Protein AF-A0A3E2GS42-F1 (afdb_monomer_lite)

InterPro domains:
  IPR015943 WD40/YVTN repeat-like-containing domain superfamily [G3DSA:2.130.10.10] (2-354)
  IPR019405 Lactonase, 7-bladed beta-propeller [PF10282] (5-305)
  IPR029058 Alpha/Beta hydrolase fold [G3DSA:3.40.50.1820] (651-746)
  IPR029058 Alpha/Beta hydrolase fold [SSF53474] (646-744)
  IPR050282 Cycloisomerase 2 [PTHR30344] (2-343)

Secondary structure (DSSP, 8-state):
-EEEEEE--SSSSPEEEEEEEETTTTEEEEEEEEE--TT--EEEEEE-TTSSEEEEEETTEEEEEEEEETTEEEEEEEEE--SSTTTT-TTS--EEEEEEE-SSTT--EEEEEESTT--EEEEEEE-TTS-EEEEEEEEE--TT--EEEEEE-TTSSEEEEEETTTTEEEEEEEPTTT--EEEEEEEE-SSTT--EEEEEE-TTSSEEEEEETTTTEEEEEEEPTTT--EEEEEEEEESS--TTSTT--TT-TTSEEEEEEEE-TTSSEEEEEEEESSTTS--EEEEEEE-TTS-EEEEEEEEE-SS--TT--EEEE-SS-SSEEEEE-SSS-EEEEEEEETTEEEEEEEEE-TTS----PPP---EEEEEEEEE-TTS-HHHHHHHIIIIIHHHHHTSTTB---EEEEETTTTSTTTTT--TTTS-SEEEEEEES-GGGGGSHHHHGGGSTTTS-HHHHHHHHTEEEEEEEEEEEEEEE-TT---TTTS-TTS-GGGTTT-EEEEEEEEE-TT-HHHHHHHIIIIIHHHHTTSTTEEEEEEEEE-TTS--TTS--TT--EEEEEEEE-SS--TTSHHHHHHHHSHHHHHIIIIIEEEEEEEEEEEEEE--SS----SGGG-TTSPPEE-TTSS-EEE---TTT-S-EEEEEEE-TTS-EEEEEEEE---TTSPEEEEEPPTT--GGGGHHHHHHHHHSGGGTT-EEEEEPPTTSSS---SS---HHHHHHHHHHHHHHTTPPPPP-

Radius of gyration: 32.46 Å; chains: 1; bounding box: 81×57×86 Å

pLDDT: mean 89.08, std 13.54, range [26.56, 98.88]

Sequence (747 aa):
MKHHLMIGTWTPPGAIFTVEFDDEALTLKLIKRTPIPQDEPISWMTFDHAKKNIYGAAMKKWSCFTVKSSTEIIHHSSHPMEHDPMASKSDTNTRAIFCLAAKKPPYCLYGNPFYDHASHGNVFSVDATGSLASNIQNYSYFPKAGIHGMVFDQSETYLYSADLRGNKIWTHKKDPATGTLELVGELDAPDPGDHPRWVELHPSGHYLYVLMEAGNRLGVYVIDEKTHLPVFTQITYPLVPPSNYAGFNTECPKMYRSDVVFLSHSAKYLFATARSNSRDVTGYIAAFALGLNGEILRQICLNPTPTSGGHSNAVSPCDWSDEWLALTDDQDGWVEMYRWRDEFLGLAVLLVSRFIHYSFKMAAAPGLLYVTMQPRPNLPFNEFTDWYNNEHGPLRLRLDFVANGFRGRAIDFDQPQNKGKAPEELPEWVAYYDCTDVNGMTTEPYTVLRKEGVRSQREIDVMSNIKVDRRIFDFVESRSATGFKPAEELDPSQPETSKQGNVILAVCITLHPGKEAEFYRWLKEEHLDMLSKIPGWLRTRRFITSSKIPNPNNRNDDEIEYLTIHEFGPENGIGGPEHQAAQNTPFSKEIKEHTIKTIIRRTYKLHYTFGPAPRDLAILENKDLKPFESCDKLTRTIPASPSTSWPAIESFITTPDKTDIPFRLEGNSDPNAPTIVLSNCILVEWGIWNSFITTFFSNPANKKYRILRYHTRGRTNNAGSTPVTMDLLADDIIALLNALRIPKPRP

Organism: Scytalidium lignicola (NCBI:txid5539)

Foldseek 3Di:
DKDWDWDWDPAFQTWIWIWIADPVVLEIDGPETGGDHGQFTFQEWDAFLVNQKIWGQTFQWTWIWGDPDSHDIGTDDTHGPPLDPCQNDPPDPKTFADWDFDNAPPRWIWTFIADAPGQWIWTFGADPSRTTDDGPDTHGDDRQWGWQEWDAAPVNQWIWTFTQRQQKIWIWGADRHPRDTDGLDIGHHPDPQFRFRYWDAQNLLFWIWTHGFLVQKIWIWGQDPPSRDTDTPPDIDHLADDCPDPPRPPPCSQQKTWAYKDAAQVNQKIKTWMAGPDFVDFIWIWMFGADPNGDTPDTLDIDTDPTRLANFQDKAHDNHGNQWIWGAGPSQTKIWIWGQDPSDTHTSYIDGPPPPDDDDDDQAQKWKWKKFKAFAPPQDPLLLCCCVQAPVQLLQQQQPFFLWKFKWAFPCCPPPVNPPDDCPAAGGMMMMTTGSHLCSCVDCSNVVCPDPLQPDPSNVVRVVRMDMAIFIWGWDDKDFDVPFDDPLRPALQPACVQQQQKKKKKKKFFWDPPLVVLVVCCCVVAQVVLVCPWFQWGMKTKTKGDLSDARPPPDDSPTMMIMMITIGGNDIRCVHDSNVVSCDDPSNVCCVPHITPDMGITMTGTDDIHFSHRAQQVSLCDQPDDWDAGSVRQWIWAHQDPVNNKTKIWHWDADPLGDTKTKMKIAARRLQQAEDEDEDDPPDALCVCVVVVVVQVVPVVSSSYMYMYIDFAPPDPPRGPDPDDPVVRVVRVVSVCSRNSHNDPDD

Structure (mmCIF, N/CA/C/O backbone):
data_AF-A0A3E2GS42-F1
#
_entry.id   AF-A0A3E2GS42-F1
#
loop_
_atom_site.group_PDB
_atom_site.id
_atom_site.type_symbol
_atom_site.label_atom_id
_atom_site.label_alt_id
_atom_site.label_comp_id
_atom_site.label_asym_id
_atom_site.label_entity_id
_atom_site.label_seq_id
_atom_site.pdbx_PDB_ins_code
_atom_site.Cartn_x
_atom_site.Cartn_y
_atom_site.Cartn_z
_atom_site.occupancy
_atom_site.B_iso_or_equiv
_atom_site.auth_seq_id
_atom_site.auth_comp_id
_atom_site.auth_asym_id
_atom_site.auth_atom_id
_atom_site.pdbx_PDB_model_num
ATOM 1 N N . MET A 1 1 ? -10.406 20.536 12.173 1.00 89.12 1 MET A N 1
ATOM 2 C CA . MET A 1 1 ? -10.305 20.136 13.599 1.00 89.12 1 MET A CA 1
ATOM 3 C C . MET A 1 1 ? -9.279 19.022 13.784 1.00 89.12 1 MET A C 1
ATOM 5 O O . MET A 1 1 ? -9.005 18.260 12.867 1.00 89.12 1 MET A O 1
ATOM 9 N N . LYS A 1 2 ? -8.694 18.931 14.986 1.00 93.75 2 LYS A N 1
ATOM 10 C CA . LYS A 1 2 ? -7.688 17.917 15.330 1.00 93.75 2 LYS A CA 1
ATOM 11 C C . LYS A 1 2 ? -8.286 16.840 16.221 1.00 93.75 2 LYS A C 1
ATOM 13 O O . LYS A 1 2 ? -8.894 17.154 17.242 1.00 93.75 2 LYS A O 1
ATOM 18 N N . HIS A 1 3 ? -8.036 15.596 15.853 1.00 96.50 3 HIS A N 1
ATOM 19 C CA . HIS A 1 3 ? -8.517 14.383 16.504 1.00 96.50 3 HIS A CA 1
ATOM 20 C C . HIS A 1 3 ? -7.333 13.538 16.949 1.00 96.50 3 HIS A C 1
ATOM 22 O O . HIS A 1 3 ? -6.245 13.664 16.393 1.00 96.50 3 HIS A O 1
ATOM 28 N N . HIS A 1 4 ? -7.520 12.659 17.931 1.00 97.56 4 HIS A N 1
ATOM 29 C CA . HIS A 1 4 ? -6.432 11.840 18.465 1.00 97.56 4 HIS A CA 1
ATOM 30 C C . HIS A 1 4 ? -6.834 10.373 18.537 1.00 97.56 4 HIS A C 1
ATOM 32 O O . HIS A 1 4 ? -7.902 10.040 19.045 1.00 97.56 4 HIS A O 1
ATOM 38 N N . LEU A 1 5 ? -5.948 9.512 18.047 1.00 98.00 5 LEU A N 1
ATOM 39 C CA . LEU A 1 5 ? -6.070 8.063 18.084 1.00 98.00 5 LEU A CA 1
ATOM 40 C C . LEU A 1 5 ? -4.969 7.492 18.971 1.00 98.00 5 LEU A C 1
ATOM 42 O O . LEU A 1 5 ? -3.832 7.969 18.927 1.00 98.00 5 LEU A O 1
ATOM 46 N N . MET A 1 6 ? -5.300 6.462 19.744 1.00 98.25 6 MET A N 1
ATOM 47 C CA . MET A 1 6 ? -4.352 5.726 20.574 1.00 98.25 6 MET A CA 1
ATOM 48 C C . MET A 1 6 ? -4.180 4.325 19.997 1.00 98.25 6 MET A C 1
ATOM 50 O O . MET A 1 6 ? -5.163 3.634 19.745 1.00 98.25 6 MET A O 1
ATOM 54 N N . ILE A 1 7 ? -2.930 3.926 19.769 1.00 98.00 7 ILE A N 1
ATOM 55 C CA . ILE A 1 7 ? -2.571 2.667 19.114 1.00 98.00 7 ILE A CA 1
ATOM 56 C C . ILE A 1 7 ? -1.635 1.871 20.024 1.00 98.00 7 ILE A C 1
ATOM 58 O O . ILE A 1 7 ? -0.698 2.422 20.611 1.00 98.00 7 ILE A O 1
ATOM 62 N N . GLY A 1 8 ? -1.918 0.575 20.157 1.00 94.50 8 GLY A N 1
ATOM 63 C CA . GLY A 1 8 ? -1.113 -0.385 20.912 1.00 94.50 8 GLY A CA 1
ATOM 64 C C . GLY A 1 8 ? -0.056 -1.075 20.054 1.00 94.50 8 GLY A C 1
ATOM 65 O O . GLY A 1 8 ? 0.225 -0.655 18.934 1.00 94.50 8 GLY A O 1
ATOM 66 N N . THR A 1 9 ? 0.540 -2.148 20.571 1.00 90.19 9 THR A N 1
ATOM 67 C CA . THR A 1 9 ? 1.520 -2.956 19.833 1.00 90.19 9 THR A CA 1
ATOM 68 C C . THR A 1 9 ? 1.348 -4.441 20.111 1.00 90.19 9 THR A C 1
ATOM 70 O O . THR A 1 9 ? 0.912 -4.855 21.184 1.00 90.19 9 THR A O 1
ATOM 73 N N . TRP A 1 10 ? 1.746 -5.270 19.145 1.00 87.00 10 TRP A N 1
ATOM 74 C CA . TRP A 1 10 ? 1.731 -6.723 19.308 1.00 87.00 10 TRP A CA 1
ATOM 75 C C . TRP A 1 10 ? 2.908 -7.248 20.148 1.00 87.00 10 TRP A C 1
ATOM 77 O O . TRP A 1 10 ? 2.750 -8.247 20.858 1.00 87.00 10 TRP A O 1
ATOM 87 N N . THR A 1 11 ? 4.067 -6.577 20.090 1.00 85.75 11 THR A N 1
ATOM 88 C CA . THR A 1 11 ? 5.340 -7.027 20.680 1.00 85.75 11 THR A CA 1
ATOM 89 C C . THR A 1 11 ? 5.962 -6.004 21.644 1.00 85.75 11 THR A C 1
ATOM 91 O O . THR A 1 11 ? 5.699 -4.803 21.519 1.00 85.75 11 THR A O 1
ATOM 94 N N . PRO A 1 12 ? 6.830 -6.454 22.574 1.00 83.19 12 PRO A N 1
ATOM 95 C CA . PRO A 1 12 ? 7.660 -5.580 23.406 1.00 83.19 12 PRO A CA 1
ATOM 96 C C . PRO A 1 12 ? 8.622 -4.687 22.589 1.00 83.19 12 PRO A C 1
ATOM 98 O O . PRO A 1 12 ? 8.991 -5.062 21.473 1.00 83.19 12 PRO A O 1
ATOM 101 N N . PRO A 1 13 ? 9.102 -3.556 23.146 1.00 89.88 13 PRO A N 1
ATOM 102 C CA . PRO A 1 13 ? 8.698 -2.989 24.432 1.00 89.88 13 PRO A CA 1
ATOM 103 C C . PRO A 1 13 ? 7.313 -2.336 24.344 1.00 89.88 13 PRO A C 1
ATOM 105 O O . PRO A 1 13 ? 7.034 -1.604 23.392 1.00 89.88 13 PRO A O 1
ATOM 108 N N . GLY A 1 14 ? 6.476 -2.559 25.359 1.00 90.88 14 GLY A N 1
ATOM 109 C CA . GLY A 1 14 ? 5.145 -1.965 25.445 1.00 90.88 14 GLY A CA 1
ATOM 110 C C . GLY A 1 14 ? 5.163 -0.439 25.299 1.00 90.88 14 GLY A C 1
ATOM 111 O O . GLY A 1 14 ? 5.959 0.268 25.931 1.00 90.88 14 GLY A O 1
ATOM 112 N N . ALA A 1 15 ? 4.262 0.083 24.467 1.00 95.62 15 ALA A N 1
ATOM 113 C CA . ALA A 1 15 ? 3.997 1.513 24.346 1.00 95.62 15 ALA A CA 1
ATOM 114 C C . ALA A 1 15 ? 2.559 1.777 23.881 1.00 95.62 15 ALA A C 1
ATOM 116 O O . ALA A 1 15 ? 1.963 0.950 23.194 1.00 95.62 15 ALA A O 1
ATOM 117 N N . ILE A 1 16 ? 2.045 2.963 24.215 1.00 98.12 16 ILE A N 1
ATOM 118 C CA . ILE A 1 16 ? 0.847 3.544 23.598 1.00 98.12 16 ILE A CA 1
ATOM 119 C C . ILE A 1 16 ? 1.298 4.703 22.712 1.00 98.12 16 ILE A C 1
ATOM 121 O O . ILE A 1 16 ? 2.000 5.612 23.168 1.00 98.12 16 ILE A O 1
ATOM 125 N N . PHE A 1 17 ? 0.909 4.676 21.444 1.00 97.38 17 PHE A N 1
ATOM 126 C CA . PHE A 1 17 ? 1.197 5.732 20.480 1.00 97.38 17 PHE A CA 1
ATOM 127 C C . PHE A 1 17 ? -0.030 6.621 20.324 1.00 97.38 17 PHE A C 1
ATOM 129 O O . PHE A 1 17 ? -1.110 6.112 20.052 1.00 97.38 17 PHE A O 1
ATOM 136 N N . THR A 1 18 ? 0.138 7.936 20.462 1.00 97.94 18 THR A N 1
ATOM 137 C CA . THR A 1 18 ? -0.912 8.906 20.141 1.00 97.94 18 THR A CA 1
ATOM 138 C C . THR A 1 18 ? -0.631 9.531 18.786 1.00 97.94 18 THR A C 1
ATOM 140 O O . THR A 1 18 ? 0.378 10.228 18.611 1.00 97.94 18 THR A O 1
ATOM 143 N N . VAL A 1 19 ? -1.552 9.333 17.852 1.00 96.31 19 VAL A N 1
ATOM 144 C CA . VAL A 1 19 ? -1.536 9.942 16.523 1.00 96.31 19 VAL A CA 1
ATOM 145 C C . VAL A 1 19 ? -2.599 11.032 16.462 1.00 96.31 19 VAL A C 1
ATOM 147 O O . VAL A 1 19 ? -3.745 10.808 16.829 1.00 96.31 19 VAL A O 1
ATOM 150 N N . GLU A 1 20 ? -2.207 12.223 16.026 1.00 97.31 20 GLU A N 1
ATOM 151 C CA . GLU A 1 20 ? -3.107 13.327 15.710 1.00 97.31 20 GLU A CA 1
ATOM 152 C C . GLU A 1 20 ? -3.545 13.230 14.249 1.00 97.31 20 GLU A C 1
ATOM 154 O O . GLU A 1 20 ? -2.695 13.102 13.369 1.00 97.31 20 GLU A O 1
ATOM 159 N N . PHE A 1 21 ? -4.848 13.314 14.006 1.00 95.38 21 PHE A N 1
ATOM 160 C CA . PHE A 1 21 ? -5.458 13.443 12.690 1.00 95.38 21 PHE A CA 1
ATOM 161 C C . PHE A 1 21 ? -6.065 14.841 12.551 1.00 95.38 21 PHE A C 1
ATOM 163 O O . PHE A 1 21 ? -6.931 15.215 13.337 1.00 95.38 21 PHE A O 1
ATOM 170 N N . ASP A 1 22 ? -5.612 15.613 11.568 1.00 91.00 22 ASP A N 1
ATOM 171 C CA . ASP A 1 22 ? -6.209 16.901 11.207 1.00 91.00 22 ASP A CA 1
ATOM 172 C C . ASP A 1 22 ? -7.165 16.690 10.025 1.00 91.00 22 ASP A C 1
ATOM 174 O O . ASP A 1 22 ? -6.715 16.367 8.923 1.00 91.00 22 ASP A O 1
ATOM 178 N N . ASP A 1 23 ? -8.473 16.823 10.261 1.00 85.62 23 ASP A N 1
ATOM 179 C CA . ASP A 1 23 ? -9.517 16.529 9.264 1.00 85.62 23 ASP A CA 1
ATOM 180 C C . ASP A 1 23 ? -9.682 17.621 8.192 1.00 85.62 23 ASP A C 1
ATOM 182 O O . ASP A 1 23 ? -10.292 17.375 7.150 1.00 85.62 23 ASP A O 1
ATOM 186 N N . GLU A 1 24 ? -9.105 18.804 8.412 1.00 85.75 24 GLU A N 1
ATOM 187 C CA . GLU A 1 24 ? -9.093 19.905 7.449 1.00 85.75 24 GLU A CA 1
ATOM 188 C C . GLU A 1 24 ? -7.852 19.812 6.568 1.00 85.75 24 GLU A C 1
ATOM 190 O O . GLU A 1 24 ? -7.948 19.864 5.342 1.00 85.75 24 GLU A O 1
ATOM 195 N N . ALA A 1 25 ? -6.682 19.631 7.189 1.00 80.69 25 ALA A N 1
ATOM 196 C CA . ALA A 1 25 ? -5.422 19.496 6.464 1.00 80.69 25 ALA A CA 1
ATOM 197 C C . ALA A 1 25 ? -5.241 18.109 5.830 1.00 80.69 25 ALA A C 1
ATOM 199 O O . ALA A 1 25 ? -4.357 17.940 4.992 1.00 80.69 25 ALA A O 1
ATOM 200 N N . LEU A 1 26 ? -6.039 17.121 6.250 1.00 83.94 26 LEU A N 1
ATOM 201 C CA . LEU A 1 26 ? -5.878 15.712 5.898 1.00 83.94 26 LEU A CA 1
ATOM 202 C C . LEU A 1 26 ? -4.435 15.264 6.161 1.00 83.94 26 LEU A C 1
ATOM 204 O O . LEU A 1 26 ? -3.716 14.803 5.276 1.00 83.94 26 LEU A O 1
ATOM 208 N N . THR A 1 27 ? -4.001 15.407 7.414 1.00 80.31 27 THR A N 1
ATOM 209 C CA . THR A 1 27 ? -2.668 14.965 7.847 1.00 80.31 27 THR A CA 1
ATOM 210 C C . THR A 1 27 ? -2.746 14.086 9.084 1.00 80.31 27 THR A C 1
ATOM 212 O O . THR A 1 27 ? -3.616 14.255 9.935 1.00 80.31 27 THR A O 1
ATOM 215 N N . LEU A 1 28 ? -1.810 13.143 9.182 1.00 84.00 28 LEU A N 1
ATOM 216 C CA . LEU A 1 28 ? -1.592 12.322 10.361 1.00 84.00 28 LEU A CA 1
ATOM 217 C C . LEU A 1 28 ? -0.210 12.628 10.921 1.00 84.00 28 LEU A C 1
ATOM 219 O O . LEU A 1 28 ? 0.771 12.714 10.180 1.00 84.00 28 LEU A O 1
ATOM 223 N N . LYS A 1 29 ? -0.116 12.763 12.239 1.00 87.50 29 LYS A N 1
ATOM 224 C CA . LYS A 1 29 ? 1.143 13.040 12.925 1.00 87.50 29 LYS A CA 1
ATOM 225 C C . LYS A 1 29 ? 1.243 12.230 14.201 1.00 87.50 29 LYS A C 1
ATOM 227 O O . LYS A 1 29 ? 0.398 12.341 15.080 1.00 87.50 29 LYS A O 1
ATOM 232 N N . LEU A 1 30 ? 2.325 11.475 14.361 1.00 91.56 30 LEU A N 1
ATOM 233 C CA . LEU A 1 30 ? 2.655 10.897 15.659 1.00 91.56 30 LEU A CA 1
ATOM 234 C C . LEU A 1 30 ? 3.040 12.037 16.609 1.00 91.56 30 LEU A C 1
ATOM 236 O O . LEU A 1 30 ? 4.052 12.706 16.395 1.00 91.56 30 LEU A O 1
ATOM 240 N N . ILE A 1 31 ? 2.241 12.263 17.651 1.00 94.62 31 ILE A N 1
ATOM 241 C CA . ILE A 1 31 ? 2.470 13.354 18.611 1.00 94.62 31 ILE A CA 1
ATOM 242 C C . ILE A 1 31 ? 3.008 12.861 19.953 1.00 94.62 31 ILE A C 1
ATOM 244 O O . ILE A 1 31 ? 3.608 13.640 20.695 1.00 94.62 31 ILE A O 1
ATOM 248 N N . LYS A 1 32 ? 2.832 11.574 20.276 1.00 95.75 32 LYS A N 1
ATOM 249 C CA . LYS A 1 32 ? 3.338 10.997 21.523 1.00 95.75 32 LYS A CA 1
ATOM 250 C C . LYS A 1 32 ? 3.621 9.508 21.388 1.00 95.75 32 LYS A C 1
ATOM 252 O O . LYS A 1 32 ? 2.822 8.764 20.835 1.00 95.75 32 LYS A O 1
ATOM 257 N N . ARG A 1 33 ? 4.729 9.071 21.985 1.00 96.12 33 ARG A N 1
ATOM 258 C CA . ARG A 1 33 ? 4.959 7.679 22.381 1.00 96.12 33 ARG A CA 1
ATOM 259 C C . ARG A 1 33 ? 5.005 7.633 23.904 1.00 96.12 33 ARG A C 1
ATOM 261 O O . ARG A 1 33 ? 5.961 8.130 24.499 1.00 96.12 33 ARG A O 1
ATOM 268 N N . THR A 1 34 ? 3.979 7.072 24.527 1.00 96.94 34 THR A N 1
ATOM 269 C CA . THR A 1 34 ? 3.913 6.878 25.976 1.00 96.94 34 THR A CA 1
ATOM 270 C C . THR A 1 34 ? 4.490 5.502 26.305 1.00 96.94 34 THR A C 1
ATOM 272 O O . THR A 1 34 ? 3.907 4.497 25.892 1.00 96.94 34 THR A O 1
ATOM 275 N N . PRO A 1 35 ? 5.641 5.416 26.996 1.00 95.38 35 PRO A N 1
ATOM 276 C CA . PRO A 1 35 ? 6.147 4.134 27.464 1.00 95.38 35 PRO A CA 1
ATOM 277 C C . PRO A 1 35 ? 5.202 3.559 28.525 1.00 95.38 35 PRO A C 1
ATOM 279 O O . PRO A 1 35 ? 4.721 4.285 29.392 1.00 95.38 35 PRO A O 1
ATOM 282 N N . ILE A 1 36 ? 4.965 2.255 28.452 1.00 97.06 36 ILE A N 1
ATOM 283 C CA . ILE A 1 36 ? 4.229 1.466 29.451 1.00 97.06 36 ILE A CA 1
ATOM 284 C C . ILE A 1 36 ? 5.154 0.315 29.909 1.00 97.06 36 ILE A C 1
ATOM 286 O O . ILE A 1 36 ? 6.288 0.246 29.414 1.00 97.06 36 ILE A O 1
ATOM 290 N N . PRO A 1 37 ? 4.760 -0.565 30.854 1.00 97.19 37 PRO A N 1
ATOM 291 C CA . PRO A 1 37 ? 5.603 -1.697 31.240 1.00 97.19 37 PRO A CA 1
ATOM 292 C C . PRO A 1 37 ? 6.072 -2.503 30.018 1.00 97.19 37 PRO A C 1
ATOM 294 O O . PRO A 1 37 ? 5.310 -2.763 29.084 1.00 97.19 37 PRO A O 1
ATOM 297 N N . GLN A 1 38 ? 7.369 -2.826 29.975 1.00 94.06 38 GLN A N 1
ATOM 298 C CA . GLN A 1 38 ? 8.024 -3.285 28.744 1.00 94.06 38 GLN A CA 1
ATOM 299 C C . GLN A 1 38 ? 7.459 -4.613 28.228 1.00 94.06 38 GLN A C 1
ATOM 301 O O . GLN A 1 38 ? 7.349 -4.799 27.017 1.00 94.06 38 GLN A O 1
ATOM 306 N N . ASP A 1 39 ? 7.095 -5.507 29.137 1.00 93.69 39 ASP A N 1
ATOM 307 C CA . ASP A 1 39 ? 6.532 -6.836 28.909 1.00 93.69 39 ASP A CA 1
ATOM 308 C C . ASP A 1 39 ? 4.997 -6.843 28.800 1.00 93.69 39 ASP A C 1
ATOM 310 O O . ASP A 1 39 ? 4.395 -7.906 28.645 1.00 93.69 39 ASP A O 1
ATOM 314 N N . GLU A 1 40 ? 4.367 -5.664 28.796 1.00 96.62 40 GLU A N 1
ATOM 315 C CA . GLU A 1 40 ? 2.916 -5.482 28.686 1.00 96.62 40 GLU A CA 1
ATOM 316 C C . GLU A 1 40 ? 2.497 -4.723 27.400 1.00 96.62 40 GLU A C 1
ATOM 318 O O . GLU A 1 40 ? 1.728 -3.762 27.479 1.00 96.62 40 GLU A O 1
ATOM 323 N N . PRO A 1 41 ? 2.970 -5.094 26.186 1.00 96.88 41 PRO A N 1
ATOM 324 C CA . PRO A 1 41 ? 2.436 -4.529 24.950 1.00 96.88 41 PRO A CA 1
ATOM 325 C C . PRO A 1 41 ? 0.940 -4.836 24.817 1.00 96.88 41 PRO A C 1
ATOM 327 O O . PRO A 1 41 ? 0.490 -5.965 25.035 1.00 96.88 41 PRO A O 1
ATOM 330 N N . ILE A 1 42 ? 0.173 -3.807 24.461 1.00 98.25 42 ILE A N 1
ATOM 331 C CA . ILE A 1 42 ? -1.285 -3.862 24.407 1.00 98.25 42 ILE A CA 1
ATOM 332 C C . ILE A 1 42 ? -1.717 -4.243 22.992 1.00 98.25 42 ILE A C 1
ATOM 334 O O . ILE A 1 42 ? -1.633 -3.418 22.085 1.00 98.25 42 ILE A O 1
ATOM 338 N N . SER A 1 43 ? -2.200 -5.473 22.807 1.00 96.19 43 SER A N 1
ATOM 339 C CA . SER A 1 43 ? -2.701 -5.948 21.506 1.00 96.19 43 SER A CA 1
ATOM 340 C C . SER A 1 43 ? -4.127 -5.493 21.199 1.00 96.19 43 SER A C 1
ATOM 342 O O . SER A 1 43 ? -4.513 -5.457 20.037 1.00 96.19 43 SER A O 1
ATOM 344 N N . TRP A 1 44 ? -4.894 -5.141 22.230 1.00 98.62 44 TRP A N 1
ATOM 345 C CA . TRP A 1 44 ? -6.239 -4.588 22.111 1.00 98.62 44 TRP A CA 1
ATOM 346 C C . TRP A 1 44 ? -6.475 -3.579 23.227 1.00 98.62 44 TRP A C 1
ATOM 348 O O . TRP A 1 44 ? -6.143 -3.860 24.381 1.00 98.62 44 TRP A O 1
ATOM 358 N N . MET A 1 45 ? -7.045 -2.420 22.900 1.00 98.50 45 MET A N 1
ATOM 359 C CA . MET A 1 45 ? -7.383 -1.400 23.888 1.00 98.50 45 MET A CA 1
ATOM 360 C C . MET A 1 45 ? -8.770 -0.826 23.660 1.00 98.50 45 MET A C 1
ATOM 362 O O . MET A 1 45 ? -9.233 -0.722 22.528 1.00 98.50 45 MET A O 1
ATOM 366 N N . THR A 1 46 ? -9.400 -0.399 24.746 1.00 98.69 46 THR A N 1
ATOM 367 C CA . THR A 1 46 ? -10.668 0.326 24.710 1.00 98.69 46 THR A CA 1
ATOM 368 C C . THR A 1 46 ? -10.638 1.476 25.702 1.00 98.69 46 THR A C 1
ATOM 370 O O . THR A 1 46 ? -10.003 1.390 26.756 1.00 98.69 46 THR A O 1
ATOM 373 N N . PHE A 1 47 ? -11.348 2.549 25.372 1.00 98.69 47 PHE A N 1
ATOM 374 C CA . PHE A 1 47 ? -11.672 3.586 26.341 1.00 98.69 47 PHE A CA 1
ATOM 375 C C . PHE A 1 47 ? -12.790 3.129 27.279 1.00 98.69 47 PHE A C 1
ATOM 377 O O . PHE A 1 47 ? -13.604 2.274 26.919 1.00 98.69 47 PHE A O 1
ATOM 384 N N . ASP A 1 48 ? -12.848 3.742 28.458 1.00 98.50 48 ASP A N 1
ATOM 385 C CA . ASP A 1 48 ? -14.060 3.773 29.270 1.00 98.50 48 ASP A CA 1
ATOM 386 C C . ASP A 1 48 ? -15.140 4.683 28.652 1.00 98.50 48 ASP A C 1
ATOM 388 O O . ASP A 1 48 ? -14.928 5.396 27.668 1.00 98.50 48 ASP A O 1
ATOM 392 N N . HIS A 1 49 ? -16.325 4.679 29.262 1.00 97.12 49 HIS A N 1
ATOM 393 C CA . HIS A 1 49 ? -17.490 5.444 28.809 1.00 97.12 49 HIS A CA 1
ATOM 394 C C . HIS A 1 49 ? -17.255 6.963 28.700 1.00 97.12 49 HIS A C 1
ATOM 396 O O . HIS A 1 49 ? -17.956 7.634 27.943 1.00 97.12 49 HIS A O 1
ATOM 402 N N . ALA A 1 50 ? -16.283 7.508 29.440 1.00 96.81 50 ALA A N 1
ATOM 403 C CA . ALA A 1 50 ? -15.969 8.936 29.487 1.00 96.81 50 ALA A CA 1
ATOM 404 C C . ALA A 1 50 ? -14.675 9.308 28.734 1.00 96.81 50 ALA A C 1
ATOM 406 O O . ALA A 1 50 ? -14.271 10.476 28.754 1.00 96.81 50 ALA A O 1
ATOM 407 N N . LYS A 1 51 ? -14.006 8.333 28.100 1.00 97.44 51 LYS A N 1
ATOM 408 C CA . LYS A 1 51 ? -12.656 8.456 27.523 1.00 97.44 51 LYS A CA 1
ATOM 409 C C . LYS A 1 51 ? -11.627 9.046 28.503 1.00 97.44 51 LYS A C 1
ATOM 411 O O . LYS A 1 51 ? -10.711 9.769 28.105 1.00 97.44 51 LYS A O 1
ATOM 416 N N . LYS A 1 52 ? -11.791 8.767 29.798 1.00 98.12 52 LYS A N 1
ATOM 417 C CA . LYS A 1 52 ? -10.884 9.162 30.887 1.00 98.12 52 LYS A CA 1
ATOM 418 C C . LYS A 1 52 ? -9.929 8.051 31.282 1.00 98.12 52 LYS A C 1
ATOM 420 O O . LYS A 1 52 ? -8.897 8.348 31.881 1.00 98.12 52 LYS A O 1
ATOM 425 N N . ASN A 1 53 ? -10.223 6.815 30.895 1.00 98.62 53 ASN A N 1
ATOM 426 C CA . ASN A 1 53 ? -9.354 5.673 31.121 1.00 98.62 53 ASN A CA 1
ATOM 427 C C . ASN A 1 53 ? -9.195 4.847 29.844 1.00 98.62 53 ASN A C 1
ATOM 429 O O . ASN A 1 53 ? -10.122 4.749 29.043 1.00 98.62 53 ASN A O 1
ATOM 433 N N . ILE A 1 54 ? -8.015 4.256 29.667 1.00 98.81 54 ILE A N 1
ATOM 434 C CA . ILE A 1 54 ? -7.739 3.221 28.667 1.00 98.81 54 ILE A CA 1
ATOM 435 C C . ILE A 1 54 ? -7.528 1.907 29.407 1.00 98.81 54 ILE A C 1
ATOM 437 O O . ILE A 1 54 ? -6.718 1.840 30.334 1.00 98.81 54 ILE A O 1
ATOM 441 N N . TYR A 1 55 ? -8.204 0.860 28.949 1.00 98.81 55 TYR A N 1
ATOM 442 C CA . TYR A 1 55 ? -7.961 -0.511 29.377 1.00 98.81 55 TYR A CA 1
ATOM 443 C C . TYR A 1 55 ? -7.250 -1.281 28.271 1.00 98.81 55 TYR A C 1
ATOM 445 O O . TYR A 1 55 ? -7.588 -1.127 27.096 1.00 98.81 55 TYR A O 1
ATOM 453 N N . GLY A 1 56 ? -6.275 -2.109 28.640 1.00 98.50 56 GLY A N 1
ATOM 454 C CA . GLY A 1 56 ? -5.455 -2.865 27.702 1.00 98.50 56 GLY A CA 1
ATOM 455 C C . GLY A 1 56 ? -5.476 -4.368 27.961 1.00 98.50 56 GLY A C 1
ATOM 456 O O . GLY A 1 56 ? -5.281 -4.822 29.089 1.00 98.50 56 GLY A O 1
ATOM 457 N N . ALA A 1 57 ? -5.651 -5.143 26.892 1.00 98.56 57 ALA A N 1
ATOM 458 C CA . ALA A 1 57 ? -5.320 -6.561 26.849 1.00 98.56 57 ALA A CA 1
ATOM 459 C C . ALA A 1 57 ? -3.809 -6.695 26.587 1.00 98.56 57 ALA A C 1
ATOM 461 O O . ALA A 1 57 ? -3.344 -6.559 25.449 1.00 98.56 57 ALA A O 1
ATOM 462 N N . ALA A 1 58 ? -3.032 -6.866 27.658 1.00 97.31 58 ALA A N 1
ATOM 463 C CA . ALA A 1 58 ? -1.593 -6.628 27.662 1.00 97.31 58 ALA A CA 1
ATOM 464 C C . ALA A 1 58 ? -0.811 -7.888 28.045 1.00 97.31 58 ALA A C 1
ATOM 466 O O . ALA A 1 58 ? -0.409 -8.080 29.192 1.00 97.31 58 ALA A O 1
ATOM 467 N N . MET A 1 59 ? -0.592 -8.769 27.068 1.00 95.12 59 MET A N 1
ATOM 468 C CA . MET A 1 59 ? 0.109 -10.047 27.246 1.00 95.12 59 MET A CA 1
ATOM 469 C C . MET A 1 59 ? -0.493 -10.914 28.360 1.00 95.12 59 MET A C 1
ATOM 471 O O . MET A 1 59 ? -1.433 -11.662 28.116 1.00 95.12 59 MET A O 1
ATOM 475 N N . LYS A 1 60 ? 0.050 -10.835 29.578 1.00 96.50 60 LYS A N 1
ATOM 476 C CA . LYS A 1 60 ? -0.368 -11.626 30.744 1.00 96.50 60 LYS A CA 1
ATOM 477 C C . LYS A 1 60 ? -1.244 -10.844 31.725 1.00 96.50 60 LYS A C 1
ATOM 479 O O . LYS A 1 60 ? -1.571 -11.362 32.798 1.00 96.50 60 LYS A O 1
ATOM 484 N N . LYS A 1 61 ? -1.566 -9.595 31.386 1.00 97.31 61 LYS A N 1
ATOM 485 C CA . LYS A 1 61 ? -2.176 -8.611 32.274 1.00 97.31 61 LYS A CA 1
ATOM 486 C C . LYS A 1 61 ? -3.367 -7.907 31.625 1.00 97.31 61 LYS A C 1
ATOM 488 O O . LYS A 1 61 ? -3.435 -7.748 30.407 1.00 97.31 61 LYS A O 1
ATOM 493 N N . TRP A 1 62 ? -4.247 -7.421 32.488 1.00 98.31 62 TRP A N 1
ATOM 494 C CA . TRP A 1 62 ? -5.273 -6.428 32.205 1.00 98.31 62 TRP A CA 1
ATOM 495 C C . TRP A 1 62 ? -4.795 -5.088 32.756 1.00 98.31 62 TRP A C 1
ATOM 497 O O . TRP A 1 62 ? -4.759 -4.893 33.973 1.00 98.31 62 TRP A O 1
ATOM 507 N N . SER A 1 63 ? -4.348 -4.198 31.872 1.00 98.19 63 SER A N 1
ATOM 508 C CA . SER A 1 63 ? -3.747 -2.918 32.255 1.00 98.19 63 SER A CA 1
ATOM 509 C C . SER A 1 63 ? -4.760 -1.776 32.214 1.00 98.19 63 SER A C 1
ATOM 511 O O . SER A 1 63 ? -5.714 -1.797 31.437 1.00 98.19 63 SER A O 1
ATOM 513 N N . CYS A 1 64 ? -4.556 -0.778 33.069 1.00 98.44 64 CYS A N 1
ATOM 514 C CA . CYS A 1 64 ? -5.391 0.410 33.195 1.00 98.44 64 CYS A CA 1
ATOM 515 C C . CYS A 1 64 ? -4.525 1.667 33.178 1.00 98.44 64 CYS A C 1
ATOM 517 O O . CYS A 1 64 ? -3.517 1.752 33.888 1.00 98.44 64 CYS A O 1
ATOM 519 N N . PHE A 1 65 ? -4.943 2.662 32.401 1.00 98.62 65 PHE A N 1
ATOM 520 C CA . PHE A 1 65 ? -4.254 3.939 32.266 1.00 98.62 65 PHE A CA 1
ATOM 521 C C . PHE A 1 65 ? -5.237 5.091 32.406 1.00 98.62 65 PHE A C 1
ATOM 523 O O . PHE A 1 65 ? -6.272 5.099 31.747 1.00 98.62 65 PHE A O 1
ATOM 530 N N . THR A 1 66 ? -4.880 6.105 33.187 1.00 98.25 66 THR A N 1
ATOM 531 C CA . THR A 1 66 ? -5.627 7.364 33.247 1.00 98.25 66 THR A CA 1
ATOM 532 C C . THR A 1 66 ? -5.219 8.265 32.083 1.00 98.25 66 THR A C 1
ATOM 534 O O . THR A 1 66 ? -4.029 8.484 31.840 1.00 98.25 66 THR A O 1
ATOM 537 N N . VAL A 1 67 ? -6.201 8.835 31.390 1.00 98.38 67 VAL A N 1
ATOM 538 C CA . VAL A 1 67 ? -6.023 9.762 30.266 1.00 98.38 67 VAL A CA 1
ATOM 539 C C . VAL A 1 67 ? -6.394 11.170 30.710 1.00 98.38 67 VAL A C 1
ATOM 541 O O . VAL A 1 67 ? -7.565 11.534 30.818 1.00 98.38 67 VAL A O 1
ATOM 544 N N . LYS A 1 68 ? -5.374 11.991 30.963 1.00 97.25 68 LYS A N 1
ATOM 545 C CA . LYS A 1 68 ? -5.565 13.411 31.297 1.00 97.25 68 LYS A CA 1
ATOM 546 C C . LYS A 1 68 ? -5.666 14.281 30.049 1.00 97.25 68 LYS A C 1
ATOM 548 O O . LYS A 1 68 ? -6.429 15.244 30.027 1.00 97.25 68 LYS A O 1
ATOM 553 N N . SER A 1 69 ? -4.910 13.932 29.012 1.00 97.38 69 SER A N 1
ATOM 554 C CA . SER A 1 69 ? -4.953 14.548 27.684 1.00 97.38 69 SER A CA 1
ATOM 555 C C . SER A 1 69 ? -4.465 13.551 26.631 1.00 97.38 69 SER A C 1
ATOM 557 O O . SER A 1 69 ? -3.968 12.478 26.974 1.00 97.38 69 SER A O 1
ATOM 559 N N . SER A 1 70 ? -4.527 13.916 25.348 1.00 94.94 70 SER A N 1
ATOM 560 C CA . SER A 1 70 ? -4.011 13.079 24.257 1.00 94.94 70 SER A CA 1
ATOM 561 C C . SER A 1 70 ? -2.517 12.738 24.394 1.00 94.94 70 SER A C 1
ATOM 563 O O . SER A 1 70 ? -2.063 11.730 23.858 1.00 94.94 70 SER A O 1
ATOM 565 N N . THR A 1 71 ? -1.741 13.523 25.152 1.00 96.25 71 THR A N 1
ATOM 566 C CA . THR A 1 71 ? -0.289 13.321 25.336 1.00 96.25 71 THR A CA 1
ATOM 567 C C . THR A 1 71 ? 0.130 12.974 26.769 1.00 96.25 71 THR A C 1
ATOM 569 O O . THR A 1 71 ? 1.319 12.742 27.014 1.00 96.25 71 THR A O 1
ATOM 572 N N . GLU A 1 72 ? -0.824 12.898 27.703 1.00 97.88 72 GLU A N 1
ATOM 573 C CA . GLU A 1 72 ? -0.606 12.535 29.107 1.00 97.88 72 GLU A CA 1
ATOM 574 C C . GLU A 1 72 ? -1.481 11.326 29.465 1.00 97.88 72 GLU A C 1
ATOM 576 O O . GLU A 1 72 ? -2.623 11.458 29.917 1.00 97.88 72 GLU A O 1
ATOM 581 N N . ILE A 1 73 ? -0.911 10.143 29.226 1.00 98.44 73 ILE A N 1
ATOM 582 C CA . ILE A 1 73 ? -1.480 8.834 29.555 1.00 98.44 73 ILE A CA 1
ATOM 583 C C . ILE A 1 73 ? -0.602 8.233 30.655 1.00 98.44 73 ILE A C 1
ATOM 585 O O . ILE A 1 73 ? 0.612 8.118 30.479 1.00 98.44 73 ILE A O 1
ATOM 589 N N . ILE A 1 74 ? -1.195 7.899 31.798 1.00 97.88 74 ILE A N 1
ATOM 590 C CA . ILE A 1 74 ? -0.473 7.479 33.004 1.00 97.88 74 ILE A CA 1
ATOM 591 C C . ILE A 1 74 ? -0.907 6.067 33.368 1.00 97.88 74 ILE A C 1
ATOM 593 O O . ILE A 1 74 ? -2.091 5.825 33.577 1.00 97.88 74 ILE A O 1
ATOM 597 N N . HIS A 1 75 ? 0.050 5.144 33.459 1.00 97.69 75 HIS A N 1
ATOM 598 C CA . HIS A 1 75 ? -0.209 3.792 33.956 1.00 97.69 75 HIS A CA 1
ATOM 599 C C . HIS A 1 75 ? -0.681 3.840 35.409 1.00 97.69 75 HIS A C 1
ATOM 601 O O . HIS A 1 75 ? -0.060 4.507 36.236 1.00 97.69 75 HIS A O 1
ATOM 607 N N . HIS A 1 76 ? -1.789 3.160 35.694 1.00 94.19 76 HIS A N 1
ATOM 608 C CA . HIS A 1 76 ? -2.404 3.131 37.017 1.00 94.19 76 HIS A CA 1
ATOM 609 C C . HIS A 1 76 ? -2.269 1.753 37.670 1.00 94.19 76 HIS A C 1
ATOM 611 O O . HIS A 1 76 ? -1.788 1.645 38.796 1.00 94.19 76 HIS A O 1
ATOM 617 N N . SER A 1 77 ? -2.672 0.692 36.967 1.00 95.94 77 SER A N 1
ATOM 618 C CA . SER A 1 77 ? -2.631 -0.678 37.486 1.00 95.94 77 SER A CA 1
ATOM 619 C C . SER A 1 77 ? -2.490 -1.712 36.367 1.00 95.94 77 SER A C 1
ATOM 621 O O . SER A 1 77 ? -2.829 -1.447 35.214 1.00 95.94 77 SER A O 1
ATOM 623 N N . SER A 1 78 ? -1.985 -2.898 36.720 1.00 97.06 78 SER A N 1
ATOM 624 C CA . SER A 1 78 ? -1.948 -4.083 35.853 1.00 97.06 78 SER A CA 1
ATOM 625 C C . SER A 1 78 ? -2.316 -5.323 36.659 1.00 97.06 78 SER A C 1
ATOM 627 O O . SER A 1 78 ? -1.576 -5.739 37.552 1.00 97.06 78 SER A O 1
ATOM 629 N N . HIS A 1 79 ? -3.458 -5.925 36.338 1.00 97.44 79 HIS A N 1
ATOM 630 C CA . HIS A 1 79 ? -3.975 -7.106 37.028 1.00 97.44 79 HIS A CA 1
ATOM 631 C C . HIS A 1 79 ? -3.590 -8.385 36.274 1.00 97.44 79 HIS A C 1
ATOM 633 O O . HIS A 1 79 ? -3.800 -8.451 35.063 1.00 97.44 79 HIS A O 1
ATOM 639 N N . PRO A 1 80 ? -3.007 -9.406 36.924 1.00 95.88 80 PRO A N 1
ATOM 640 C CA . PRO A 1 80 ? -2.727 -10.687 36.274 1.00 95.88 80 PRO A CA 1
ATOM 641 C C . PRO A 1 80 ? -3.989 -11.447 35.852 1.00 95.88 80 PRO A C 1
ATOM 643 O O . PRO A 1 80 ? -5.066 -11.283 36.417 1.00 95.88 80 PRO A O 1
ATOM 646 N N . MET A 1 81 ? -3.827 -12.334 34.867 1.00 94.94 81 MET A N 1
ATOM 647 C CA . MET A 1 81 ? -4.829 -13.353 34.544 1.00 94.94 81 MET A CA 1
ATOM 648 C C . MET A 1 81 ? -4.821 -14.455 35.615 1.00 94.94 81 MET A C 1
ATOM 650 O O . MET A 1 81 ? -3.952 -15.327 35.608 1.00 94.94 81 MET A O 1
ATOM 654 N N . GLU A 1 82 ? -5.769 -14.393 36.550 1.00 92.44 82 GLU A N 1
ATOM 655 C CA . GLU A 1 82 ? -5.846 -15.291 37.718 1.00 92.44 82 GLU A CA 1
ATOM 656 C C . GLU A 1 82 ? -6.955 -16.350 37.626 1.00 92.44 82 GLU A C 1
ATOM 658 O O . GLU A 1 82 ? -7.157 -17.116 38.564 1.00 92.44 82 GLU A O 1
ATOM 663 N N . HIS A 1 83 ? -7.677 -16.431 36.504 1.00 94.81 83 HIS A N 1
ATOM 664 C CA . HIS A 1 83 ? -8.732 -17.438 36.316 1.00 94.81 83 HIS A CA 1
ATOM 665 C C . HIS A 1 83 ? -8.201 -18.873 36.226 1.00 94.81 83 HIS A C 1
ATOM 667 O O . HIS A 1 83 ? -8.942 -19.811 36.497 1.00 94.81 83 HIS A O 1
ATOM 673 N N . ASP A 1 84 ? -6.934 -19.047 35.845 1.00 95.31 84 ASP A N 1
ATOM 674 C CA . ASP A 1 84 ? -6.242 -20.335 35.797 1.00 95.31 84 ASP A CA 1
ATOM 675 C C . ASP A 1 84 ? -4.808 -20.158 36.345 1.00 95.31 84 ASP A C 1
ATOM 677 O O . ASP A 1 84 ? -4.123 -19.206 35.949 1.00 95.31 84 ASP A O 1
ATOM 681 N N . PRO A 1 85 ? -4.307 -21.058 37.218 1.00 94.00 85 PRO A N 1
ATOM 682 C CA . PRO A 1 85 ? -2.949 -20.983 37.772 1.00 94.00 85 PRO A CA 1
ATOM 683 C C . PRO A 1 85 ? -1.814 -20.938 36.733 1.00 94.00 85 PRO A C 1
ATOM 685 O O . PRO A 1 85 ? -0.690 -20.549 37.056 1.00 94.00 85 PRO A O 1
ATOM 688 N N . MET A 1 86 ? -2.075 -21.379 35.502 1.00 95.75 86 MET A N 1
ATOM 689 C CA . MET A 1 86 ? -1.131 -21.392 34.386 1.00 95.75 86 MET A CA 1
ATOM 690 C C . MET A 1 86 ? -1.257 -20.160 33.479 1.00 95.75 86 MET A C 1
ATOM 692 O O . MET A 1 86 ? -0.313 -19.849 32.750 1.00 95.75 86 MET A O 1
ATOM 696 N N . ALA A 1 87 ? -2.376 -19.429 33.525 1.00 94.81 87 ALA A N 1
ATOM 697 C CA . ALA A 1 87 ? -2.646 -18.332 32.594 1.00 94.81 87 ALA A CA 1
ATOM 698 C C . ALA A 1 87 ? -1.642 -17.176 32.726 1.00 94.81 87 ALA A C 1
ATOM 700 O O . ALA A 1 87 ? -1.181 -16.631 31.722 1.00 94.81 87 ALA A O 1
ATOM 701 N N . SER A 1 88 ? -1.264 -16.823 33.955 1.00 93.62 88 SER A N 1
ATOM 702 C CA . SER A 1 88 ? -0.324 -15.728 34.234 1.00 93.62 88 SER A CA 1
ATOM 703 C C . SER A 1 88 ? 1.152 -16.115 34.114 1.00 93.62 88 SER A C 1
ATOM 705 O O . SER A 1 88 ? 2.010 -15.231 34.165 1.00 93.62 88 SER A O 1
ATOM 707 N N . LYS A 1 89 ? 1.475 -17.404 33.939 1.00 94.12 89 LYS A N 1
ATOM 708 C CA . LYS A 1 89 ? 2.868 -17.846 33.818 1.00 94.12 89 LYS A CA 1
ATOM 709 C C . LYS A 1 89 ? 3.480 -17.381 32.499 1.00 94.12 89 LYS A C 1
ATOM 711 O O . LYS A 1 89 ? 2.819 -17.345 31.462 1.00 94.12 89 LYS A O 1
ATOM 716 N N . SER A 1 90 ? 4.757 -17.016 32.541 1.00 90.25 90 SER A N 1
ATOM 717 C CA . SER A 1 90 ? 5.487 -16.485 31.385 1.00 90.25 90 SER A CA 1
ATOM 718 C C . SER A 1 90 ? 5.811 -17.538 30.322 1.00 90.25 90 SER A C 1
ATOM 720 O O . SER A 1 90 ? 6.036 -17.175 29.173 1.00 90.25 90 SER A O 1
ATOM 722 N N . ASP A 1 91 ? 5.818 -18.821 30.686 1.00 91.62 91 ASP A N 1
ATOM 723 C CA . ASP A 1 91 ? 6.138 -19.956 29.814 1.00 91.62 91 ASP A CA 1
ATOM 724 C C . ASP A 1 91 ? 4.920 -20.539 29.076 1.00 91.62 91 ASP A C 1
ATOM 726 O O . ASP A 1 91 ? 5.079 -21.392 28.203 1.00 91.62 91 ASP A O 1
ATOM 730 N N . THR A 1 92 ? 3.707 -20.069 29.377 1.00 94.62 92 THR A N 1
ATOM 731 C CA . THR A 1 92 ? 2.483 -20.485 28.679 1.00 94.62 92 THR A CA 1
ATOM 732 C C . THR A 1 92 ? 2.158 -19.566 27.507 1.00 94.62 92 THR A C 1
ATOM 734 O O . THR A 1 92 ? 2.509 -18.385 27.496 1.00 94.62 92 THR A O 1
ATOM 737 N N . ASN A 1 93 ? 1.419 -20.074 26.520 1.00 95.06 93 ASN A N 1
ATOM 738 C CA . ASN A 1 93 ? 0.958 -19.272 25.381 1.00 95.06 93 ASN A CA 1
ATOM 739 C C . ASN A 1 93 ? -0.291 -18.419 25.684 1.00 95.06 93 ASN A C 1
ATOM 741 O O . ASN A 1 93 ? -0.691 -17.632 24.829 1.00 95.06 93 ASN A O 1
ATOM 745 N N . THR A 1 94 ? -0.896 -18.547 26.873 1.00 95.75 94 THR A N 1
ATOM 746 C CA . THR A 1 94 ? -2.106 -17.809 27.257 1.00 95.75 94 THR A CA 1
ATOM 747 C C . THR A 1 94 ? -1.890 -16.309 27.151 1.00 95.75 94 THR A C 1
ATOM 749 O O . THR A 1 94 ? -0.905 -15.789 27.677 1.00 95.75 94 THR A O 1
ATOM 752 N N . ARG A 1 95 ? -2.808 -15.594 26.507 1.00 95.88 95 ARG A N 1
ATOM 753 C CA . ARG A 1 95 ? -2.677 -14.150 26.290 1.00 95.88 95 ARG A CA 1
ATOM 754 C C . ARG A 1 95 ? -4.008 -13.444 26.510 1.00 95.88 95 ARG A C 1
ATOM 756 O O . ARG A 1 95 ? -5.017 -13.908 26.000 1.00 95.88 95 ARG A O 1
ATOM 763 N N . ALA A 1 96 ? -4.006 -12.308 27.196 1.00 97.81 96 ALA A N 1
ATOM 764 C CA . ALA A 1 96 ? -5.116 -11.363 27.170 1.00 97.81 96 ALA A CA 1
ATOM 765 C C . ALA A 1 96 ? -5.275 -10.841 25.732 1.00 97.81 96 ALA A C 1
ATOM 767 O O . ALA A 1 96 ? -4.359 -10.190 25.221 1.00 97.81 96 ALA A O 1
ATOM 768 N N . ILE A 1 97 ? -6.392 -11.154 25.065 1.00 97.88 97 ILE A N 1
ATOM 769 C CA . ILE A 1 97 ? -6.564 -10.848 23.632 1.00 97.88 97 ILE A CA 1
ATOM 770 C C . ILE A 1 97 ? -7.568 -9.734 23.362 1.00 97.88 97 ILE A C 1
ATOM 772 O O . ILE A 1 97 ? -7.379 -8.969 22.423 1.00 97.88 97 ILE A O 1
ATOM 776 N N . PHE A 1 98 ? -8.609 -9.628 24.187 1.00 98.69 98 PHE A N 1
ATOM 777 C CA . PHE A 1 98 ? -9.702 -8.686 23.990 1.00 98.69 98 PHE A CA 1
ATOM 778 C C . PHE A 1 98 ? -10.239 -8.206 25.332 1.00 98.69 98 PHE A C 1
ATOM 780 O O . PHE A 1 98 ? -10.318 -8.978 26.289 1.00 98.69 98 PHE A O 1
ATOM 787 N N . CYS A 1 99 ? -10.639 -6.941 25.392 1.00 98.56 99 CYS A N 1
ATOM 788 C CA . CYS A 1 99 ? -11.393 -6.397 26.508 1.00 98.56 99 CYS A CA 1
ATOM 789 C C . CYS A 1 99 ? -12.473 -5.424 26.022 1.00 98.56 99 CYS A C 1
ATOM 791 O O . CYS A 1 99 ? -12.283 -4.700 25.042 1.00 98.56 99 CYS A O 1
ATOM 793 N N . LEU A 1 100 ? -13.601 -5.416 26.730 1.00 98.88 100 LEU A N 1
ATOM 794 C CA . LEU A 1 100 ? -14.765 -4.577 26.464 1.00 98.88 100 LEU A CA 1
ATOM 795 C C . LEU A 1 100 ? -15.136 -3.815 27.734 1.00 98.88 100 LEU A C 1
ATOM 797 O O . LEU A 1 100 ? -15.367 -4.430 28.773 1.00 98.88 100 LEU A O 1
ATOM 801 N N . ALA A 1 101 ? -15.195 -2.488 27.661 1.00 98.75 101 ALA A N 1
ATOM 802 C CA . ALA A 1 101 ? -15.639 -1.652 28.770 1.00 98.75 101 ALA A CA 1
ATOM 803 C C . ALA A 1 101 ? -17.146 -1.396 28.666 1.00 98.75 101 ALA A C 1
ATOM 805 O O . ALA A 1 101 ? -17.622 -0.940 27.625 1.00 98.75 101 ALA A O 1
ATOM 806 N N . ALA A 1 102 ? -17.890 -1.658 29.743 1.00 98.69 102 ALA A N 1
ATOM 807 C CA . ALA A 1 102 ? -19.296 -1.276 29.808 1.00 98.69 102 ALA A CA 1
ATOM 808 C C . ALA A 1 102 ? -19.454 0.250 29.791 1.00 98.69 102 ALA A C 1
ATOM 810 O O . ALA A 1 102 ? -18.741 0.993 30.473 1.00 98.69 102 ALA A O 1
ATOM 811 N N . LYS A 1 103 ? -20.441 0.713 29.029 1.00 98.00 103 LYS A N 1
ATOM 812 C CA . LYS A 1 103 ? -20.864 2.109 28.928 1.00 98.00 103 LYS A CA 1
ATOM 813 C C . LYS A 1 103 ? -21.953 2.469 29.932 1.00 98.00 103 LYS A C 1
ATOM 815 O O . LYS A 1 103 ? -22.275 3.648 30.059 1.00 98.00 103 LYS A O 1
ATOM 820 N N . LYS A 1 104 ? -22.519 1.491 30.645 1.00 98.06 104 LYS A N 1
ATOM 821 C CA . LYS A 1 104 ? -23.509 1.706 31.707 1.00 98.06 104 LYS A CA 1
ATOM 822 C C . LYS A 1 104 ? -23.007 1.202 33.057 1.00 98.06 104 LYS A C 1
ATOM 824 O O . LYS A 1 104 ? -22.159 0.305 33.095 1.00 98.06 104 LYS A O 1
ATOM 829 N N . PRO A 1 105 ? -23.551 1.729 34.172 1.00 97.38 105 PRO A N 1
ATOM 830 C CA . PRO A 1 105 ? -23.245 1.212 35.498 1.00 97.38 105 PRO A CA 1
ATOM 831 C C . PRO A 1 105 ? -23.387 -0.321 35.569 1.00 97.38 105 PRO A C 1
ATOM 833 O O . PRO A 1 105 ? -24.290 -0.875 34.931 1.00 97.38 105 PRO A O 1
ATOM 836 N N . PRO A 1 106 ? -22.500 -1.009 36.310 1.00 98.00 106 PRO A N 1
ATOM 837 C CA . PRO A 1 106 ? -21.422 -0.463 37.148 1.00 98.00 106 PRO A CA 1
ATOM 838 C C . PRO A 1 106 ? -20.086 -0.203 36.410 1.00 98.00 106 PRO A C 1
ATOM 840 O O . PRO A 1 106 ? -19.049 -0.100 37.055 1.00 98.00 106 PRO A O 1
ATOM 843 N N . TYR A 1 107 ? -20.095 -0.072 35.075 1.00 98.56 107 TYR A N 1
ATOM 844 C CA . TYR A 1 107 ? -18.923 0.257 34.242 1.00 98.56 107 TYR A CA 1
ATOM 845 C C . TYR A 1 107 ? -17.768 -0.757 34.316 1.00 98.56 107 TYR A C 1
ATOM 847 O O . TYR A 1 107 ? -16.606 -0.405 34.125 1.00 98.56 107 TYR A O 1
ATOM 855 N N . CYS A 1 108 ? -18.086 -2.025 34.583 1.00 98.75 108 CYS A N 1
ATOM 856 C CA . CYS A 1 108 ? -17.104 -3.106 34.605 1.00 98.75 108 CYS A CA 1
ATOM 857 C C . CYS A 1 108 ? -16.350 -3.263 33.273 1.00 98.75 108 CYS A C 1
ATOM 859 O O . CYS A 1 108 ? -16.867 -2.953 32.195 1.00 98.75 108 CYS A O 1
ATOM 861 N N . LEU A 1 109 ? -15.146 -3.830 33.362 1.00 98.75 109 LEU A N 1
ATOM 862 C CA . LEU A 1 109 ? -14.369 -4.306 32.220 1.00 98.75 109 LEU A CA 1
ATOM 863 C C . LEU A 1 109 ? -14.533 -5.823 32.075 1.00 98.75 109 LEU A C 1
ATOM 865 O O . LEU A 1 109 ? -14.375 -6.559 33.047 1.00 98.75 109 LEU A O 1
ATOM 869 N N . TYR A 1 110 ? -14.779 -6.287 30.854 1.00 98.88 110 TYR A N 1
ATOM 870 C CA . TYR A 1 110 ? -14.927 -7.700 30.511 1.00 98.88 110 TYR A CA 1
ATOM 871 C C . TYR A 1 110 ? -13.735 -8.128 29.659 1.00 98.88 110 TYR A C 1
ATOM 873 O O . TYR A 1 110 ? -13.591 -7.667 28.527 1.00 98.88 110 TYR A O 1
ATOM 881 N N . GLY A 1 111 ? -12.858 -8.964 30.210 1.00 98.38 111 GLY A N 1
ATOM 882 C CA . GLY A 1 111 ? -11.619 -9.413 29.576 1.00 98.38 111 GLY A CA 1
ATOM 883 C C . GLY A 1 111 ? -11.684 -10.868 29.120 1.00 98.38 111 GLY A C 1
ATOM 884 O O . GLY A 1 111 ? -12.183 -11.725 29.848 1.00 98.38 111 GLY A O 1
ATOM 885 N N . ASN A 1 112 ? -11.132 -11.149 27.938 1.00 98.50 112 ASN A N 1
ATOM 886 C CA . ASN A 1 112 ? -11.001 -12.494 27.388 1.00 98.50 112 ASN A CA 1
ATOM 887 C C . ASN A 1 112 ? -9.529 -12.918 27.239 1.00 98.50 112 ASN A C 1
ATOM 889 O O . ASN A 1 112 ? -8.794 -12.338 26.424 1.00 98.50 112 ASN A O 1
ATOM 893 N N . PRO A 1 113 ? -9.076 -13.935 27.986 1.00 97.69 113 PRO A N 1
ATOM 894 C CA . PRO A 1 113 ? -7.856 -14.653 27.658 1.00 97.69 113 PRO A CA 1
ATOM 895 C C . PRO A 1 113 ? -8.041 -15.470 26.368 1.00 97.69 113 PRO A C 1
ATOM 897 O O . PRO A 1 113 ? -9.155 -15.781 25.950 1.00 97.69 113 PRO A O 1
ATOM 900 N N . PHE A 1 114 ? -6.933 -15.853 25.744 1.00 97.25 114 PHE A N 1
ATOM 901 C CA . PHE A 1 114 ? -6.900 -16.639 24.514 1.00 97.25 114 PHE A CA 1
ATOM 902 C C . PHE A 1 114 ? -5.721 -17.614 24.506 1.00 97.25 114 PHE A C 1
ATOM 904 O O . PHE A 1 114 ? -4.799 -17.481 25.312 1.00 97.25 114 PHE A O 1
ATOM 911 N N . TYR A 1 115 ? -5.742 -18.558 23.560 1.00 95.69 115 TYR A N 1
ATOM 912 C CA . TYR A 1 115 ? -4.894 -19.756 23.506 1.00 95.69 115 TYR A CA 1
ATOM 913 C C . TYR A 1 115 ? -5.210 -20.748 24.628 1.00 95.69 115 TYR A C 1
ATOM 915 O O . TYR A 1 115 ? -6.387 -20.986 24.901 1.00 95.69 115 TYR A O 1
ATOM 923 N N . ASP A 1 116 ? -4.216 -21.441 25.179 1.00 94.56 116 ASP A N 1
ATOM 924 C CA . ASP A 1 116 ? -4.454 -22.452 26.207 1.00 94.56 116 ASP A CA 1
ATOM 925 C C . ASP A 1 116 ? -4.738 -21.779 27.551 1.00 94.56 116 ASP A C 1
ATOM 927 O O . ASP A 1 116 ? -4.404 -20.613 27.746 1.00 94.56 116 ASP A O 1
ATOM 931 N N . HIS A 1 117 ? -5.388 -22.490 28.476 1.00 95.25 117 HIS A N 1
ATOM 932 C CA . HIS A 1 117 ? -5.811 -21.940 29.773 1.00 95.25 117 HIS A CA 1
ATOM 933 C C . HIS A 1 117 ? -6.712 -20.695 29.651 1.00 95.25 117 HIS A C 1
ATOM 935 O O . HIS A 1 117 ? -6.602 -19.769 30.447 1.00 95.25 117 HIS A O 1
ATOM 941 N N . ALA A 1 118 ? -7.592 -20.653 28.645 1.00 95.88 118 ALA A N 1
ATOM 942 C CA . ALA A 1 118 ? -8.440 -19.499 28.314 1.00 95.88 118 ALA A CA 1
ATOM 943 C C . ALA A 1 118 ? -9.953 -19.769 28.458 1.00 95.88 118 ALA A C 1
ATOM 945 O O . ALA A 1 118 ? -10.780 -19.097 27.855 1.00 95.88 118 ALA A O 1
ATOM 946 N N . SER A 1 119 ? -10.332 -20.763 29.262 1.00 94.50 119 SER A N 1
ATOM 947 C CA . SER A 1 119 ? -11.710 -21.266 29.371 1.00 94.50 119 SER A CA 1
ATOM 948 C C . SER A 1 119 ? -12.686 -20.371 30.150 1.00 94.50 119 SER A C 1
ATOM 950 O O . SER A 1 119 ? -13.807 -20.793 30.427 1.00 94.50 119 SER A O 1
ATOM 952 N N . HIS A 1 120 ? -12.273 -19.163 30.539 1.00 97.94 120 HIS A N 1
ATOM 953 C CA . HIS A 1 120 ? -13.053 -18.243 31.366 1.00 97.94 120 HIS A CA 1
ATOM 954 C C . HIS A 1 120 ? -12.993 -16.828 30.799 1.00 97.94 120 HIS A C 1
ATOM 956 O O . HIS A 1 120 ? -11.955 -16.426 30.279 1.00 97.94 120 HIS A O 1
ATOM 962 N N . GLY A 1 121 ? -14.066 -16.060 30.969 1.00 98.19 121 GLY A N 1
ATOM 963 C CA . GLY A 1 121 ? -14.008 -14.603 30.888 1.00 98.19 121 GLY A CA 1
ATOM 964 C C . GLY A 1 121 ? -13.748 -13.991 32.266 1.00 98.19 121 GLY A C 1
ATOM 965 O O . GLY A 1 121 ? -14.099 -14.576 33.293 1.00 98.19 121 GLY A O 1
ATOM 966 N N . ASN A 1 122 ? -13.134 -12.809 32.299 1.00 98.50 122 ASN A N 1
ATOM 967 C CA . ASN A 1 122 ? -12.858 -12.062 33.526 1.00 98.50 122 ASN A CA 1
ATOM 968 C C . ASN A 1 122 ? -13.750 -10.816 33.596 1.00 98.50 122 ASN A C 1
ATOM 970 O O . ASN A 1 122 ? -13.838 -10.075 32.618 1.00 98.50 122 ASN A O 1
ATOM 974 N N . VAL A 1 123 ? -14.360 -10.549 34.749 1.00 98.75 123 VAL A N 1
ATOM 975 C CA . VAL A 1 123 ? -15.102 -9.310 35.017 1.00 98.75 123 VAL A CA 1
ATOM 976 C C . VAL A 1 123 ? -14.352 -8.518 36.073 1.00 98.75 123 VAL A C 1
ATOM 978 O O . VAL A 1 123 ? -14.176 -8.982 37.198 1.00 98.75 123 VAL A O 1
ATOM 981 N N . PHE A 1 124 ? -13.930 -7.309 35.727 1.00 98.69 124 PHE A N 1
ATOM 982 C CA . PHE A 1 124 ? -13.290 -6.387 36.654 1.00 98.69 124 PHE A CA 1
ATOM 983 C C . PHE A 1 124 ? -14.240 -5.259 37.031 1.00 98.69 124 PHE A C 1
ATOM 985 O O . PHE A 1 124 ? -14.840 -4.619 36.168 1.00 98.69 124 PHE A O 1
ATOM 992 N N . SER A 1 125 ? -14.342 -4.991 38.328 1.00 98.44 125 SER A N 1
ATOM 993 C CA . SER A 1 125 ? -14.938 -3.758 38.834 1.00 98.44 125 SER A CA 1
ATOM 994 C C . SER A 1 125 ? -14.000 -2.571 38.607 1.00 98.44 125 SER A C 1
ATOM 996 O O . SER A 1 125 ? -12.779 -2.729 38.487 1.00 98.44 125 SER A O 1
ATOM 998 N N . VAL A 1 126 ? -14.578 -1.373 38.577 1.00 98.25 126 VAL A N 1
ATOM 999 C CA . VAL A 1 126 ? -13.836 -0.113 38.530 1.00 98.25 126 VAL A CA 1
ATOM 1000 C C . VAL A 1 126 ? -14.151 0.732 39.757 1.00 98.25 126 VAL A C 1
ATOM 1002 O O . VAL A 1 126 ? -15.237 0.634 40.330 1.00 98.25 126 VAL A O 1
ATOM 1005 N N . ASP A 1 127 ? -13.196 1.553 40.181 1.00 96.50 127 ASP A N 1
ATOM 1006 C CA . ASP A 1 127 ? -13.424 2.535 41.236 1.00 96.50 127 ASP A CA 1
ATOM 1007 C C . ASP A 1 127 ? -14.173 3.780 40.716 1.00 96.50 127 ASP A C 1
ATOM 1009 O O . ASP A 1 127 ? -14.533 3.885 39.542 1.00 96.50 127 ASP A O 1
ATOM 1013 N N . ALA A 1 128 ? -14.395 4.765 41.591 1.00 95.56 128 ALA A N 1
ATOM 1014 C CA . ALA A 1 128 ? -15.089 6.007 41.237 1.00 95.56 128 ALA A CA 1
ATOM 1015 C C . ALA A 1 128 ? -14.371 6.850 40.160 1.00 95.56 128 ALA A C 1
ATOM 1017 O O . ALA A 1 128 ? -14.980 7.752 39.587 1.00 95.56 128 ALA A O 1
ATOM 1018 N N . THR A 1 129 ? -13.090 6.584 39.893 1.00 95.25 129 THR A N 1
ATOM 1019 C CA . THR A 1 129 ? -12.305 7.237 38.836 1.00 95.25 129 THR A CA 1
ATOM 1020 C C . THR A 1 129 ? -12.318 6.457 37.522 1.00 95.25 129 THR A C 1
ATOM 1022 O O . THR A 1 129 ? -11.802 6.957 36.525 1.00 95.25 129 THR A O 1
ATOM 1025 N N . GLY A 1 130 ? -12.909 5.257 37.507 1.00 96.19 130 GLY A N 1
ATOM 1026 C CA . GLY A 1 130 ? -12.872 4.323 36.385 1.00 96.19 130 GLY A CA 1
ATOM 1027 C C . GLY A 1 130 ? -11.618 3.442 36.359 1.00 96.19 130 GLY A C 1
ATOM 1028 O O . GLY A 1 130 ? -11.423 2.698 35.401 1.00 96.19 130 GLY A O 1
ATOM 1029 N N . SER A 1 131 ? -10.766 3.481 37.385 1.00 95.50 131 SER A N 1
ATOM 1030 C CA . SER A 1 131 ? -9.566 2.639 37.438 1.00 95.50 131 SER A CA 1
ATOM 1031 C C . SER A 1 131 ? -9.919 1.194 37.805 1.00 95.50 131 SER A C 1
ATOM 1033 O O . SER A 1 131 ? -10.806 0.971 38.628 1.00 95.50 131 SER A O 1
ATOM 1035 N N . LEU A 1 132 ? -9.231 0.198 37.224 1.00 96.62 132 LEU A N 1
ATOM 1036 C CA . LEU A 1 132 ? -9.492 -1.223 37.519 1.00 96.62 132 LEU A CA 1
ATOM 1037 C C . LEU A 1 132 ? -9.208 -1.552 38.990 1.00 96.62 132 LEU A C 1
ATOM 1039 O O . LEU A 1 132 ? -8.049 -1.514 39.419 1.00 96.62 132 LEU A O 1
ATOM 1043 N N . ALA A 1 133 ? -10.255 -1.935 39.724 1.00 96.19 133 ALA A N 1
ATOM 1044 C CA . ALA A 1 133 ? -10.209 -2.183 41.161 1.00 96.19 133 ALA A CA 1
ATOM 1045 C C . ALA A 1 133 ? -9.925 -3.657 41.490 1.00 96.19 133 ALA A C 1
ATOM 1047 O O . ALA A 1 133 ? -8.888 -3.968 42.074 1.00 96.19 133 ALA A O 1
ATOM 1048 N N . SER A 1 134 ? -10.817 -4.575 41.111 1.00 96.56 134 SER A N 1
ATOM 1049 C CA . SER A 1 134 ? -10.656 -6.010 41.389 1.00 96.56 134 SER A CA 1
ATOM 1050 C C . SER A 1 134 ? -11.373 -6.889 40.370 1.00 96.56 134 SER A C 1
ATOM 1052 O O . SER A 1 134 ? -12.400 -6.495 39.814 1.00 96.56 134 SER A O 1
ATOM 1054 N N . ASN A 1 135 ? -10.849 -8.099 40.153 1.00 98.00 135 ASN A N 1
ATOM 1055 C CA . ASN A 1 135 ? -11.565 -9.159 39.446 1.00 98.00 135 ASN A CA 1
ATOM 1056 C C . ASN A 1 135 ? -12.697 -9.677 40.346 1.00 98.00 135 ASN A C 1
ATOM 1058 O O . ASN A 1 135 ? -12.437 -10.282 41.385 1.00 98.00 135 ASN A O 1
ATOM 1062 N N . ILE A 1 136 ? -13.943 -9.411 39.961 1.00 98.38 136 ILE A N 1
ATOM 1063 C CA . ILE A 1 136 ? -15.140 -9.779 40.724 1.00 98.38 136 ILE A CA 1
ATOM 1064 C C . ILE A 1 136 ? -15.767 -11.088 40.242 1.00 98.38 136 ILE A C 1
ATOM 1066 O O . ILE A 1 136 ? -16.610 -11.647 40.942 1.00 98.38 136 ILE A O 1
ATOM 1070 N N . GLN A 1 137 ? -15.375 -11.588 39.065 1.00 98.56 137 GLN A N 1
ATOM 1071 C CA . GLN A 1 137 ? -15.885 -12.846 38.534 1.00 98.56 137 GLN A CA 1
ATOM 1072 C C . GLN A 1 137 ? -14.977 -13.432 37.450 1.00 98.56 137 GLN A C 1
ATOM 1074 O O . GLN A 1 137 ? -14.641 -12.770 36.471 1.00 98.56 137 GLN A O 1
ATOM 1079 N N . ASN A 1 138 ? -14.704 -14.732 37.566 1.00 98.31 138 ASN A N 1
ATOM 1080 C CA . ASN A 1 138 ? -14.226 -15.565 36.466 1.00 98.31 138 ASN A CA 1
ATOM 1081 C C . ASN A 1 138 ? -15.365 -16.497 36.052 1.00 98.31 138 ASN A C 1
ATOM 1083 O O . ASN A 1 138 ? -15.600 -17.504 36.717 1.00 98.31 138 ASN A O 1
ATOM 1087 N N . TYR A 1 139 ? -16.112 -16.142 35.009 1.00 97.75 139 TYR A N 1
ATOM 1088 C CA . TYR A 1 139 ? -17.232 -16.960 34.543 1.00 97.75 139 TYR A CA 1
ATOM 1089 C C . TYR A 1 139 ? -16.737 -17.961 33.499 1.00 97.75 139 TYR A C 1
ATOM 1091 O O . TYR A 1 139 ? -15.935 -17.622 32.625 1.00 97.75 139 TYR A O 1
ATOM 1099 N N . SER A 1 140 ? -17.153 -19.216 33.638 1.00 96.06 140 SER A N 1
ATOM 1100 C CA . SER A 1 140 ? -16.664 -20.312 32.806 1.00 96.06 140 SER A CA 1
ATOM 1101 C C . SER A 1 140 ? -17.431 -20.399 31.490 1.00 96.06 140 SER A C 1
ATOM 1103 O O . SER A 1 140 ? -18.655 -20.310 31.463 1.00 96.06 140 SER A O 1
ATOM 1105 N N . TYR A 1 141 ? -16.689 -20.665 30.420 1.00 95.56 141 TYR A N 1
ATOM 1106 C CA . TYR A 1 141 ? -17.207 -21.243 29.187 1.00 95.56 141 TYR A CA 1
ATOM 1107 C C . TYR A 1 141 ? -17.020 -22.770 29.265 1.00 95.56 141 TYR A C 1
ATOM 1109 O O . TYR A 1 141 ? -17.320 -23.396 30.283 1.00 95.56 141 TYR A O 1
ATOM 1117 N N . PHE A 1 142 ? -16.444 -23.382 28.230 1.00 90.25 142 PHE A N 1
ATOM 1118 C CA . PHE A 1 142 ? -15.981 -24.768 28.253 1.00 90.25 142 PHE A CA 1
ATOM 1119 C C . PHE A 1 142 ? -14.444 -24.843 28.126 1.00 90.25 142 PHE A C 1
ATOM 1121 O O . PHE A 1 142 ? -13.803 -23.870 27.719 1.00 90.25 142 PHE A O 1
ATOM 1128 N N . PRO A 1 143 ? -13.805 -25.991 28.437 1.00 85.50 143 PRO A N 1
ATOM 1129 C CA . PRO A 1 143 ? -12.348 -26.077 28.597 1.00 85.50 143 PRO A CA 1
ATOM 1130 C C . PRO A 1 143 ? -11.482 -25.641 27.404 1.00 85.50 143 PRO A C 1
ATOM 1132 O O . PRO A 1 143 ? -10.325 -25.288 27.611 1.00 85.50 143 PRO A O 1
ATOM 1135 N N . LYS A 1 144 ? -12.001 -25.685 26.168 1.00 86.44 144 LYS A N 1
ATOM 1136 C CA . LYS A 1 144 ? -11.259 -25.288 24.954 1.00 86.44 144 LYS A CA 1
ATOM 1137 C C . LYS A 1 144 ? -11.764 -23.985 24.329 1.00 86.44 144 LYS A C 1
ATOM 1139 O O . LYS A 1 144 ? -11.391 -23.703 23.191 1.00 86.44 144 LYS A O 1
ATOM 1144 N N . ALA A 1 145 ? -12.591 -23.223 25.043 1.00 93.56 145 ALA A N 1
ATOM 1145 C CA . ALA A 1 145 ? -13.054 -21.924 24.577 1.00 93.56 145 ALA A CA 1
ATOM 1146 C C . ALA A 1 145 ? -11.872 -20.994 24.275 1.00 93.56 145 ALA A C 1
ATOM 1148 O O . ALA A 1 145 ? -10.822 -21.045 24.923 1.00 93.56 145 ALA A O 1
ATOM 1149 N N . GLY A 1 146 ? -12.055 -20.147 23.273 1.00 97.06 146 GLY A N 1
ATOM 1150 C CA . GLY A 1 146 ? -11.147 -19.067 22.931 1.00 97.06 146 GLY A CA 1
ATOM 1151 C C . GLY A 1 146 ? -11.972 -17.903 22.426 1.00 97.06 146 GLY A C 1
ATOM 1152 O O . GLY A 1 146 ? -12.252 -17.820 21.232 1.00 97.06 146 GLY A O 1
ATOM 1153 N N . ILE A 1 147 ? -12.369 -17.021 23.340 1.00 98.50 147 ILE A N 1
ATOM 1154 C CA . ILE A 1 147 ? -13.195 -15.866 23.001 1.00 98.50 147 ILE A CA 1
ATOM 1155 C C . ILE A 1 147 ? -12.309 -14.755 22.453 1.00 98.50 147 ILE A C 1
ATOM 1157 O O . ILE A 1 147 ? -11.356 -14.343 23.114 1.00 98.50 147 ILE A O 1
ATOM 1161 N N . HIS A 1 148 ? -12.621 -14.257 21.259 1.00 98.44 148 HIS A N 1
ATOM 1162 C CA . HIS A 1 148 ? -11.795 -13.240 20.602 1.00 98.44 148 HIS A CA 1
ATOM 1163 C C . HIS A 1 148 ? -12.482 -11.866 20.487 1.00 98.44 148 HIS A C 1
ATOM 1165 O O . HIS A 1 148 ? -11.794 -10.854 20.364 1.00 98.44 148 HIS A O 1
ATOM 1171 N N . GLY A 1 149 ? -13.808 -11.804 20.613 1.00 98.44 149 GLY A N 1
ATOM 1172 C CA . GLY A 1 149 ? -14.572 -10.557 20.569 1.00 98.44 149 GLY A CA 1
ATOM 1173 C C . GLY A 1 149 ? -15.916 -10.698 21.275 1.00 98.44 149 GLY A C 1
ATOM 1174 O O . GLY A 1 149 ? -16.465 -11.800 21.356 1.00 98.44 149 GLY A O 1
ATOM 1175 N N . MET A 1 150 ? -16.429 -9.595 21.820 1.00 98.88 150 MET A N 1
ATOM 1176 C CA . MET A 1 150 ? -17.741 -9.545 22.469 1.00 98.88 150 MET A CA 1
ATOM 1177 C C . MET A 1 150 ? -18.450 -8.226 22.184 1.00 98.88 150 MET A C 1
ATOM 1179 O O . MET A 1 150 ? -17.793 -7.203 21.995 1.00 98.88 150 MET A O 1
ATOM 1183 N N . VAL A 1 151 ? -19.779 -8.244 22.242 1.00 98.88 151 VAL A N 1
ATOM 1184 C CA . VAL A 1 151 ? -20.618 -7.049 22.113 1.00 98.88 151 VAL A CA 1
ATOM 1185 C C . VAL A 1 151 ? -21.814 -7.132 23.058 1.00 98.88 151 VAL A C 1
ATOM 1187 O O . VAL A 1 151 ? -22.411 -8.197 23.228 1.00 98.88 151 VAL A O 1
ATOM 1190 N N . PHE A 1 152 ? -22.150 -6.015 23.700 1.00 98.75 152 PHE A N 1
ATOM 1191 C CA . PHE A 1 152 ? -23.377 -5.890 24.482 1.00 98.75 152 PHE A CA 1
ATOM 1192 C C . PHE A 1 152 ? -24.554 -5.520 23.583 1.00 98.75 152 PHE A C 1
ATOM 1194 O O . PHE A 1 152 ? -24.388 -4.840 22.572 1.00 98.75 152 PHE A O 1
ATOM 1201 N N . ASP A 1 153 ? -25.764 -5.877 24.004 1.00 97.81 153 ASP A N 1
ATOM 1202 C CA . ASP A 1 153 ? -26.944 -5.186 23.507 1.00 97.81 153 ASP A CA 1
ATOM 1203 C C . ASP A 1 153 ? -26.994 -3.723 23.972 1.00 97.81 153 ASP A C 1
ATOM 1205 O O . ASP A 1 153 ? -26.321 -3.317 24.919 1.00 97.81 153 ASP A O 1
ATOM 1209 N N . GLN A 1 154 ? -27.838 -2.907 23.336 1.00 95.44 154 GLN A N 1
ATOM 1210 C CA . GLN A 1 154 ? -27.937 -1.477 23.652 1.00 95.44 154 GLN A CA 1
ATOM 1211 C C . GLN A 1 154 ? -28.337 -1.222 25.115 1.00 95.44 154 GLN A C 1
ATOM 1213 O O . GLN A 1 154 ? -28.035 -0.166 25.685 1.00 95.44 154 GLN A O 1
ATOM 1218 N N . SER A 1 155 ? -29.049 -2.166 25.742 1.00 96.75 155 SER A N 1
ATOM 1219 C CA . SER A 1 155 ? -29.404 -2.083 27.157 1.00 96.75 155 SER A CA 1
ATOM 1220 C C . SER A 1 155 ? -28.233 -2.427 28.092 1.00 96.75 155 SER A C 1
ATOM 1222 O O . SER A 1 155 ? -28.257 -1.991 29.242 1.00 96.75 155 SER A O 1
ATOM 1224 N N . GLU A 1 156 ? -27.195 -3.087 27.572 1.00 98.50 156 GLU A N 1
ATOM 1225 C CA . GLU A 1 156 ? -26.126 -3.804 28.270 1.00 98.50 156 GLU A CA 1
ATOM 1226 C C . GLU A 1 156 ? -26.637 -4.846 29.271 1.00 98.50 156 GLU A C 1
ATOM 1228 O O . GLU A 1 156 ? -26.052 -5.029 30.337 1.00 98.50 156 GLU A O 1
ATOM 1233 N N . THR A 1 157 ? -27.741 -5.508 28.942 1.00 98.38 157 THR A N 1
ATOM 1234 C CA . THR A 1 157 ? -28.317 -6.617 29.711 1.00 98.38 157 THR A CA 1
ATOM 1235 C C . THR A 1 157 ? -27.807 -7.959 29.202 1.00 98.38 157 THR A C 1
ATOM 1237 O O . THR A 1 157 ? -27.659 -8.878 30.002 1.00 98.38 157 THR A O 1
ATOM 1240 N N . TYR A 1 158 ? -27.515 -8.081 27.906 1.00 98.75 158 TYR A N 1
ATOM 1241 C CA . TYR A 1 158 ? -27.011 -9.312 27.301 1.00 98.75 158 TYR A CA 1
ATOM 1242 C C . TYR A 1 158 ? -25.678 -9.079 26.599 1.00 98.75 158 TYR A C 1
ATOM 1244 O O . TYR A 1 158 ? -25.513 -8.107 25.865 1.00 98.75 158 TYR A O 1
ATOM 1252 N N . LEU A 1 159 ? -24.733 -9.983 26.837 1.00 98.88 159 LEU A N 1
ATOM 1253 C CA . LEU A 1 159 ? -23.407 -10.005 26.233 1.00 98.88 159 LEU A CA 1
ATOM 1254 C C . LEU A 1 159 ? -23.306 -11.193 25.280 1.00 98.88 159 LEU A C 1
ATOM 1256 O O . LEU A 1 159 ? -23.535 -12.334 25.690 1.00 98.88 159 LEU A O 1
ATOM 1260 N N . TYR A 1 160 ? -22.916 -10.922 24.040 1.00 98.88 160 TYR A N 1
ATOM 1261 C CA . TYR A 1 160 ? -22.653 -11.937 23.028 1.00 98.88 160 TYR A CA 1
ATOM 1262 C C . TYR A 1 160 ? -21.149 -12.108 22.850 1.00 98.88 160 TYR A C 1
ATOM 1264 O O . TYR A 1 160 ? -20.443 -11.113 22.688 1.00 98.88 160 TYR A O 1
ATOM 1272 N N . SER A 1 161 ? -20.663 -13.350 22.842 1.00 98.88 161 SER A N 1
ATOM 1273 C CA . SER A 1 161 ? -19.229 -13.657 22.751 1.00 98.88 161 SER A CA 1
ATOM 1274 C C . SER A 1 161 ? -18.918 -14.567 21.567 1.00 98.88 161 SER A C 1
ATOM 1276 O O . SER A 1 161 ? -19.542 -15.616 21.415 1.00 98.88 161 SER A O 1
ATOM 1278 N N . ALA A 1 162 ? -17.925 -14.189 20.759 1.00 98.75 162 ALA A N 1
ATOM 1279 C CA . ALA A 1 162 ? -17.437 -14.959 19.616 1.00 98.75 162 ALA A CA 1
ATOM 1280 C C . ALA A 1 162 ? -16.336 -15.937 20.049 1.00 98.75 162 ALA A C 1
ATOM 1282 O O . ALA A 1 162 ? -15.235 -15.512 20.414 1.00 98.75 162 ALA A O 1
ATOM 1283 N N . ASP A 1 163 ? -16.635 -17.236 20.020 1.00 98.56 163 ASP A N 1
ATOM 1284 C CA . ASP A 1 163 ? -15.704 -18.300 20.388 1.00 98.56 163 ASP A CA 1
ATOM 1285 C C . ASP A 1 163 ? -15.040 -18.913 19.157 1.00 98.56 163 ASP A C 1
ATOM 1287 O O . ASP A 1 163 ? -15.596 -19.777 18.471 1.00 98.56 163 ASP A O 1
ATOM 1291 N N . LEU A 1 164 ? -13.808 -18.480 18.913 1.00 98.25 164 LEU A N 1
ATOM 1292 C CA . LEU A 1 164 ? -13.028 -18.855 17.743 1.00 98.25 164 LEU A CA 1
ATOM 1293 C C . LEU A 1 164 ? -12.611 -20.323 17.826 1.00 98.25 164 LEU A C 1
ATOM 1295 O O . LEU A 1 164 ? -12.763 -21.069 16.862 1.00 98.25 164 LEU A O 1
ATOM 1299 N N . ARG A 1 165 ? -12.112 -20.763 18.989 1.00 97.06 165 ARG A N 1
ATOM 1300 C CA . ARG A 1 165 ? -11.637 -22.147 19.179 1.00 97.06 165 ARG A CA 1
ATOM 1301 C C . ARG A 1 165 ? -12.786 -23.137 19.355 1.00 97.06 165 ARG A C 1
ATOM 1303 O O . ARG A 1 165 ? -12.635 -24.300 18.985 1.00 97.06 165 ARG A O 1
ATOM 1310 N N . GLY A 1 166 ? -13.894 -22.694 19.942 1.00 96.44 166 GLY A N 1
ATOM 1311 C CA . GLY A 1 166 ? -15.097 -23.494 20.147 1.00 96.44 166 GLY A CA 1
ATOM 1312 C C . GLY A 1 166 ? -16.078 -23.487 18.987 1.00 96.44 166 GLY A C 1
ATOM 1313 O O . GLY A 1 166 ? -17.035 -24.255 19.031 1.00 96.44 166 GLY A O 1
ATOM 1314 N N . ASN A 1 167 ? -15.827 -22.664 17.967 1.00 97.81 167 ASN A N 1
ATOM 1315 C CA . ASN A 1 167 ? -16.670 -22.504 16.790 1.00 97.81 167 ASN A CA 1
ATOM 1316 C C . ASN A 1 167 ? -18.138 -22.198 17.136 1.00 97.81 167 ASN A C 1
ATOM 1318 O O . ASN A 1 167 ? -19.046 -22.862 16.637 1.00 97.81 167 ASN A O 1
ATOM 1322 N N . LYS A 1 168 ? -18.376 -21.236 18.034 1.00 97.69 168 LYS A N 1
ATOM 1323 C CA . LYS A 1 168 ? -19.720 -20.934 18.552 1.00 97.69 168 LYS A CA 1
ATOM 1324 C C . LYS A 1 168 ? -19.882 -19.496 19.033 1.00 97.69 168 LYS A C 1
ATOM 1326 O O . LYS A 1 168 ? -18.917 -18.740 19.136 1.00 97.69 168 LYS A O 1
ATOM 1331 N N . ILE A 1 169 ? -21.123 -19.128 19.318 1.00 98.69 169 ILE A N 1
ATOM 1332 C CA . ILE A 1 169 ? -21.528 -17.842 19.877 1.00 98.69 169 ILE A CA 1
ATOM 1333 C C . ILE A 1 169 ? -22.163 -18.104 21.239 1.00 98.69 169 ILE A C 1
ATOM 1335 O O . ILE A 1 169 ? -23.050 -18.946 21.364 1.00 98.69 169 ILE A O 1
ATOM 1339 N N . TRP A 1 170 ? -21.729 -17.371 22.256 1.00 98.81 170 TRP A N 1
ATOM 1340 C CA . TRP A 1 170 ? -22.278 -17.461 23.607 1.00 98.81 170 TRP A CA 1
ATOM 1341 C C . TRP A 1 170 ? -23.161 -16.267 23.913 1.00 98.81 170 TRP A C 1
ATOM 1343 O O . TRP A 1 170 ? -22.875 -15.166 23.455 1.00 98.81 170 TRP A O 1
ATOM 1353 N N . THR A 1 171 ? -24.182 -16.476 24.739 1.00 98.88 171 THR A N 1
ATOM 1354 C CA . THR A 1 171 ? -25.034 -15.410 25.272 1.00 98.88 171 THR A CA 1
ATOM 1355 C C . THR A 1 171 ? -25.009 -15.458 26.791 1.00 98.88 171 THR A C 1
ATOM 1357 O O . THR A 1 171 ? -25.326 -16.486 27.391 1.00 98.88 171 THR A O 1
ATOM 1360 N N . HIS A 1 172 ? -24.653 -14.340 27.414 1.00 98.88 172 HIS A N 1
ATOM 1361 C CA . HIS A 1 172 ? -24.686 -14.160 28.861 1.00 98.88 172 HIS A CA 1
ATOM 1362 C C . HIS A 1 172 ? -25.620 -13.017 29.240 1.00 98.88 172 HIS A C 1
ATOM 1364 O O . HIS A 1 172 ? -25.738 -12.041 28.505 1.00 98.88 172 HIS A O 1
ATOM 1370 N N . LYS A 1 173 ? -26.245 -13.112 30.411 1.00 98.75 173 LYS A N 1
ATOM 1371 C CA . LYS A 1 173 ? -27.031 -12.045 31.020 1.00 98.75 173 LYS A CA 1
ATOM 1372 C C . LYS A 1 173 ? -26.203 -11.342 32.088 1.00 98.75 173 LYS A C 1
ATOM 1374 O O . LYS A 1 173 ? -25.616 -11.999 32.942 1.00 98.75 173 LYS A O 1
ATOM 1379 N N . LYS A 1 174 ? -26.174 -10.014 32.047 1.00 98.75 174 LYS A N 1
ATOM 1380 C CA . LYS A 1 174 ? -25.501 -9.153 33.019 1.00 98.75 174 LYS A CA 1
ATOM 1381 C C . LYS A 1 174 ? -26.430 -8.839 34.185 1.00 98.75 174 LYS A C 1
ATOM 1383 O O . LYS A 1 174 ? -27.548 -8.364 33.985 1.00 98.75 174 LYS A O 1
ATOM 1388 N N . ASP A 1 175 ? -25.940 -9.036 35.401 1.00 98.50 175 ASP A N 1
ATOM 1389 C CA . ASP A 1 175 ? -26.548 -8.473 36.598 1.00 98.50 175 ASP A CA 1
ATOM 1390 C C . ASP A 1 175 ? -26.341 -6.944 36.598 1.00 98.50 175 ASP A C 1
ATOM 1392 O O . ASP A 1 175 ? -25.201 -6.470 36.549 1.00 98.50 175 ASP A O 1
ATOM 1396 N N . PRO A 1 176 ? -27.413 -6.135 36.628 1.00 97.62 176 PRO A N 1
ATOM 1397 C CA . PRO A 1 176 ? -27.294 -4.684 36.514 1.00 97.62 176 PRO A CA 1
ATOM 1398 C C . PRO A 1 176 ? -26.678 -4.013 37.752 1.00 97.62 176 PRO A C 1
ATOM 1400 O O . PRO A 1 176 ? -26.228 -2.873 37.649 1.00 97.62 176 PRO A O 1
ATOM 1403 N N . ALA A 1 177 ? -26.670 -4.674 38.913 1.00 97.38 177 ALA A N 1
ATOM 1404 C CA . ALA A 1 177 ? -26.126 -4.126 40.151 1.00 97.38 177 ALA A CA 1
ATOM 1405 C C . ALA A 1 177 ? -24.632 -4.434 40.301 1.00 97.38 177 ALA A C 1
ATOM 1407 O O . ALA A 1 177 ? -23.860 -3.555 40.684 1.00 97.38 177 ALA A O 1
ATOM 1408 N N . THR A 1 178 ? -24.218 -5.665 40.002 1.00 97.88 178 THR A N 1
ATOM 1409 C CA . THR A 1 178 ? -22.838 -6.130 40.209 1.00 97.88 178 THR A CA 1
ATOM 1410 C C . THR A 1 178 ? -22.001 -6.125 38.932 1.00 97.88 178 THR A C 1
ATOM 1412 O O . THR A 1 178 ? -20.779 -6.051 39.016 1.00 97.88 178 THR A O 1
ATOM 1415 N N . GLY A 1 179 ? -22.630 -6.203 37.755 1.00 98.38 179 GLY A N 1
ATOM 1416 C CA . GLY A 1 179 ? -21.951 -6.398 36.472 1.00 98.38 179 GLY A CA 1
ATOM 1417 C C . GLY A 1 179 ? -21.525 -7.846 36.203 1.00 98.38 179 GLY A C 1
ATOM 1418 O O . GLY A 1 179 ? -20.912 -8.114 35.174 1.00 98.38 179 GLY A O 1
ATOM 1419 N N . THR A 1 180 ? -21.833 -8.793 37.093 1.00 98.69 180 THR A N 1
ATOM 1420 C CA . THR A 1 180 ? -21.499 -10.210 36.887 1.00 98.69 180 THR A CA 1
ATOM 1421 C C . THR A 1 180 ? -22.377 -10.839 35.809 1.00 98.69 180 THR A C 1
ATOM 1423 O O . THR A 1 180 ? -23.512 -10.420 35.601 1.00 98.69 180 THR A O 1
ATOM 1426 N N . LEU A 1 181 ? -21.868 -11.866 35.140 1.00 98.75 181 LEU A N 1
ATOM 1427 C CA . LEU A 1 181 ? -22.510 -12.548 34.025 1.00 98.75 181 LEU A CA 1
ATOM 1428 C C . LEU A 1 181 ? -23.013 -13.939 34.414 1.00 98.75 181 LEU A C 1
ATOM 1430 O O . LEU A 1 181 ? -22.332 -14.688 35.114 1.00 98.75 181 LEU A O 1
ATOM 1434 N N . GLU A 1 182 ? -24.181 -14.302 33.900 1.00 98.44 182 GLU A N 1
ATOM 1435 C CA . GLU A 1 182 ? -24.767 -15.640 33.982 1.00 98.44 182 GLU A CA 1
ATOM 1436 C C . GLU A 1 182 ? -25.000 -16.184 32.569 1.00 98.44 182 GLU A C 1
ATOM 1438 O O . GLU A 1 182 ? -25.433 -15.449 31.681 1.00 98.44 182 GLU A O 1
ATOM 1443 N N . LEU A 1 183 ? -24.697 -17.463 32.338 1.00 98.56 183 LEU A N 1
ATOM 1444 C CA . LEU A 1 183 ? -24.895 -18.095 31.035 1.00 98.56 183 LEU A CA 1
ATOM 1445 C C . LEU A 1 183 ? -26.390 -18.217 30.711 1.00 98.56 183 LEU A C 1
ATOM 1447 O O . LEU A 1 183 ? -27.154 -18.779 31.490 1.00 98.56 183 LEU A O 1
ATOM 1451 N N . VAL A 1 184 ? -26.782 -17.755 29.523 1.00 98.56 184 VAL A N 1
ATOM 1452 C CA . VAL A 1 184 ? -28.131 -17.952 28.968 1.00 98.56 184 VAL A CA 1
ATOM 1453 C C . VAL A 1 184 ? -28.137 -19.130 27.998 1.00 98.56 184 VAL A C 1
ATOM 1455 O O . VAL A 1 184 ? -29.023 -19.979 28.057 1.00 98.56 184 VAL A O 1
ATOM 1458 N N . GLY A 1 185 ? -27.139 -19.202 27.116 1.00 98.19 185 GLY A N 1
ATOM 1459 C CA . GLY A 1 185 ? -27.017 -20.290 26.153 1.00 98.19 185 GLY A CA 1
ATOM 1460 C C . GLY A 1 185 ? -25.860 -20.115 25.179 1.00 98.19 185 GLY A C 1
ATOM 1461 O O . GLY A 1 185 ? -25.111 -19.138 25.226 1.00 98.19 185 GLY A O 1
ATOM 1462 N N . GLU A 1 186 ? -25.734 -21.087 24.285 1.00 97.38 186 GLU A N 1
ATOM 1463 C CA . GLU A 1 186 ? -24.724 -21.140 23.233 1.00 97.38 186 GLU A CA 1
ATOM 1464 C C . GLU A 1 186 ? -25.356 -21.569 21.905 1.00 97.38 186 GLU A C 1
ATOM 1466 O O . GLU A 1 186 ? -26.387 -22.243 21.881 1.00 97.38 186 GLU A O 1
ATOM 1471 N N . LEU A 1 187 ? -24.725 -21.175 20.804 1.00 97.94 187 LEU A N 1
ATOM 1472 C CA . LEU A 1 187 ? -25.117 -21.531 19.448 1.00 97.94 187 LEU A CA 1
ATOM 1473 C C . LEU A 1 187 ? -23.871 -21.875 18.634 1.00 97.94 187 LEU A C 1
ATOM 1475 O O . LEU A 1 187 ? -22.987 -21.032 18.481 1.00 97.94 187 LEU A O 1
ATOM 1479 N N . ASP A 1 188 ? -23.810 -23.087 18.090 1.00 98.25 188 ASP A N 1
ATOM 1480 C CA . ASP A 1 188 ? -22.716 -23.485 17.204 1.00 98.25 188 ASP A CA 1
ATOM 1481 C C . ASP A 1 188 ? -22.725 -22.660 15.908 1.00 98.25 188 ASP A C 1
ATOM 1483 O O . ASP A 1 188 ? -23.781 -22.293 15.382 1.00 98.25 188 ASP A O 1
ATOM 1487 N N . ALA A 1 189 ? -21.535 -22.362 15.385 1.00 97.69 189 ALA A N 1
ATOM 1488 C CA . ALA A 1 189 ? -21.415 -21.695 14.101 1.00 97.69 189 ALA A CA 1
ATOM 1489 C C . ALA A 1 189 ? -21.927 -22.609 12.963 1.00 97.69 189 ALA A C 1
ATOM 1491 O O . ALA A 1 189 ? -21.873 -23.836 13.084 1.00 97.69 189 ALA A O 1
ATOM 1492 N N . PRO A 1 190 ? -22.407 -22.039 11.842 1.00 96.88 190 PRO A N 1
ATOM 1493 C CA . PRO A 1 190 ? -23.093 -22.795 10.798 1.00 96.88 190 PRO A CA 1
ATOM 1494 C C . PRO A 1 190 ? -22.211 -23.832 10.103 1.00 96.88 190 PRO A C 1
ATOM 1496 O O . PRO A 1 190 ? -22.714 -24.874 9.686 1.00 96.88 190 PRO A O 1
ATOM 1499 N N . ASP A 1 191 ? -20.916 -23.545 9.955 1.00 96.38 191 ASP A N 1
ATOM 1500 C CA . ASP A 1 191 ? -19.938 -24.443 9.348 1.00 96.38 191 ASP A CA 1
ATOM 1501 C C . ASP A 1 191 ? -18.780 -24.751 10.318 1.00 96.38 191 ASP A C 1
ATOM 1503 O O . ASP A 1 191 ? -18.300 -23.849 11.016 1.00 96.38 191 ASP A O 1
ATOM 1507 N N . PRO A 1 192 ? -18.277 -26.003 10.369 1.00 94.94 192 PRO A N 1
ATOM 1508 C CA . PRO A 1 192 ? -17.109 -26.368 11.174 1.00 94.94 192 PRO A CA 1
ATOM 1509 C C . PRO A 1 192 ? -15.841 -25.546 10.889 1.00 94.94 192 PRO A C 1
ATOM 1511 O O . PRO A 1 192 ? -14.946 -25.517 11.729 1.00 94.94 192 PRO A O 1
ATOM 1514 N N . GLY A 1 193 ? -15.737 -24.922 9.713 1.00 93.56 193 GLY A N 1
ATOM 1515 C CA . GLY A 1 193 ? -14.621 -24.080 9.294 1.00 93.56 193 GLY A CA 1
ATOM 1516 C C . GLY A 1 193 ? -14.815 -22.579 9.515 1.00 93.56 193 GLY A C 1
ATOM 1517 O O . GLY A 1 193 ? -13.985 -21.816 9.031 1.00 93.56 193 GLY A O 1
ATOM 1518 N N . ASP A 1 194 ? -15.873 -22.130 10.198 1.00 95.81 194 ASP A N 1
ATOM 1519 C CA . ASP A 1 194 ? -16.164 -20.699 10.371 1.00 95.81 194 ASP A CA 1
ATOM 1520 C C . ASP A 1 194 ? -15.224 -19.999 11.363 1.00 95.81 194 ASP A C 1
ATOM 1522 O O . ASP A 1 194 ? -14.530 -19.043 11.006 1.00 95.81 194 ASP A O 1
ATOM 1526 N N . HIS A 1 195 ? -15.194 -20.487 12.601 1.00 97.81 195 HIS A N 1
ATOM 1527 C CA . HIS A 1 195 ? -14.471 -19.931 13.746 1.00 97.81 195 HIS A CA 1
ATOM 1528 C C . HIS A 1 195 ? -14.840 -18.458 14.045 1.00 97.81 195 HIS A C 1
ATOM 1530 O O . HIS A 1 195 ? -14.085 -17.550 13.676 1.00 97.81 195 HIS A O 1
ATOM 1536 N N . PRO A 1 196 ? -15.975 -18.186 14.726 1.00 98.69 196 PRO A N 1
ATOM 1537 C CA . PRO A 1 196 ? -16.389 -16.838 15.117 1.00 98.69 196 PRO A CA 1
ATOM 1538 C C . PRO A 1 196 ? -15.288 -16.080 15.867 1.00 98.69 196 PRO A C 1
ATOM 1540 O O . PRO A 1 196 ? -14.859 -16.493 16.940 1.00 98.69 196 PRO A O 1
ATOM 1543 N N . ARG A 1 197 ? -14.838 -14.948 15.326 1.00 98.75 197 ARG A N 1
ATOM 1544 C CA . ARG A 1 197 ? -13.786 -14.110 15.930 1.00 98.75 197 ARG A CA 1
ATOM 1545 C C . ARG A 1 197 ? -14.321 -12.798 16.472 1.00 98.75 197 ARG A C 1
ATOM 1547 O O . ARG A 1 197 ? -13.843 -12.331 17.501 1.00 98.75 197 ARG A O 1
ATOM 1554 N N . TRP A 1 198 ? -15.29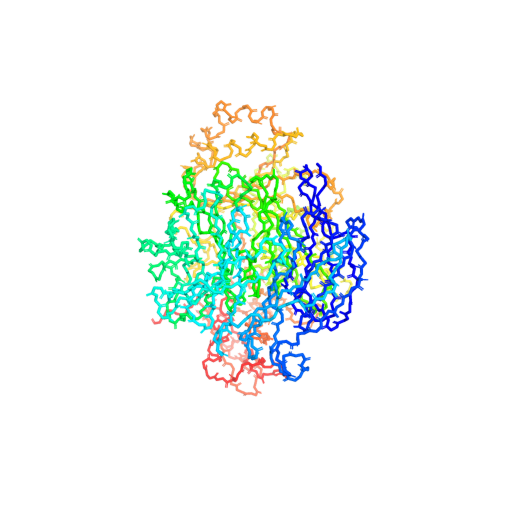8 -12.212 15.790 1.00 98.88 198 TRP A N 1
ATOM 1555 C CA . TRP A 1 198 ? -15.846 -10.910 16.145 1.00 98.88 198 TRP A CA 1
ATOM 1556 C C . TRP A 1 198 ? -17.365 -10.906 16.037 1.00 98.88 198 TRP A C 1
ATOM 1558 O O . TRP A 1 198 ? -17.936 -11.626 15.218 1.00 98.88 198 TRP A O 1
ATOM 1568 N N . VAL A 1 199 ? -18.007 -10.081 16.857 1.00 98.81 199 VAL A N 1
ATOM 1569 C CA . VAL A 1 199 ? -19.455 -9.871 16.858 1.00 98.81 199 VAL A CA 1
ATOM 1570 C C . VAL A 1 199 ? -19.764 -8.389 16.973 1.00 98.81 199 VAL A C 1
ATOM 1572 O O . VAL A 1 199 ? -19.080 -7.675 17.698 1.00 98.81 199 VAL A O 1
ATOM 1575 N N . GLU A 1 200 ? -20.804 -7.948 16.277 1.00 98.69 200 GLU A N 1
ATOM 1576 C CA . GLU A 1 200 ? -21.308 -6.577 16.320 1.00 98.69 200 GLU A CA 1
ATOM 1577 C C . GLU A 1 200 ? -22.841 -6.616 16.286 1.00 98.69 200 GLU A C 1
ATOM 1579 O O . GLU A 1 200 ? -23.417 -7.407 15.536 1.00 98.69 200 GLU A O 1
ATOM 1584 N N . LEU A 1 201 ? -23.513 -5.798 17.098 1.00 98.50 201 LEU A N 1
ATOM 1585 C CA . LEU A 1 201 ? -24.973 -5.812 17.220 1.00 98.50 201 LEU A CA 1
ATOM 1586 C C . LEU A 1 201 ? -25.552 -4.481 16.748 1.00 98.50 201 LEU A C 1
ATOM 1588 O O . LEU A 1 201 ? -25.145 -3.415 17.202 1.00 98.50 201 LEU A O 1
ATOM 1592 N N . HIS A 1 202 ? -26.553 -4.537 15.873 1.00 98.50 202 HIS A N 1
ATOM 1593 C CA . HIS A 1 202 ? -27.258 -3.334 15.449 1.00 98.50 202 HIS A CA 1
ATOM 1594 C C . HIS A 1 202 ? -27.996 -2.665 16.632 1.00 98.50 202 HIS A C 1
ATOM 1596 O O . HIS A 1 202 ? -28.597 -3.377 17.440 1.00 98.50 202 HIS A O 1
ATOM 1602 N N . PRO A 1 203 ? -28.061 -1.318 16.726 1.00 96.88 203 PRO A N 1
ATOM 1603 C CA . PRO A 1 203 ? -28.707 -0.626 17.848 1.00 96.88 203 PRO A CA 1
ATOM 1604 C C . PRO A 1 203 ? -30.209 -0.893 18.004 1.00 96.88 203 PRO A C 1
ATOM 1606 O O . PRO A 1 203 ? -30.766 -0.620 19.065 1.00 96.88 203 PRO A O 1
ATOM 1609 N N . SER A 1 204 ? -30.871 -1.434 16.973 1.00 96.62 204 SER A N 1
ATOM 1610 C CA . SER A 1 204 ? -32.249 -1.945 17.084 1.00 96.62 204 SER A CA 1
ATOM 1611 C C . SER A 1 204 ? -32.365 -3.129 18.050 1.00 96.62 204 SER A C 1
ATOM 1613 O O . SER A 1 204 ? -33.453 -3.402 18.539 1.00 96.62 204 SER A O 1
ATOM 1615 N N . GLY A 1 205 ? -31.268 -3.851 18.296 1.00 96.81 205 GLY A N 1
ATOM 1616 C CA . GLY A 1 205 ? -31.241 -5.098 19.056 1.00 96.81 205 GLY A CA 1
ATOM 1617 C C . GLY A 1 205 ? -31.698 -6.328 18.267 1.00 96.81 205 GLY A C 1
ATOM 1618 O O . GLY A 1 205 ? -31.644 -7.428 18.803 1.00 96.81 205 GLY A O 1
ATOM 1619 N N . HIS A 1 206 ? -32.126 -6.172 17.009 1.00 97.44 206 HIS A N 1
ATOM 1620 C CA . HIS A 1 206 ? -32.715 -7.268 16.233 1.00 97.44 206 HIS A CA 1
ATOM 1621 C C . HIS A 1 206 ? -31.696 -8.101 15.454 1.00 97.44 206 HIS A C 1
ATOM 1623 O O . HIS A 1 206 ? -31.961 -9.275 15.219 1.00 97.44 206 HIS A O 1
ATOM 1629 N N . TYR A 1 207 ? -30.565 -7.519 15.037 1.00 98.62 207 TYR A N 1
ATOM 1630 C CA . TYR A 1 207 ? -29.575 -8.195 14.191 1.00 98.62 207 TYR A CA 1
ATOM 1631 C C . TYR A 1 207 ? -28.190 -8.210 14.827 1.00 98.62 207 TYR A C 1
ATOM 1633 O O . TYR A 1 207 ? -27.680 -7.172 15.254 1.00 98.62 207 TYR A O 1
ATOM 1641 N N . LEU A 1 208 ? -27.584 -9.397 14.820 1.00 98.88 208 LEU A N 1
ATOM 1642 C CA . LEU A 1 208 ? -26.207 -9.659 15.220 1.00 98.88 208 LEU A CA 1
ATOM 1643 C C . LEU A 1 208 ? -25.405 -10.086 13.988 1.00 98.88 208 LEU A C 1
ATOM 1645 O O . LEU A 1 208 ? -25.789 -11.010 13.265 1.00 98.88 208 LEU A O 1
ATOM 1649 N N . TYR A 1 209 ? -24.274 -9.430 13.763 1.00 98.88 209 TYR A N 1
ATOM 1650 C CA . TYR A 1 209 ? -23.332 -9.766 12.704 1.00 98.88 209 TYR A CA 1
ATOM 1651 C C . TYR A 1 209 ? -22.154 -10.510 13.317 1.00 98.88 209 TYR A C 1
ATOM 1653 O O . TYR A 1 209 ? -21.517 -10.015 14.247 1.00 98.88 209 TYR A O 1
ATOM 1661 N N . VAL A 1 210 ? -21.862 -11.699 12.800 1.00 98.88 210 VAL A N 1
ATOM 1662 C CA . VAL A 1 210 ? -20.819 -12.578 13.334 1.00 98.88 210 VAL A CA 1
ATOM 1663 C C . VAL A 1 210 ? -19.761 -12.783 12.259 1.00 98.88 210 VAL A C 1
ATOM 1665 O O . VAL A 1 210 ? -20.036 -13.360 11.206 1.00 98.88 210 VAL A O 1
ATOM 1668 N N . LEU A 1 211 ? -18.551 -12.293 12.509 1.00 98.81 211 LEU A N 1
ATOM 1669 C CA . LEU A 1 211 ? -17.410 -12.448 11.613 1.00 98.81 211 LEU A CA 1
ATOM 1670 C C . LEU A 1 211 ? -16.694 -13.767 11.902 1.00 98.81 211 LEU A C 1
ATOM 1672 O O . LEU A 1 211 ? -16.277 -14.032 13.033 1.00 98.81 211 LEU A O 1
ATOM 1676 N N . MET A 1 212 ? -16.525 -14.567 10.853 1.00 98.31 212 MET A N 1
ATOM 1677 C CA . MET A 1 212 ? -15.947 -15.908 10.892 1.00 98.31 212 MET A CA 1
ATOM 1678 C C . MET A 1 212 ? -14.493 -15.852 10.397 1.00 98.31 212 MET A C 1
ATOM 1680 O O . MET A 1 212 ? -14.272 -15.590 9.214 1.00 98.31 212 MET A O 1
ATOM 1684 N N . GLU A 1 213 ? -13.497 -16.053 11.275 1.00 97.75 213 GLU A N 1
ATOM 1685 C CA . GLU A 1 213 ? -12.071 -15.875 10.930 1.00 97.75 213 GLU A CA 1
ATOM 1686 C C . GLU A 1 213 ? -11.642 -16.813 9.804 1.00 97.75 213 GLU A C 1
ATOM 1688 O O . GLU A 1 213 ? -11.093 -16.363 8.800 1.00 97.75 213 GLU A O 1
ATOM 1693 N N . ALA A 1 214 ? -11.873 -18.113 9.976 1.00 94.94 214 ALA A N 1
ATOM 1694 C CA . ALA A 1 214 ? -11.445 -19.116 9.010 1.00 94.94 214 ALA A CA 1
ATOM 1695 C C . ALA A 1 214 ? -12.424 -19.213 7.833 1.00 94.94 214 ALA A C 1
ATOM 1697 O O . ALA A 1 214 ? -11.994 -19.388 6.691 1.00 94.94 214 ALA A O 1
ATOM 1698 N N . GLY A 1 215 ? -13.717 -18.993 8.091 1.00 94.12 215 GLY A N 1
ATOM 1699 C CA . GLY A 1 215 ? -14.752 -18.969 7.058 1.00 94.12 215 GLY A CA 1
ATOM 1700 C C . GLY A 1 215 ? -14.624 -17.789 6.091 1.00 94.12 215 GLY A C 1
ATOM 1701 O O . GLY A 1 215 ? -15.218 -17.818 5.016 1.00 94.12 215 GLY A O 1
ATOM 1702 N N . ASN A 1 216 ? -13.856 -16.755 6.461 1.00 95.19 216 ASN A N 1
ATOM 1703 C CA . ASN A 1 216 ? -13.664 -15.513 5.710 1.00 95.19 216 ASN A CA 1
ATOM 1704 C C . ASN A 1 216 ? -14.984 -14.897 5.212 1.00 95.19 216 ASN A C 1
ATOM 1706 O O . ASN A 1 216 ? -15.114 -14.453 4.065 1.00 95.19 216 ASN A O 1
ATOM 1710 N N . ARG A 1 217 ? -15.991 -14.907 6.090 1.00 96.62 217 ARG A N 1
ATOM 1711 C CA . ARG A 1 217 ? -17.349 -14.453 5.797 1.00 96.62 217 ARG A CA 1
ATOM 1712 C C . ARG A 1 217 ? -18.002 -13.809 7.011 1.00 96.62 217 ARG A C 1
ATOM 1714 O O . ARG A 1 217 ? -17.660 -14.103 8.155 1.00 96.62 217 ARG A O 1
ATOM 1721 N N . LEU A 1 218 ? -18.974 -12.950 6.742 1.00 98.62 218 LEU A N 1
ATOM 1722 C CA . LEU A 1 218 ? -19.849 -12.354 7.739 1.00 98.62 218 LEU A CA 1
ATOM 1723 C C . LEU A 1 218 ? -21.180 -13.107 7.747 1.00 98.62 218 LEU A C 1
ATOM 1725 O O . LEU A 1 218 ? -21.879 -13.107 6.736 1.00 98.62 218 LEU A O 1
ATOM 1729 N N . GLY A 1 219 ? -21.526 -13.748 8.860 1.00 98.62 219 GLY A N 1
ATOM 1730 C CA . GLY A 1 219 ? -22.826 -14.381 9.074 1.00 98.62 219 GLY A CA 1
ATOM 1731 C C . GLY A 1 219 ? -23.833 -13.418 9.701 1.00 98.62 219 GLY A C 1
ATOM 1732 O O . GLY A 1 219 ? -23.484 -12.649 10.596 1.00 98.62 219 GLY A O 1
ATOM 1733 N N . VAL A 1 220 ? -25.086 -13.477 9.248 1.00 98.75 220 VAL A N 1
ATO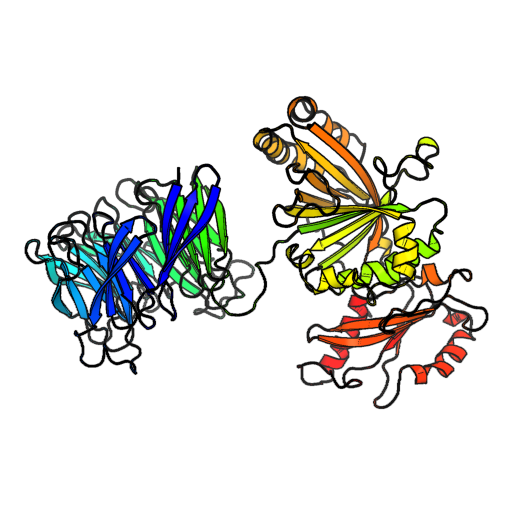M 1734 C CA . VAL A 1 220 ? -26.175 -12.619 9.740 1.00 98.75 220 VAL A CA 1
ATOM 1735 C C . VAL A 1 220 ? -27.126 -13.421 10.625 1.00 98.75 220 VAL A C 1
ATOM 1737 O O . VAL A 1 220 ? -27.624 -14.479 10.227 1.00 98.75 220 VAL A O 1
ATOM 1740 N N . TYR A 1 221 ? -27.407 -12.902 11.814 1.00 98.81 221 TYR A N 1
ATOM 1741 C CA . TYR A 1 221 ? -28.280 -13.515 12.809 1.00 98.81 221 TYR A CA 1
ATOM 1742 C C . TYR A 1 221 ? -29.366 -12.530 13.214 1.00 98.81 221 TYR A C 1
ATOM 1744 O O . TYR A 1 221 ? -29.125 -11.324 13.253 1.00 98.81 221 TYR A O 1
ATOM 1752 N N . VAL A 1 222 ? -30.537 -13.055 13.556 1.00 98.62 222 VAL A N 1
ATOM 1753 C CA . VAL A 1 222 ? -31.569 -12.305 14.279 1.00 98.62 222 VAL A CA 1
ATOM 1754 C C . VAL A 1 222 ? -31.540 -12.688 15.752 1.00 98.62 222 VAL A C 1
ATOM 1756 O O . VAL A 1 222 ? -31.219 -13.828 16.073 1.00 98.62 222 VAL A O 1
ATOM 1759 N N . ILE A 1 223 ? -31.861 -11.766 16.651 1.00 98.56 223 ILE A N 1
ATOM 1760 C CA . ILE A 1 223 ? -31.999 -12.065 18.080 1.00 98.56 223 ILE A CA 1
ATOM 1761 C C . ILE A 1 223 ? -33.439 -12.490 18.362 1.00 98.56 223 ILE A C 1
ATOM 1763 O O . ILE A 1 223 ? -34.380 -11.760 18.052 1.00 98.56 223 ILE A O 1
ATOM 1767 N N . ASP A 1 224 ? -33.623 -13.665 18.961 1.00 98.06 224 ASP A N 1
ATOM 1768 C CA . ASP A 1 224 ? -34.934 -14.097 19.438 1.00 98.06 224 ASP A CA 1
ATOM 1769 C C . ASP A 1 224 ? -35.345 -13.259 20.659 1.00 98.06 224 ASP A C 1
ATOM 1771 O O . ASP A 1 224 ? -34.673 -13.259 21.687 1.00 98.06 224 ASP A O 1
ATOM 1775 N N . GLU A 1 225 ? -36.465 -12.544 20.569 1.00 94.88 225 GLU A N 1
ATOM 1776 C CA . GLU A 1 225 ? -36.893 -11.591 21.605 1.00 94.88 225 GLU A CA 1
ATOM 1777 C C . GLU A 1 225 ? -37.218 -12.235 22.964 1.00 94.88 225 GLU A C 1
ATOM 1779 O O . GLU A 1 225 ? -37.277 -11.536 23.975 1.00 94.88 225 GLU A O 1
ATOM 1784 N N . LYS A 1 226 ? -37.472 -13.551 23.012 1.00 96.00 226 LYS A N 1
ATOM 1785 C CA . LYS A 1 226 ? -37.865 -14.250 24.247 1.00 96.00 226 LYS A CA 1
ATOM 1786 C C . LYS A 1 226 ? -36.667 -14.831 24.979 1.00 96.00 226 LYS A C 1
ATOM 1788 O O . LYS A 1 226 ? -36.601 -14.781 26.204 1.00 96.00 226 LYS A O 1
ATOM 1793 N N . THR A 1 227 ? -35.767 -15.448 24.228 1.00 97.56 227 THR A N 1
ATOM 1794 C CA . THR A 1 227 ? -34.591 -16.152 24.744 1.00 97.56 227 THR A CA 1
ATOM 1795 C C . THR A 1 227 ? -33.348 -15.274 24.734 1.00 97.56 227 THR A C 1
ATOM 1797 O O . THR A 1 227 ? -32.399 -15.570 25.453 1.00 97.56 227 THR A O 1
ATOM 1800 N N . HIS A 1 228 ? -33.356 -14.202 23.937 1.00 98.12 228 HIS A N 1
ATOM 1801 C CA . HIS A 1 228 ? -32.204 -13.363 23.609 1.00 98.12 228 HIS A CA 1
ATOM 1802 C C . HIS A 1 228 ? -31.052 -14.126 22.953 1.00 98.12 228 HIS A C 1
ATOM 1804 O O . HIS A 1 228 ? -29.942 -13.614 22.872 1.00 98.12 228 HIS A O 1
ATOM 1810 N N . LEU A 1 229 ? -31.301 -15.341 22.464 1.00 98.56 229 LEU A N 1
ATOM 1811 C CA . LEU A 1 229 ? -30.307 -16.104 21.729 1.00 98.56 229 LEU A CA 1
ATOM 1812 C C . LEU A 1 229 ? -30.296 -15.658 20.261 1.00 98.56 229 LEU A C 1
ATOM 1814 O O . LEU A 1 229 ? -31.361 -15.397 19.688 1.00 98.56 229 LEU A O 1
ATOM 1818 N N . PRO A 1 230 ? -29.117 -15.581 19.623 1.00 98.50 230 PRO A N 1
ATOM 1819 C CA . PRO A 1 230 ? -29.047 -15.371 18.188 1.00 98.50 230 PRO A CA 1
ATOM 1820 C C . PRO A 1 230 ? -29.614 -16.585 17.439 1.00 98.50 230 PRO A C 1
ATOM 1822 O O . PRO A 1 230 ? -29.522 -17.723 17.893 1.00 98.50 230 PRO A O 1
ATOM 1825 N N . VAL A 1 231 ? -30.174 -16.349 16.257 1.00 98.56 231 VAL A N 1
ATOM 1826 C CA . VAL A 1 231 ? -30.693 -17.363 15.335 1.00 98.56 231 VAL A CA 1
ATOM 1827 C C . VAL A 1 231 ? -30.139 -17.065 13.949 1.00 98.56 231 VAL A C 1
ATOM 1829 O O . VAL A 1 231 ? -30.317 -15.967 13.418 1.00 98.56 231 VAL A O 1
ATOM 1832 N N . PHE A 1 232 ? -29.434 -18.031 13.359 1.00 98.62 232 PHE A N 1
ATOM 1833 C CA . PHE A 1 232 ? -28.783 -17.837 12.067 1.00 98.62 232 PHE A CA 1
ATOM 1834 C C . PHE A 1 232 ? -29.813 -17.696 10.943 1.00 98.62 232 PHE A C 1
ATOM 1836 O O . PHE A 1 232 ? -30.665 -18.562 10.752 1.00 98.62 232 PHE A O 1
ATOM 1843 N N . THR A 1 233 ? -29.701 -16.629 10.154 1.00 98.12 233 THR A N 1
ATOM 1844 C CA . THR A 1 233 ? -30.633 -16.345 9.046 1.00 98.12 233 THR A CA 1
ATOM 1845 C C . THR A 1 233 ? -30.321 -17.121 7.765 1.00 98.12 233 THR A C 1
ATOM 1847 O O . THR A 1 233 ? -31.043 -16.985 6.782 1.00 98.12 233 THR A O 1
ATOM 1850 N N . GLN A 1 234 ? -29.242 -17.913 7.754 1.00 97.25 234 GLN A N 1
ATOM 1851 C CA . GLN A 1 234 ? -28.658 -18.538 6.557 1.00 97.25 234 GLN A CA 1
ATOM 1852 C C . GLN A 1 234 ? -28.054 -17.558 5.542 1.00 97.25 234 GLN A C 1
ATOM 1854 O O . GLN A 1 234 ? -27.646 -17.966 4.456 1.00 97.25 234 GLN A O 1
ATOM 1859 N N . ILE A 1 235 ? -27.937 -16.278 5.897 1.00 98.19 235 ILE A N 1
ATOM 1860 C CA . ILE A 1 235 ? -27.317 -15.260 5.050 1.00 98.19 235 ILE A CA 1
ATOM 1861 C C . ILE A 1 235 ? -25.856 -15.082 5.464 1.00 98.19 235 ILE A C 1
ATOM 1863 O O . ILE A 1 235 ? -25.544 -14.861 6.638 1.00 98.19 235 ILE A O 1
ATOM 1867 N N . THR A 1 236 ? -24.963 -15.140 4.475 1.00 98.00 236 THR A N 1
ATOM 1868 C CA . THR A 1 236 ? -23.540 -14.832 4.643 1.00 98.00 236 THR A CA 1
ATOM 1869 C C . THR A 1 236 ? -23.025 -13.939 3.527 1.00 98.00 236 THR A C 1
ATOM 1871 O O . THR A 1 236 ? -23.451 -14.094 2.383 1.00 98.00 236 THR A O 1
ATOM 1874 N N . TYR A 1 237 ? -22.042 -13.096 3.833 1.00 97.69 237 TYR A N 1
ATOM 1875 C CA . TYR A 1 237 ? -21.330 -12.280 2.849 1.00 97.69 237 TYR A CA 1
ATOM 1876 C C . TYR A 1 237 ? -19.827 -12.578 2.852 1.00 97.69 237 TYR A C 1
ATOM 1878 O O . TYR A 1 237 ? -19.256 -12.729 3.933 1.00 97.69 237 TYR A O 1
ATOM 1886 N N . PRO A 1 238 ? -19.165 -12.650 1.684 1.00 95.75 238 PRO A N 1
ATOM 1887 C CA . PRO A 1 238 ? -17.730 -12.895 1.614 1.00 95.75 238 PRO A CA 1
ATOM 1888 C C . PRO A 1 238 ? -16.931 -11.684 2.111 1.00 95.75 238 PRO A C 1
ATOM 1890 O O . PRO A 1 238 ? -17.253 -10.538 1.795 1.00 95.75 238 PRO A O 1
ATOM 1893 N N . LEU A 1 239 ? -15.857 -11.946 2.854 1.00 95.94 239 LEU A N 1
ATOM 1894 C CA . LEU A 1 239 ? -14.900 -10.932 3.317 1.00 95.94 239 LEU A CA 1
ATOM 1895 C C . LEU A 1 239 ? -13.558 -10.994 2.574 1.00 95.94 239 LEU A C 1
ATOM 1897 O O . LEU A 1 239 ? -12.661 -10.205 2.851 1.00 95.94 239 LEU A O 1
ATOM 1901 N N . VAL A 1 240 ? -13.441 -11.904 1.607 1.00 92.50 240 VAL A N 1
ATOM 1902 C CA . VAL A 1 240 ? -12.343 -12.007 0.638 1.00 92.50 240 VAL A CA 1
ATOM 1903 C C . VAL A 1 240 ? -12.919 -12.371 -0.735 1.00 92.50 240 VAL A C 1
ATOM 1905 O O . VAL A 1 240 ? -14.021 -12.929 -0.792 1.00 92.50 240 VAL A O 1
ATOM 1908 N N . PRO A 1 241 ? -12.233 -12.052 -1.848 1.00 87.62 241 PRO A N 1
ATOM 1909 C CA . PRO A 1 241 ? -12.704 -12.400 -3.179 1.00 87.62 241 PRO A CA 1
ATOM 1910 C C . PRO A 1 241 ? -13.027 -13.897 -3.312 1.00 87.62 241 PRO A C 1
ATOM 1912 O O . PRO A 1 241 ? -12.255 -14.737 -2.841 1.00 87.62 241 PRO A O 1
ATOM 1915 N N . PRO A 1 242 ? -14.154 -14.252 -3.953 1.00 74.88 242 PRO A N 1
ATOM 1916 C CA . PRO A 1 242 ? -14.518 -15.643 -4.170 1.00 74.88 242 PRO A CA 1
ATOM 1917 C C . PRO A 1 242 ? -13.463 -16.413 -4.976 1.00 74.88 242 PRO A C 1
ATOM 1919 O O . PRO A 1 242 ? -12.781 -15.872 -5.845 1.00 74.88 242 PRO A O 1
ATOM 1922 N N . SER A 1 243 ? -13.397 -17.718 -4.736 1.00 62.94 243 SER A N 1
ATOM 1923 C CA . SER A 1 243 ? -12.470 -18.681 -5.345 1.00 62.94 243 SER A CA 1
ATOM 1924 C C . SER A 1 243 ? -12.406 -18.696 -6.877 1.00 62.94 243 SER A C 1
ATOM 1926 O O . SER A 1 243 ? -11.420 -19.152 -7.446 1.00 62.94 243 SER A O 1
ATOM 1928 N N . ASN A 1 244 ? -13.455 -18.245 -7.559 1.00 55.19 244 ASN A N 1
ATOM 1929 C CA . ASN A 1 244 ? -13.570 -18.239 -9.017 1.00 55.19 244 ASN A CA 1
ATOM 1930 C C . ASN A 1 244 ? -13.112 -16.921 -9.670 1.00 55.19 244 ASN A C 1
ATOM 1932 O O . ASN A 1 244 ? -13.266 -16.759 -10.882 1.00 55.19 244 ASN A O 1
ATOM 1936 N N . TYR A 1 245 ? -12.562 -15.979 -8.899 1.00 50.53 245 TYR A N 1
ATOM 1937 C CA . TYR A 1 245 ? -11.995 -14.741 -9.428 1.00 50.53 245 TYR A CA 1
ATOM 1938 C C . TYR A 1 245 ? -10.617 -14.996 -10.070 1.00 50.53 245 TYR A C 1
ATOM 1940 O O . TYR A 1 245 ? -9.768 -15.686 -9.505 1.00 50.53 245 TYR A O 1
ATOM 1948 N N . ALA A 1 246 ? -10.372 -14.445 -11.264 1.00 39.38 246 ALA A N 1
ATOM 1949 C CA . ALA A 1 246 ? -9.110 -14.643 -11.983 1.00 39.38 246 ALA A CA 1
ATOM 1950 C C . ALA A 1 246 ? -7.912 -14.129 -11.158 1.00 39.38 246 ALA A C 1
ATOM 1952 O O . ALA A 1 246 ? -7.871 -12.957 -10.792 1.00 39.38 246 ALA A O 1
ATOM 1953 N N . GLY A 1 247 ? -6.940 -15.006 -10.875 1.00 45.75 247 GLY A N 1
ATOM 1954 C CA . GLY A 1 247 ? -5.760 -14.701 -10.052 1.00 45.75 247 GLY A CA 1
ATOM 1955 C C . GLY A 1 247 ? -5.869 -15.100 -8.572 1.00 45.75 247 GLY A C 1
ATOM 1956 O O . GLY A 1 247 ? -4.887 -14.959 -7.848 1.00 45.75 247 GLY A O 1
ATOM 1957 N N . PHE A 1 248 ? -7.010 -15.635 -8.121 1.00 48.84 248 PHE A N 1
ATOM 1958 C CA . PHE A 1 248 ? -7.179 -16.176 -6.769 1.00 48.84 248 PHE A CA 1
ATOM 1959 C C . PHE A 1 248 ? -6.878 -17.680 -6.744 1.00 48.84 248 PHE A C 1
ATOM 1961 O O . PHE A 1 248 ? -7.623 -18.475 -7.310 1.00 48.84 248 PHE A O 1
ATOM 1968 N N . ASN A 1 249 ? -5.775 -18.089 -6.104 1.00 45.44 249 ASN A N 1
ATOM 1969 C CA . ASN A 1 249 ? -5.450 -19.509 -5.952 1.00 45.44 249 ASN A CA 1
ATOM 1970 C C . ASN A 1 249 ? -6.140 -20.092 -4.702 1.00 45.44 249 ASN A C 1
ATOM 1972 O O . ASN A 1 249 ? -5.799 -19.758 -3.568 1.00 45.44 249 ASN A O 1
ATOM 1976 N N . THR A 1 250 ? -7.094 -20.997 -4.918 1.00 45.78 250 THR A N 1
ATOM 1977 C CA . THR A 1 250 ? -7.837 -21.740 -3.886 1.00 45.78 250 THR A CA 1
ATOM 1978 C C . THR A 1 250 ? -7.051 -22.846 -3.192 1.00 45.78 250 THR A C 1
ATOM 1980 O O . THR A 1 250 ? -7.576 -23.486 -2.284 1.00 45.78 250 THR A O 1
ATOM 1983 N N . GLU A 1 251 ? -5.811 -23.112 -3.596 1.00 48.31 251 GLU A N 1
ATOM 1984 C CA . GLU A 1 251 ? -4.999 -24.195 -3.029 1.00 48.31 251 GLU A CA 1
ATOM 1985 C C . GLU A 1 251 ? -4.593 -23.960 -1.562 1.00 48.31 251 GLU A C 1
ATOM 1987 O O . GLU A 1 251 ? -4.080 -24.870 -0.914 1.00 48.31 251 GLU A O 1
ATOM 1992 N N . CYS A 1 252 ? -4.856 -22.771 -1.001 1.00 58.12 252 CYS A N 1
ATOM 1993 C CA . CYS A 1 252 ? -4.468 -22.421 0.364 1.00 58.12 252 CYS A CA 1
ATOM 1994 C C . CYS A 1 252 ? -5.648 -21.842 1.180 1.00 58.12 252 CYS A C 1
ATOM 1996 O O . CYS A 1 252 ? -5.715 -20.631 1.395 1.00 58.12 252 CYS A O 1
ATOM 1998 N N . PRO A 1 253 ? -6.565 -22.680 1.712 1.00 58.66 253 PRO A N 1
ATOM 1999 C CA . PRO A 1 253 ? -7.709 -22.232 2.525 1.00 58.66 253 PRO A CA 1
ATOM 2000 C C . PRO A 1 253 ? -7.307 -21.488 3.811 1.00 58.66 253 PRO A C 1
ATOM 2002 O O . PRO A 1 253 ? -8.129 -20.832 4.434 1.00 58.66 253 PRO A O 1
ATOM 2005 N N . LYS A 1 254 ? -6.030 -21.562 4.205 1.00 78.00 254 LYS A N 1
ATOM 2006 C CA . LYS A 1 254 ? -5.454 -20.826 5.337 1.00 78.00 254 LYS A CA 1
ATOM 2007 C C . LYS A 1 254 ? -4.769 -19.519 4.931 1.00 78.00 254 LYS A C 1
ATOM 2009 O O . LYS A 1 254 ? -4.072 -18.949 5.761 1.00 78.00 254 LYS A O 1
ATOM 2014 N N . MET A 1 255 ? -4.878 -19.059 3.682 1.00 87.31 255 MET A N 1
ATOM 2015 C CA . MET A 1 255 ? -4.224 -17.813 3.259 1.00 87.31 255 MET A CA 1
ATOM 2016 C C . MET A 1 255 ? -4.809 -16.599 3.980 1.00 87.31 255 MET A C 1
ATOM 2018 O O . MET A 1 255 ? -4.062 -15.708 4.365 1.00 87.31 255 MET A O 1
ATOM 2022 N N . TYR A 1 256 ? -6.120 -16.589 4.204 1.00 92.75 256 TYR A N 1
ATOM 2023 C CA . TYR A 1 256 ? -6.828 -15.453 4.779 1.00 92.75 256 TYR A CA 1
ATOM 2024 C C . TYR A 1 256 ? -7.426 -15.769 6.140 1.00 92.75 256 TYR A C 1
ATOM 2026 O O . TYR A 1 256 ? -7.793 -16.911 6.429 1.00 92.75 256 TYR A O 1
ATOM 2034 N N . ARG A 1 257 ? -7.524 -14.732 6.966 1.00 96.62 257 ARG A N 1
ATOM 2035 C CA . ARG A 1 257 ? -8.204 -14.742 8.257 1.00 96.62 257 ARG A CA 1
ATOM 2036 C C . ARG A 1 257 ? -8.998 -13.452 8.401 1.00 96.62 257 ARG A C 1
ATOM 2038 O O . ARG A 1 257 ? -8.391 -12.384 8.430 1.00 96.62 257 ARG A O 1
ATOM 2045 N N . SER A 1 258 ? -10.323 -13.518 8.496 1.00 97.81 258 SER A N 1
ATOM 2046 C CA . SER A 1 258 ? -11.118 -12.323 8.805 1.00 97.81 258 SER A CA 1
ATOM 2047 C C . SER A 1 258 ? -10.747 -11.763 10.179 1.00 97.81 258 SER A C 1
ATOM 2049 O O . SER A 1 258 ? -10.398 -12.533 11.070 1.00 97.81 258 SER A O 1
ATOM 2051 N N . ASP A 1 259 ? -10.782 -10.438 10.341 1.00 98.44 259 ASP A N 1
ATOM 2052 C CA . ASP A 1 259 ? -10.255 -9.760 11.528 1.00 98.44 259 ASP A CA 1
ATOM 2053 C C . ASP A 1 259 ? -11.347 -9.155 12.425 1.00 98.44 259 ASP A C 1
ATOM 2055 O O . ASP A 1 259 ? -11.717 -9.784 13.419 1.00 98.44 259 ASP A O 1
ATOM 2059 N N . VAL A 1 260 ? -11.880 -7.975 12.086 1.00 98.69 260 VAL A N 1
ATOM 2060 C CA . VAL A 1 260 ? -12.898 -7.272 12.893 1.00 98.69 260 VAL A CA 1
ATOM 2061 C C . VAL A 1 260 ? -14.087 -6.816 12.055 1.00 98.69 260 VAL A C 1
ATOM 2063 O O . VAL A 1 260 ? -13.987 -6.681 10.834 1.00 98.69 260 VAL A O 1
ATOM 2066 N N . VAL A 1 261 ? -15.219 -6.577 12.720 1.00 98.75 261 VAL A N 1
ATOM 2067 C CA . VAL A 1 261 ? -16.407 -5.950 12.133 1.00 98.75 261 VAL A CA 1
ATOM 2068 C C . VAL A 1 261 ? -16.956 -4.893 13.086 1.00 98.75 261 VAL A C 1
ATOM 2070 O O . VAL A 1 261 ? -17.050 -5.154 14.280 1.00 98.75 261 VAL A O 1
ATOM 2073 N N . PHE A 1 262 ? -17.303 -3.718 12.558 1.00 98.69 262 PHE A N 1
ATOM 2074 C CA . PHE A 1 262 ? -17.816 -2.585 13.327 1.00 98.69 262 PHE A CA 1
ATOM 2075 C C . PHE A 1 262 ? -18.881 -1.803 12.569 1.00 98.69 262 PHE A C 1
ATOM 2077 O O . PHE A 1 262 ? -18.812 -1.646 11.348 1.00 98.69 262 PHE A O 1
ATOM 2084 N N . LEU A 1 263 ? -19.842 -1.259 13.310 1.00 98.56 263 LEU A N 1
ATOM 2085 C CA . LEU A 1 263 ? -20.812 -0.300 12.788 1.00 98.56 263 LEU A CA 1
ATOM 2086 C C . LEU A 1 263 ? -20.186 1.082 12.603 1.00 98.56 263 LEU A C 1
ATOM 2088 O O . LEU A 1 263 ? -19.315 1.500 13.365 1.00 98.56 263 LEU A O 1
ATOM 2092 N N . SER A 1 264 ? -20.686 1.824 11.617 1.00 98.38 264 SER A N 1
ATOM 2093 C CA . SER A 1 264 ? -20.496 3.272 11.569 1.00 98.38 264 SER A CA 1
ATOM 2094 C C . SER A 1 264 ? -21.287 3.958 12.690 1.00 98.38 264 SER A C 1
ATOM 2096 O O . SER A 1 264 ? -22.221 3.375 13.245 1.00 98.38 264 SER A O 1
ATOM 2098 N N . HIS A 1 265 ? -20.962 5.214 13.005 1.00 97.75 265 HIS A N 1
ATOM 2099 C CA . HIS A 1 265 ? -21.637 5.971 14.064 1.00 97.75 265 HIS A CA 1
ATOM 2100 C C . HIS A 1 265 ? -23.172 5.982 13.935 1.00 97.75 265 HIS A C 1
ATOM 2102 O O . HIS A 1 265 ? -23.884 5.797 14.919 1.00 97.75 265 HIS A O 1
ATOM 2108 N N . SER A 1 266 ? -23.695 6.182 12.723 1.00 97.44 266 SER A N 1
ATOM 2109 C CA . SER A 1 266 ? -25.139 6.214 12.465 1.00 97.44 266 SER A CA 1
ATOM 2110 C C . SER A 1 266 ? -25.803 4.837 12.435 1.00 97.44 266 SER A C 1
ATOM 2112 O O . SER A 1 266 ? -27.025 4.766 12.299 1.00 97.44 266 SER A O 1
ATOM 2114 N N . ALA A 1 267 ? -25.010 3.761 12.496 1.00 97.81 267 ALA A N 1
ATOM 2115 C CA . ALA A 1 267 ? -25.415 2.379 12.265 1.00 97.81 267 ALA A CA 1
ATOM 2116 C C . ALA A 1 267 ? -26.077 2.114 10.898 1.00 97.81 267 ALA A C 1
ATOM 2118 O O . ALA A 1 267 ? -26.696 1.074 10.700 1.00 97.81 267 ALA A O 1
ATOM 2119 N N . LYS A 1 268 ? -25.917 3.018 9.922 1.00 98.06 268 LYS A N 1
ATOM 2120 C CA . LYS A 1 268 ? -26.346 2.780 8.532 1.00 98.06 268 LYS A CA 1
ATOM 2121 C C . LYS A 1 268 ? -25.362 1.927 7.749 1.00 98.06 268 LYS A C 1
ATOM 2123 O O . LYS A 1 268 ? -25.731 1.385 6.708 1.00 98.06 268 LYS A O 1
ATOM 2128 N N . TYR A 1 269 ? -24.123 1.829 8.222 1.00 98.62 269 TYR A N 1
ATOM 2129 C CA . TYR A 1 269 ? -23.078 1.067 7.563 1.00 98.62 269 TYR A CA 1
ATOM 2130 C C . TYR A 1 269 ? -22.377 0.125 8.531 1.00 98.62 269 TYR A C 1
ATOM 2132 O O . TYR A 1 269 ? -22.309 0.376 9.734 1.00 98.62 269 TYR A O 1
ATOM 2140 N N . LEU A 1 270 ? -21.831 -0.947 7.971 1.00 98.56 270 LEU A N 1
ATOM 2141 C CA . LEU A 1 270 ? -20.974 -1.904 8.657 1.00 98.56 270 LEU A CA 1
ATOM 2142 C C . LEU A 1 270 ? -19.665 -2.021 7.877 1.00 98.56 270 LEU A C 1
ATOM 2144 O O . LEU A 1 270 ? -19.699 -2.131 6.651 1.00 98.56 270 LEU A O 1
ATOM 2148 N N . PHE A 1 271 ? -18.533 -2.034 8.570 1.00 98.81 271 PHE A N 1
ATOM 2149 C CA . PHE A 1 271 ? -17.212 -2.241 7.986 1.00 98.81 271 PHE A CA 1
ATOM 2150 C C . PHE A 1 271 ? -16.596 -3.504 8.565 1.00 98.81 271 PHE A C 1
ATOM 2152 O O . PHE A 1 271 ? -16.592 -3.680 9.779 1.00 98.81 271 PHE A O 1
ATOM 2159 N N . ALA A 1 272 ? -16.078 -4.375 7.707 1.00 98.75 272 ALA A N 1
ATOM 2160 C CA . ALA A 1 272 ? -15.438 -5.619 8.115 1.00 98.75 272 ALA A CA 1
ATOM 2161 C C . ALA A 1 272 ? -14.123 -5.815 7.368 1.00 98.75 272 ALA A C 1
ATOM 2163 O O . ALA A 1 272 ? -14.022 -5.444 6.200 1.00 98.75 272 ALA A O 1
ATOM 2164 N N . THR A 1 273 ? -13.130 -6.419 8.009 1.00 98.62 273 THR A N 1
ATOM 2165 C CA . THR A 1 273 ? -11.813 -6.631 7.401 1.00 98.62 273 THR A CA 1
ATOM 2166 C C . THR A 1 273 ? -11.385 -8.091 7.421 1.00 98.62 273 THR A C 1
ATOM 2168 O O . THR A 1 273 ? -11.852 -8.907 8.218 1.00 98.62 273 THR A O 1
ATOM 2171 N N . ALA A 1 274 ? -10.474 -8.431 6.514 1.00 97.50 274 ALA A N 1
ATOM 2172 C CA . ALA A 1 274 ? -9.756 -9.691 6.504 1.00 97.50 274 ALA A CA 1
ATOM 2173 C C . ALA A 1 274 ? -8.283 -9.467 6.199 1.00 97.50 274 ALA A C 1
ATOM 2175 O O . ALA A 1 274 ? -7.921 -8.603 5.409 1.00 97.50 274 ALA A O 1
ATOM 2176 N N . ARG A 1 275 ? -7.417 -10.248 6.830 1.00 96.19 275 ARG A N 1
ATOM 2177 C CA . ARG A 1 275 ? -5.964 -10.182 6.668 1.00 96.19 275 ARG A CA 1
ATOM 2178 C C . ARG A 1 275 ? -5.446 -11.403 5.931 1.00 96.19 275 ARG A C 1
ATOM 2180 O O . ARG A 1 275 ? -6.061 -12.469 5.959 1.00 96.19 275 ARG A O 1
ATOM 2187 N N . SER A 1 276 ? -4.290 -11.248 5.306 1.00 93.12 276 SER A N 1
ATOM 2188 C CA . SER A 1 276 ? -3.546 -12.333 4.678 1.00 93.12 276 SER A CA 1
ATOM 2189 C C . SER A 1 276 ? -2.388 -12.787 5.571 1.00 93.12 276 SER A C 1
ATOM 2191 O O . SER A 1 276 ? -1.685 -11.987 6.192 1.00 93.12 276 SER A O 1
ATOM 2193 N N . ASN A 1 277 ? -2.173 -14.101 5.601 1.00 88.94 277 ASN A N 1
ATOM 2194 C CA . ASN A 1 277 ? -1.057 -14.756 6.276 1.00 88.94 277 ASN A CA 1
ATOM 2195 C C . ASN A 1 277 ? 0.258 -14.667 5.486 1.00 88.94 277 ASN A C 1
ATOM 2197 O O . ASN A 1 277 ? 1.307 -15.009 6.031 1.00 88.94 277 ASN A O 1
ATOM 2201 N N . SER A 1 278 ? 0.220 -14.207 4.231 1.00 85.44 278 SER A N 1
ATOM 2202 C CA . SER A 1 278 ? 1.408 -13.855 3.452 1.00 85.44 278 SER A CA 1
ATOM 2203 C C . SER A 1 278 ? 1.549 -12.340 3.349 1.00 85.44 278 SER A C 1
ATOM 2205 O O . SER A 1 278 ? 0.593 -11.658 2.984 1.00 85.44 278 SER A O 1
ATOM 2207 N N . ARG A 1 279 ? 2.759 -11.827 3.601 1.00 85.50 279 ARG A N 1
ATOM 2208 C CA . ARG A 1 279 ? 3.091 -10.397 3.448 1.00 85.50 279 ARG A CA 1
ATOM 2209 C C . ARG A 1 279 ? 3.042 -9.933 1.986 1.00 85.50 279 ARG A C 1
ATOM 2211 O O . ARG A 1 279 ? 2.875 -8.748 1.730 1.00 85.50 279 ARG A O 1
ATOM 2218 N N . ASP A 1 280 ? 3.151 -10.868 1.041 1.00 82.25 280 ASP A N 1
ATOM 2219 C CA . ASP A 1 280 ? 3.121 -10.594 -0.404 1.00 82.25 280 ASP A CA 1
ATOM 2220 C C . ASP A 1 280 ? 1.692 -10.526 -0.969 1.00 82.25 280 ASP A C 1
ATOM 2222 O O . ASP A 1 280 ? 1.491 -10.307 -2.163 1.00 82.25 280 ASP A O 1
ATOM 2226 N N . VAL A 1 281 ? 0.684 -10.755 -0.123 1.00 83.75 281 VAL A N 1
ATOM 2227 C CA . VAL A 1 281 ? -0.723 -10.817 -0.512 1.00 83.75 281 VAL A CA 1
ATOM 2228 C C . VAL A 1 281 ? -1.510 -9.829 0.342 1.00 83.75 281 VAL A C 1
ATOM 2230 O O . VAL A 1 281 ? -1.449 -9.867 1.567 1.00 83.75 281 VAL A O 1
ATOM 2233 N N . THR A 1 282 ? -2.261 -8.950 -0.317 1.00 89.00 282 THR A N 1
ATOM 2234 C CA . THR A 1 282 ? -3.127 -7.939 0.310 1.00 89.00 282 THR A CA 1
ATOM 2235 C C . THR A 1 282 ? -4.206 -8.559 1.206 1.00 89.00 282 THR A C 1
ATOM 2237 O O . THR A 1 282 ? -4.682 -9.661 0.928 1.00 89.00 282 THR A O 1
ATOM 2240 N N . GLY A 1 283 ? -4.592 -7.858 2.272 1.00 93.75 283 GLY A N 1
ATOM 2241 C CA . GLY A 1 283 ? -5.846 -8.083 2.992 1.00 93.75 283 GLY A CA 1
ATOM 2242 C C . GLY A 1 283 ? -7.040 -7.436 2.278 1.00 93.75 283 GLY A C 1
ATOM 2243 O O . GLY A 1 283 ? -6.934 -6.980 1.144 1.00 93.75 283 GLY A O 1
ATOM 2244 N N . TYR A 1 284 ? -8.198 -7.393 2.930 1.00 95.75 284 TYR A N 1
ATOM 2245 C CA . TYR A 1 284 ? -9.422 -6.820 2.375 1.00 95.75 284 TYR A CA 1
ATOM 2246 C C . TYR A 1 284 ? -10.207 -6.030 3.415 1.00 95.75 284 TYR A C 1
ATOM 2248 O O . TYR A 1 284 ? -10.218 -6.372 4.596 1.00 95.75 284 TYR A O 1
ATOM 2256 N N . ILE A 1 285 ? -10.913 -5.005 2.946 1.00 98.12 285 ILE A N 1
ATOM 2257 C CA . ILE A 1 285 ? -11.945 -4.280 3.681 1.00 98.12 285 ILE A CA 1
ATOM 2258 C C . ILE A 1 285 ? -13.253 -4.322 2.890 1.00 98.12 285 ILE A C 1
ATOM 2260 O O . ILE A 1 285 ? -13.287 -4.064 1.686 1.00 98.12 285 ILE A O 1
ATOM 2264 N N . ALA A 1 286 ? -14.339 -4.658 3.574 1.00 97.62 286 ALA A N 1
ATOM 2265 C CA . ALA A 1 286 ? -15.692 -4.680 3.054 1.00 97.62 286 ALA A CA 1
ATOM 2266 C C . ALA A 1 286 ? -16.550 -3.629 3.761 1.00 97.62 286 ALA A C 1
ATOM 2268 O O . ALA A 1 286 ? -16.401 -3.404 4.962 1.00 97.62 286 ALA A O 1
ATOM 2269 N N . ALA A 1 287 ? -17.478 -3.031 3.018 1.00 98.25 287 ALA A N 1
ATOM 2270 C CA . ALA A 1 287 ? -18.500 -2.141 3.558 1.00 98.25 287 ALA A CA 1
ATOM 2271 C C . ALA A 1 287 ? -19.893 -2.658 3.192 1.00 98.25 287 ALA A C 1
ATOM 2273 O O . ALA A 1 287 ? -20.103 -3.161 2.087 1.00 98.25 287 ALA A O 1
ATOM 2274 N N . PHE A 1 288 ? -20.856 -2.504 4.094 1.00 98.62 288 PHE A N 1
ATOM 2275 C CA . PHE A 1 288 ? -22.242 -2.933 3.918 1.00 98.62 288 PHE A CA 1
ATOM 2276 C C . PHE A 1 288 ? -23.187 -1.785 4.247 1.00 98.62 288 PHE A C 1
ATOM 2278 O O . PHE A 1 288 ? -22.900 -1.011 5.156 1.00 98.62 288 PHE A O 1
ATOM 2285 N N . ALA A 1 289 ? -24.320 -1.697 3.548 1.00 98.06 289 ALA A N 1
ATOM 2286 C CA . ALA A 1 289 ? -25.425 -0.846 3.989 1.00 98.06 289 ALA A CA 1
ATOM 2287 C C . ALA A 1 289 ? -26.433 -1.646 4.796 1.00 98.06 289 ALA A C 1
ATOM 2289 O O . ALA A 1 289 ? -26.749 -2.791 4.458 1.00 98.06 289 ALA A O 1
ATOM 2290 N N . LEU A 1 290 ? -26.974 -0.987 5.809 1.00 98.50 290 LEU A N 1
ATOM 2291 C CA . LEU A 1 290 ? -27.924 -1.535 6.753 1.00 98.50 290 LEU A CA 1
ATOM 2292 C C . LEU A 1 290 ? -29.269 -0.821 6.628 1.00 98.50 290 LEU A C 1
ATOM 2294 O O . LEU A 1 290 ? -29.340 0.393 6.417 1.00 98.50 290 LEU A O 1
ATOM 2298 N N . GLY A 1 291 ? -30.342 -1.595 6.744 1.00 96.50 291 GLY A N 1
ATOM 2299 C CA . GLY A 1 291 ? -31.690 -1.075 6.896 1.00 96.50 291 GLY A CA 1
ATOM 2300 C C . GLY A 1 291 ? -31.943 -0.601 8.323 1.00 96.50 291 GLY A C 1
ATOM 2301 O O . GLY A 1 291 ? -31.151 -0.837 9.233 1.00 96.50 291 GLY A O 1
ATOM 2302 N N . LEU A 1 292 ? -33.079 0.064 8.538 1.00 94.81 292 LEU A N 1
ATOM 2303 C CA . LEU A 1 292 ? -33.419 0.654 9.839 1.00 94.81 292 LEU A CA 1
ATOM 2304 C C . LEU A 1 292 ? -33.539 -0.384 10.963 1.00 94.81 292 LEU A C 1
ATOM 2306 O O . LEU A 1 292 ? -33.355 -0.036 12.129 1.00 94.81 292 LEU A O 1
ATOM 2310 N N . ASN A 1 293 ? -33.849 -1.642 10.632 1.00 93.50 293 ASN A N 1
ATOM 2311 C CA . ASN A 1 293 ? -33.946 -2.700 11.630 1.00 93.50 293 ASN A CA 1
ATOM 2312 C C . ASN A 1 293 ? -32.625 -3.444 11.829 1.00 93.50 293 ASN A C 1
ATOM 2314 O O . ASN A 1 293 ? -32.548 -4.207 12.788 1.00 93.50 293 ASN A O 1
ATOM 2318 N N . GLY A 1 294 ? -31.599 -3.197 11.012 1.00 97.06 294 GLY A N 1
ATOM 2319 C CA . GLY A 1 294 ? -30.304 -3.883 11.055 1.00 97.06 294 GLY A CA 1
ATOM 2320 C C . GLY A 1 294 ? -30.140 -4.997 10.018 1.00 97.06 294 GLY A C 1
ATOM 2321 O O . GLY A 1 294 ? -29.146 -5.712 10.022 1.00 97.06 294 GLY A O 1
ATOM 2322 N N . GLU A 1 295 ? -31.085 -5.181 9.104 1.00 97.50 295 GLU A N 1
ATOM 2323 C CA . GLU A 1 295 ? -30.885 -6.086 7.980 1.00 97.50 295 GLU A CA 1
ATOM 2324 C C . GLU A 1 295 ? -29.790 -5.551 7.042 1.00 97.50 295 GLU A C 1
ATOM 2326 O O . GLU A 1 295 ? -29.759 -4.362 6.722 1.00 97.50 295 GLU A O 1
ATOM 2331 N N . ILE A 1 296 ? -28.896 -6.420 6.559 1.00 98.44 296 ILE A N 1
ATOM 2332 C CA . ILE A 1 296 ? -27.937 -6.029 5.517 1.00 98.44 296 ILE A CA 1
ATOM 2333 C C . ILE A 1 296 ? -28.689 -5.901 4.191 1.00 98.44 296 ILE A C 1
ATOM 2335 O O . ILE A 1 296 ? -29.201 -6.891 3.671 1.00 98.44 296 ILE A O 1
ATOM 2339 N N . LEU A 1 297 ? -28.709 -4.693 3.624 1.00 96.81 297 LEU A N 1
ATOM 2340 C CA . LEU A 1 297 ? -29.346 -4.411 2.335 1.00 96.81 297 LEU A CA 1
ATOM 2341 C C . LEU A 1 297 ? -28.468 -4.856 1.162 1.00 96.81 297 LEU A C 1
ATOM 2343 O O . LEU A 1 297 ? -28.972 -5.381 0.172 1.00 96.81 297 LEU A O 1
ATOM 2347 N N . ARG A 1 298 ? -27.154 -4.616 1.262 1.00 97.25 298 ARG A N 1
ATOM 2348 C CA . ARG A 1 298 ? -26.142 -5.053 0.286 1.00 97.25 298 ARG A CA 1
ATOM 2349 C C . ARG A 1 298 ? -24.722 -4.882 0.819 1.00 97.25 298 ARG A C 1
ATOM 2351 O O . ARG A 1 298 ? -24.463 -4.011 1.652 1.00 97.25 298 ARG A O 1
ATOM 2358 N N . GLN A 1 299 ? -23.793 -5.629 0.230 1.00 97.31 299 GLN A N 1
ATOM 2359 C CA . GLN A 1 299 ? -22.359 -5.353 0.290 1.00 97.31 299 GLN A CA 1
ATOM 2360 C C . GLN A 1 299 ? -22.010 -4.275 -0.746 1.00 97.31 299 GLN A C 1
ATOM 2362 O O . GLN A 1 299 ? -22.268 -4.448 -1.934 1.00 97.31 299 GLN A O 1
ATOM 2367 N N . ILE A 1 300 ? -21.481 -3.145 -0.284 1.00 94.06 300 ILE A N 1
ATOM 2368 C CA . ILE A 1 300 ? -21.139 -1.977 -1.106 1.00 94.06 300 ILE A CA 1
ATOM 2369 C C . ILE A 1 300 ? -19.816 -2.202 -1.829 1.00 94.06 300 ILE A C 1
ATOM 2371 O O . ILE A 1 300 ? -19.716 -1.983 -3.033 1.00 94.06 300 ILE A O 1
ATOM 2375 N N . CYS A 1 301 ? -18.796 -2.631 -1.089 1.00 90.12 301 CYS A N 1
ATOM 2376 C CA . CYS A 1 301 ? -17.471 -2.875 -1.636 1.00 90.12 301 CYS A CA 1
ATOM 2377 C C . CYS A 1 301 ? -16.774 -4.040 -0.933 1.00 90.12 301 CYS A C 1
ATOM 2379 O O . CYS A 1 301 ? -17.162 -4.462 0.161 1.00 90.12 301 CYS A O 1
ATOM 2381 N N . LEU A 1 302 ? -15.737 -4.537 -1.602 1.00 92.62 302 LEU A N 1
ATOM 2382 C CA . LEU A 1 302 ? -14.757 -5.486 -1.098 1.00 92.62 302 LEU A CA 1
ATOM 2383 C C . LEU A 1 302 ? -13.420 -5.118 -1.746 1.00 92.62 302 LEU A C 1
ATOM 2385 O O . LEU A 1 302 ? -13.113 -5.545 -2.859 1.00 92.62 302 LEU A O 1
ATOM 2389 N N . ASN A 1 303 ? -12.674 -4.247 -1.077 1.00 88.94 303 ASN A N 1
ATOM 2390 C CA . ASN A 1 303 ? -11.477 -3.622 -1.623 1.00 88.94 303 ASN A CA 1
ATOM 2391 C C . ASN A 1 303 ? -10.219 -4.223 -0.986 1.00 88.94 303 ASN A C 1
ATOM 2393 O O . ASN A 1 303 ? -10.244 -4.522 0.209 1.00 88.94 303 ASN A O 1
ATOM 2397 N N . PRO A 1 304 ? -9.119 -4.379 -1.742 1.00 89.94 304 PRO A N 1
ATOM 2398 C CA . PRO A 1 304 ? -7.837 -4.773 -1.172 1.00 89.94 304 PRO A CA 1
ATOM 2399 C C . PRO A 1 304 ? -7.293 -3.684 -0.234 1.00 89.94 304 PRO A C 1
ATOM 2401 O O . PRO A 1 304 ? -7.459 -2.493 -0.506 1.00 89.94 304 PRO A O 1
ATOM 2404 N N . THR A 1 305 ? -6.625 -4.082 0.849 1.00 90.50 305 THR A N 1
ATOM 2405 C CA . THR A 1 305 ? -5.902 -3.165 1.750 1.00 90.50 305 THR A CA 1
ATOM 2406 C C . THR A 1 305 ? -4.443 -2.981 1.310 1.00 90.50 305 THR A C 1
ATOM 2408 O O . THR A 1 305 ? -3.894 -3.842 0.624 1.00 90.50 305 THR A O 1
ATOM 2411 N N . PRO A 1 306 ? -3.751 -1.890 1.675 1.00 84.69 306 PRO A N 1
ATOM 2412 C CA . PRO A 1 306 ? -2.395 -1.639 1.166 1.00 84.69 306 PRO A CA 1
ATOM 2413 C C . PRO A 1 306 ? -1.363 -2.724 1.509 1.00 84.69 306 PRO A C 1
ATOM 2415 O O . PRO A 1 306 ? -0.438 -2.957 0.732 1.00 84.69 306 PRO A O 1
ATOM 2418 N N . THR A 1 307 ? -1.547 -3.425 2.630 1.00 89.88 307 THR A N 1
ATOM 2419 C CA . THR A 1 307 ? -0.703 -4.548 3.066 1.00 89.88 307 THR A CA 1
ATOM 2420 C C . THR A 1 307 ? -1.538 -5.806 3.319 1.00 89.88 307 THR A C 1
ATOM 2422 O O . THR A 1 307 ? -2.760 -5.809 3.121 1.00 89.88 307 THR A O 1
ATOM 2425 N N . SER A 1 308 ? -0.902 -6.888 3.782 1.00 92.88 308 SER A N 1
ATOM 2426 C CA . SER A 1 308 ? -1.608 -8.080 4.263 1.00 92.88 308 SER A CA 1
ATOM 2427 C C . SER A 1 308 ? -2.435 -7.821 5.525 1.00 92.88 308 SER A C 1
ATOM 2429 O O . SER A 1 308 ? -3.283 -8.643 5.868 1.00 92.88 308 SER A O 1
ATOM 2431 N N . GLY A 1 309 ? -2.170 -6.721 6.240 1.00 91.81 309 GLY A N 1
ATOM 2432 C CA . GLY A 1 309 ? -2.722 -6.438 7.563 1.00 91.81 309 GLY A CA 1
ATOM 2433 C C . GLY A 1 309 ? -1.932 -7.051 8.729 1.00 91.81 309 GLY A C 1
ATOM 2434 O O . GLY A 1 309 ? -2.119 -6.649 9.876 1.00 91.81 309 GLY A O 1
ATOM 2435 N N . GLY A 1 310 ? -1.039 -8.012 8.455 1.00 93.31 310 GLY A N 1
ATOM 2436 C CA . GLY A 1 310 ? -0.253 -8.725 9.466 1.00 93.31 310 GLY A CA 1
ATOM 2437 C C . GLY A 1 310 ? -1.117 -9.472 10.496 1.00 93.31 310 GLY A C 1
ATOM 2438 O O . GLY A 1 310 ? -1.877 -10.383 10.164 1.00 93.31 310 GLY A O 1
ATOM 2439 N N . HIS A 1 311 ? -0.980 -9.131 11.772 1.00 94.12 311 HIS A N 1
ATOM 2440 C CA . HIS A 1 311 ? -1.819 -9.576 12.879 1.00 94.12 311 HIS A CA 1
ATOM 2441 C C . HIS A 1 311 ? -3.069 -8.718 13.106 1.00 94.12 311 HIS A C 1
ATOM 2443 O O . HIS A 1 311 ? -3.938 -9.169 13.851 1.00 94.12 311 HIS A O 1
ATOM 2449 N N . SER A 1 312 ? -3.148 -7.538 12.486 1.00 93.81 312 SER A N 1
ATOM 2450 C CA . SER A 1 312 ? -4.254 -6.583 12.604 1.00 93.81 312 SER A CA 1
ATOM 2451 C C . SER A 1 312 ? -5.093 -6.574 11.316 1.00 93.81 312 SER A C 1
ATOM 2453 O O . SER A 1 312 ? -5.749 -7.567 11.005 1.00 93.81 312 SER A O 1
ATOM 2455 N N . ASN A 1 313 ? -5.018 -5.495 10.527 1.00 96.31 313 ASN A N 1
ATOM 2456 C CA . ASN A 1 313 ? -6.059 -5.046 9.602 1.00 96.31 313 ASN A CA 1
ATOM 2457 C C . ASN A 1 313 ? -7.331 -4.569 10.315 1.00 96.31 313 ASN A C 1
ATOM 2459 O O . ASN A 1 313 ? -8.409 -4.554 9.720 1.00 96.31 313 ASN A O 1
ATOM 2463 N N . ALA A 1 314 ? -7.223 -4.176 11.585 1.00 97.88 314 ALA A N 1
ATOM 2464 C CA . ALA A 1 314 ? -8.363 -3.736 12.367 1.00 97.88 314 ALA A CA 1
ATOM 2465 C C . ALA A 1 314 ? -8.851 -2.370 11.870 1.00 97.88 314 ALA A C 1
ATOM 2467 O O . ALA A 1 314 ? -8.101 -1.387 11.898 1.00 97.88 314 ALA A O 1
ATOM 2468 N N . VAL A 1 315 ? -10.114 -2.316 11.439 1.00 98.25 315 VAL A N 1
ATOM 2469 C CA . VAL A 1 315 ? -10.830 -1.072 11.135 1.00 98.25 315 VAL A CA 1
ATOM 2470 C C . VAL A 1 315 ? -11.461 -0.506 12.409 1.00 98.25 315 VAL A C 1
ATOM 2472 O O . VAL A 1 315 ? -11.951 -1.253 13.249 1.00 98.25 315 VAL A O 1
ATOM 2475 N N . SER A 1 316 ? -11.457 0.817 12.556 1.00 98.38 316 SER A N 1
ATOM 2476 C CA . SER A 1 316 ? -12.039 1.534 13.692 1.00 98.38 316 SER A CA 1
ATOM 2477 C C . SER A 1 316 ? -12.805 2.766 13.196 1.00 98.38 316 SER A C 1
ATOM 2479 O O . SER A 1 316 ? -12.193 3.805 12.917 1.00 98.38 316 SER A O 1
ATOM 2481 N N . PRO A 1 317 ? -14.133 2.658 13.004 1.00 98.25 317 PRO A N 1
ATOM 2482 C CA . PRO A 1 317 ? -14.976 3.789 12.634 1.00 98.25 317 PRO A CA 1
ATOM 2483 C C . PRO A 1 317 ? -14.975 4.887 13.702 1.00 98.25 317 PRO A C 1
ATOM 2485 O O . PRO A 1 317 ? -14.894 4.624 14.903 1.00 98.25 317 PRO A O 1
ATOM 2488 N N . CYS A 1 318 ? -15.088 6.136 13.261 1.00 97.56 318 CYS A N 1
ATOM 2489 C CA . CYS A 1 318 ? -15.225 7.285 14.141 1.00 97.56 318 CYS A CA 1
ATOM 2490 C C . CYS A 1 318 ? -16.518 7.189 14.962 1.00 97.56 318 CYS A C 1
ATOM 2492 O O . CYS A 1 318 ? -17.591 6.895 14.442 1.00 97.56 318 CYS A O 1
ATOM 2494 N N . ASP A 1 319 ? -16.435 7.467 16.263 1.00 94.06 319 ASP A N 1
ATOM 2495 C CA . ASP A 1 319 ? -17.551 7.253 17.186 1.00 94.06 319 ASP A CA 1
ATOM 2496 C C . ASP A 1 319 ? -18.556 8.412 17.248 1.00 94.06 319 ASP A C 1
ATOM 2498 O O . ASP A 1 319 ? -19.518 8.338 18.011 1.00 94.06 319 ASP A O 1
ATOM 2502 N N . TRP A 1 320 ? -18.359 9.459 16.442 1.00 94.94 320 TRP A N 1
ATOM 2503 C CA . TRP A 1 320 ? -19.238 10.635 16.337 1.00 94.94 320 TRP A CA 1
ATOM 2504 C C . TRP A 1 320 ? -19.567 11.037 14.890 1.00 94.94 320 TRP A C 1
ATOM 2506 O O . TRP A 1 320 ? -20.306 11.996 14.673 1.00 94.94 320 TRP A O 1
ATOM 2516 N N . SER A 1 321 ? -19.033 10.330 13.890 1.00 96.69 321 SER A N 1
ATOM 2517 C CA . SER A 1 321 ? -19.301 10.586 12.473 1.00 96.69 321 SER A CA 1
ATOM 2518 C C . SER A 1 321 ? -19.151 9.308 11.654 1.00 96.69 321 SER A C 1
ATOM 2520 O O . SER A 1 321 ? -18.282 8.490 11.929 1.00 96.69 321 SER A O 1
ATOM 2522 N N . ASP A 1 322 ? -19.960 9.158 10.606 1.00 97.19 322 ASP A N 1
ATOM 2523 C CA . ASP A 1 322 ? -19.758 8.095 9.613 1.00 97.19 322 ASP A CA 1
ATOM 2524 C C . ASP A 1 322 ? -18.577 8.381 8.683 1.00 97.19 322 ASP A C 1
ATOM 2526 O O . ASP A 1 322 ? -18.132 7.487 7.974 1.00 97.19 322 ASP A O 1
ATOM 2530 N N . GLU A 1 323 ? -18.107 9.628 8.635 1.00 96.44 323 GLU A N 1
ATOM 2531 C CA . GLU A 1 323 ? -17.195 10.107 7.599 1.00 96.44 323 GLU A CA 1
ATOM 2532 C C . GLU A 1 323 ? -15.788 9.522 7.703 1.00 96.44 323 GLU A C 1
ATOM 2534 O O . GLU A 1 323 ? -15.102 9.421 6.692 1.00 96.44 323 GLU A O 1
ATOM 2539 N N . TRP A 1 324 ? -15.339 9.148 8.898 1.00 97.19 324 TRP A N 1
ATOM 2540 C CA . TRP A 1 324 ? -13.950 8.770 9.131 1.00 97.19 324 TRP A CA 1
ATOM 2541 C C . TRP A 1 324 ? -13.853 7.371 9.710 1.00 97.19 324 TRP A C 1
ATOM 2543 O O . TRP A 1 324 ? -14.607 6.998 10.607 1.00 97.19 324 TRP A O 1
ATOM 2553 N N . LEU A 1 325 ? -12.867 6.619 9.245 1.00 97.31 325 LEU A N 1
ATOM 2554 C CA . LEU A 1 325 ? -12.476 5.348 9.837 1.00 97.31 325 LEU A CA 1
ATOM 2555 C C . LEU A 1 325 ? -10.959 5.207 9.787 1.00 97.31 325 LEU A C 1
ATOM 2557 O O . LEU A 1 325 ? -10.318 5.575 8.800 1.00 97.31 325 LEU A O 1
ATOM 2561 N N . ALA A 1 326 ? -10.398 4.688 10.869 1.00 97.69 326 ALA A N 1
ATOM 2562 C CA . ALA A 1 326 ? -8.995 4.335 10.938 1.00 97.69 326 ALA A CA 1
ATOM 2563 C C . ALA A 1 326 ? -8.797 2.870 10.548 1.00 97.69 326 ALA A C 1
ATOM 2565 O O . ALA A 1 326 ? -9.678 2.043 10.782 1.00 97.69 326 ALA A O 1
ATOM 2566 N N . LEU A 1 327 ? -7.633 2.538 10.006 1.00 97.12 327 LEU A N 1
ATOM 2567 C CA . LEU A 1 327 ? -7.192 1.161 9.809 1.00 97.12 327 LEU A CA 1
ATOM 2568 C C . LEU A 1 327 ? -5.739 1.035 10.261 1.00 97.12 327 LEU A C 1
ATOM 2570 O O . LEU A 1 327 ? -4.936 1.946 10.055 1.00 97.12 327 LEU A O 1
ATOM 2574 N N . THR A 1 328 ? -5.410 -0.074 10.919 1.00 96.00 328 THR A N 1
ATOM 2575 C CA . THR A 1 328 ? -4.042 -0.346 11.381 1.00 96.00 328 THR A CA 1
ATOM 2576 C C . THR A 1 328 ? -3.520 -1.656 10.823 1.00 96.00 328 THR A C 1
ATOM 2578 O O . THR A 1 328 ? -4.251 -2.643 10.748 1.00 96.00 328 THR A O 1
ATOM 2581 N N . ASP A 1 329 ? -2.231 -1.693 10.508 1.00 91.69 329 ASP A N 1
ATOM 2582 C CA . ASP A 1 329 ? -1.513 -2.926 10.215 1.00 91.69 329 ASP A CA 1
ATOM 2583 C C . ASP A 1 329 ? -0.212 -2.993 11.022 1.00 91.69 329 ASP A C 1
ATOM 2585 O O . ASP A 1 329 ? 0.362 -1.980 11.419 1.00 91.69 329 ASP A O 1
ATOM 2589 N N . ASP A 1 330 ? 0.272 -4.204 11.266 1.00 90.06 330 ASP A N 1
ATOM 2590 C CA . ASP A 1 330 ? 1.595 -4.440 11.850 1.00 90.06 330 ASP A CA 1
ATOM 2591 C C . ASP A 1 330 ? 2.510 -5.223 10.894 1.00 90.06 330 ASP A C 1
ATOM 2593 O O . ASP A 1 330 ? 3.576 -5.688 11.305 1.00 90.06 330 ASP A O 1
ATOM 2597 N N . GLN A 1 331 ? 2.128 -5.357 9.615 1.00 84.94 331 GLN A N 1
ATOM 2598 C CA . GLN A 1 331 ? 3.072 -5.790 8.592 1.00 84.94 331 GLN A CA 1
ATOM 2599 C C . GLN A 1 331 ? 4.135 -4.705 8.434 1.00 84.94 331 GLN A C 1
ATOM 2601 O O . GLN A 1 331 ? 5.321 -4.991 8.597 1.00 84.94 331 GLN A O 1
ATOM 2606 N N . ASP A 1 332 ? 3.697 -3.478 8.174 1.00 80.38 332 ASP A N 1
ATOM 2607 C CA . ASP A 1 332 ? 4.561 -2.328 7.933 1.00 80.38 332 ASP A CA 1
ATOM 2608 C C . ASP A 1 332 ? 4.387 -1.235 9.007 1.00 80.38 332 ASP A C 1
ATOM 2610 O O . ASP A 1 332 ? 5.214 -0.324 9.103 1.00 80.38 332 ASP A O 1
ATOM 2614 N N . GLY A 1 333 ? 3.370 -1.350 9.870 1.00 82.69 333 GLY A N 1
ATOM 2615 C CA . GLY A 1 333 ? 3.180 -0.467 11.023 1.00 82.69 333 GLY A CA 1
ATOM 2616 C C . GLY A 1 333 ? 2.483 0.848 10.678 1.00 82.69 333 GLY A C 1
ATOM 2617 O O . GLY A 1 333 ? 2.861 1.901 11.213 1.00 82.69 333 GLY A O 1
ATOM 2618 N N . TRP A 1 334 ? 1.517 0.811 9.761 1.00 82.06 334 TRP A N 1
ATOM 2619 C CA . TRP A 1 334 ? 0.751 1.970 9.334 1.00 82.06 334 TRP A CA 1
ATOM 2620 C C . TRP A 1 334 ? -0.437 2.261 10.245 1.00 82.06 334 TRP A C 1
ATOM 2622 O O . TRP A 1 334 ? -1.076 1.377 10.821 1.00 82.06 334 TRP A O 1
ATOM 2632 N N . VAL A 1 335 ? -0.759 3.553 10.311 1.00 91.06 335 VAL A N 1
ATOM 2633 C CA . VAL A 1 335 ? -2.087 4.040 10.682 1.00 91.06 335 VAL A CA 1
ATOM 2634 C C . VAL A 1 335 ? -2.640 4.787 9.476 1.00 91.06 335 VAL A C 1
ATOM 2636 O O . VAL A 1 335 ? -2.045 5.762 9.006 1.00 91.06 335 VAL A O 1
ATOM 2639 N N . GLU A 1 336 ? -3.767 4.306 8.973 1.00 90.06 336 GLU A N 1
ATOM 2640 C CA . GLU A 1 336 ? -4.486 4.838 7.822 1.00 90.06 336 GLU A CA 1
ATOM 2641 C C . GLU A 1 336 ? -5.757 5.535 8.279 1.00 90.06 336 GLU A C 1
ATOM 2643 O O . GLU A 1 336 ? -6.451 5.030 9.157 1.00 90.06 336 GLU A O 1
ATOM 2648 N N . MET A 1 337 ? -6.085 6.666 7.656 1.00 95.25 337 MET A N 1
ATOM 2649 C CA . MET A 1 337 ? -7.402 7.288 7.761 1.00 95.25 337 MET A CA 1
ATOM 2650 C C . MET A 1 337 ? -8.086 7.237 6.403 1.00 95.25 337 MET A C 1
ATOM 2652 O O . MET A 1 337 ? -7.580 7.773 5.413 1.00 95.25 337 MET A O 1
ATOM 2656 N N . TYR A 1 338 ? -9.266 6.634 6.372 1.00 91.56 338 TYR A N 1
ATOM 2657 C CA . TYR A 1 338 ? -10.144 6.629 5.215 1.00 91.56 338 TYR A CA 1
ATOM 2658 C C . TYR A 1 338 ? -11.311 7.581 5.441 1.00 91.56 338 TYR A C 1
ATOM 2660 O O . TYR A 1 338 ? -11.806 7.740 6.561 1.00 91.56 338 TYR A O 1
ATOM 2668 N N . ARG A 1 339 ? -11.759 8.186 4.342 1.00 91.75 339 ARG A N 1
ATOM 2669 C CA . ARG A 1 339 ? -12.987 8.965 4.274 1.00 91.75 339 ARG A CA 1
ATOM 2670 C C . ARG A 1 339 ? -14.083 8.119 3.639 1.00 91.75 339 ARG A C 1
ATOM 2672 O O . ARG A 1 339 ? -13.914 7.620 2.525 1.00 91.75 339 ARG A O 1
ATOM 2679 N N . TRP A 1 340 ? -15.204 7.997 4.330 1.00 93.62 340 TRP A N 1
ATOM 2680 C CA . TRP A 1 340 ? -16.432 7.399 3.836 1.00 93.62 340 TRP A CA 1
ATOM 2681 C C . TRP A 1 340 ? -17.408 8.495 3.427 1.00 93.62 340 TRP A C 1
ATOM 2683 O O . TRP A 1 340 ? -17.881 9.280 4.250 1.00 93.62 340 TRP A O 1
ATOM 2693 N N . ARG A 1 341 ? -17.697 8.579 2.130 1.00 86.81 341 ARG A N 1
ATOM 2694 C CA . ARG A 1 341 ? -18.598 9.595 1.589 1.00 86.81 341 ARG A CA 1
ATOM 2695 C C . ARG A 1 341 ? -19.286 9.068 0.345 1.00 86.81 341 ARG A C 1
ATOM 2697 O O . ARG A 1 341 ? -18.623 8.500 -0.511 1.00 86.81 341 ARG A O 1
ATOM 2704 N N . ASP A 1 342 ? -20.596 9.283 0.244 1.00 84.44 342 ASP A N 1
ATOM 2705 C CA . ASP A 1 342 ? -21.396 8.865 -0.916 1.00 84.44 342 ASP A CA 1
ATOM 2706 C C . ASP A 1 342 ? -21.217 7.364 -1.238 1.00 84.44 342 ASP A C 1
ATOM 2708 O O . ASP A 1 342 ? -21.101 6.967 -2.394 1.00 84.44 342 ASP A O 1
ATOM 2712 N N . GLU A 1 343 ? -21.139 6.539 -0.182 1.00 88.75 343 GLU A N 1
ATOM 2713 C CA . GLU A 1 343 ? -20.847 5.096 -0.240 1.00 88.75 343 GLU A CA 1
ATOM 2714 C C . GLU A 1 343 ? -19.528 4.723 -0.938 1.00 88.75 343 GLU A C 1
ATOM 2716 O O . GLU A 1 343 ? -19.330 3.595 -1.392 1.00 88.75 343 GLU A O 1
ATOM 2721 N N . PHE A 1 344 ? -18.595 5.668 -0.994 1.00 78.56 344 PHE A N 1
ATOM 2722 C CA . PHE A 1 344 ? -17.249 5.469 -1.490 1.00 78.56 344 PHE A CA 1
ATOM 2723 C C . PHE A 1 344 ? -16.243 5.516 -0.338 1.00 78.56 344 PHE A C 1
ATOM 2725 O O . PHE A 1 344 ? -16.232 6.451 0.468 1.00 78.56 344 PHE A O 1
ATOM 2732 N N . LEU A 1 345 ? -15.375 4.503 -0.295 1.00 83.75 345 LEU A N 1
ATOM 2733 C CA . LEU A 1 345 ? -14.278 4.401 0.658 1.00 83.75 345 LEU A CA 1
ATOM 2734 C C . LEU A 1 345 ? -12.978 4.887 0.008 1.00 83.75 345 LEU A C 1
ATOM 2736 O O . LEU A 1 345 ? -12.363 4.159 -0.770 1.00 83.75 345 LEU A O 1
ATOM 2740 N N . GLY A 1 346 ? -12.568 6.116 0.319 1.00 62.53 346 GLY A N 1
ATOM 2741 C CA . GLY A 1 346 ? -11.326 6.705 -0.184 1.00 62.53 346 GLY A CA 1
ATOM 2742 C C . GLY A 1 346 ? -10.251 6.782 0.897 1.00 62.53 346 GLY A C 1
ATOM 2743 O O . GLY A 1 346 ? -10.526 7.264 1.993 1.00 62.53 346 GLY A O 1
ATOM 2744 N N . LEU A 1 347 ? -9.020 6.357 0.596 1.00 58.59 347 LEU A N 1
ATOM 2745 C CA . LEU A 1 347 ? -7.876 6.597 1.481 1.00 58.59 347 LEU A CA 1
ATOM 2746 C C . LEU A 1 347 ? -7.587 8.105 1.519 1.00 58.59 347 LEU A C 1
ATOM 2748 O O . LEU A 1 347 ? -7.286 8.699 0.485 1.00 58.59 347 LEU A O 1
ATOM 2752 N N . ALA A 1 348 ? -7.705 8.723 2.694 1.00 30.59 348 ALA A N 1
ATOM 2753 C CA . ALA A 1 348 ? -7.495 10.157 2.859 1.00 30.59 348 ALA A CA 1
ATOM 2754 C C . ALA A 1 348 ? -6.036 10.472 3.208 1.00 30.59 348 ALA A C 1
ATOM 2756 O O . ALA A 1 348 ? -5.453 11.382 2.625 1.00 30.59 348 ALA A O 1
ATOM 2757 N N . VAL A 1 349 ? -5.452 9.732 4.160 1.00 38.41 349 VAL A N 1
ATOM 2758 C CA . VAL A 1 349 ? -4.113 10.000 4.712 1.00 38.41 349 VAL A CA 1
ATOM 2759 C C . VAL A 1 349 ? -3.496 8.728 5.290 1.00 38.41 349 VAL A C 1
ATOM 2761 O O . VAL A 1 349 ? -4.206 7.870 5.807 1.00 38.41 349 VAL A O 1
ATOM 2764 N N . LEU A 1 350 ? -2.167 8.648 5.273 1.00 50.00 350 LEU A N 1
ATOM 2765 C CA . LEU A 1 350 ? -1.371 7.540 5.797 1.00 50.00 350 LEU A CA 1
ATOM 2766 C C . LEU A 1 350 ? -0.186 8.076 6.625 1.00 50.00 350 LEU A C 1
ATOM 2768 O O . LEU A 1 350 ? 0.491 9.009 6.190 1.00 50.00 350 LEU A O 1
ATOM 2772 N N . LEU A 1 351 ? 0.106 7.473 7.784 1.00 36.97 351 LEU A N 1
ATOM 2773 C CA . LEU A 1 351 ? 1.297 7.774 8.595 1.00 36.97 351 LEU A CA 1
ATOM 2774 C C . LEU A 1 351 ? 2.156 6.529 8.836 1.00 36.97 351 LEU A C 1
ATOM 2776 O O . LEU A 1 351 ? 1.681 5.550 9.406 1.00 36.97 351 LEU A O 1
ATOM 2780 N N . VAL A 1 352 ? 3.447 6.613 8.483 1.00 42.00 352 VAL A N 1
ATOM 2781 C CA . VAL A 1 352 ? 4.449 5.573 8.785 1.00 42.00 352 VAL A CA 1
ATOM 2782 C C . VAL A 1 352 ? 4.952 5.737 10.219 1.00 42.00 352 VAL A C 1
ATOM 2784 O O . VAL A 1 352 ? 5.512 6.787 10.558 1.00 42.00 352 VAL A O 1
ATOM 2787 N N . SER A 1 353 ? 4.902 4.688 11.039 1.00 39.47 353 SER A N 1
ATOM 2788 C CA . SER A 1 353 ? 5.696 4.644 12.272 1.00 39.47 353 SER A CA 1
ATOM 2789 C C . SER A 1 353 ? 7.141 4.217 11.968 1.00 39.47 353 SER A C 1
ATOM 2791 O O . SER A 1 353 ? 7.489 3.043 12.021 1.00 39.47 353 SER A O 1
ATOM 2793 N N . ARG A 1 354 ? 8.044 5.165 11.674 1.00 37.12 354 ARG A N 1
ATOM 2794 C CA . ARG A 1 354 ? 9.484 4.877 11.442 1.00 37.12 354 ARG A CA 1
ATOM 2795 C C . ARG A 1 354 ? 10.304 4.521 12.700 1.00 37.12 354 ARG A C 1
ATOM 2797 O O . ARG A 1 354 ? 11.529 4.594 12.662 1.00 37.12 354 ARG A O 1
ATOM 2804 N N . PHE A 1 355 ? 9.679 4.158 13.822 1.00 34.97 355 PHE A N 1
ATOM 2805 C CA . PHE A 1 355 ? 10.388 3.968 15.102 1.00 34.97 355 PHE A CA 1
ATOM 2806 C C . PHE A 1 355 ? 10.364 2.540 15.668 1.00 34.97 355 PHE A C 1
ATOM 2808 O O . PHE A 1 355 ? 10.897 2.314 16.755 1.00 34.97 355 PHE A O 1
ATOM 2815 N N . ILE A 1 356 ? 9.841 1.559 14.928 1.00 36.19 356 ILE A N 1
ATOM 2816 C CA . ILE A 1 356 ? 10.002 0.134 15.250 1.00 36.19 356 ILE A CA 1
ATOM 2817 C C . ILE A 1 356 ? 11.266 -0.353 14.526 1.00 36.19 356 ILE A C 1
ATOM 2819 O O . ILE A 1 356 ? 11.295 -0.460 13.304 1.00 36.19 356 ILE A O 1
ATOM 2823 N N . HIS A 1 357 ? 12.361 -0.550 15.266 1.00 27.02 357 HIS A N 1
ATOM 2824 C CA . HIS A 1 357 ? 13.658 -0.934 14.699 1.00 27.02 357 HIS A CA 1
ATOM 2825 C C . HIS A 1 357 ? 13.615 -2.344 14.086 1.00 27.02 357 HIS A C 1
ATOM 2827 O O . HIS A 1 357 ? 13.799 -3.329 14.790 1.00 27.02 357 HIS A O 1
ATOM 2833 N N . TYR A 1 358 ? 13.474 -2.415 12.765 1.00 26.56 358 TYR A N 1
ATOM 2834 C CA . TYR A 1 358 ? 14.255 -3.292 11.891 1.00 26.56 358 TYR A CA 1
ATOM 2835 C C . TYR A 1 358 ? 14.530 -2.504 10.602 1.00 26.56 358 TYR A C 1
ATOM 2837 O O . TYR A 1 358 ? 13.632 -1.887 10.038 1.00 26.56 358 TYR A O 1
ATOM 2845 N N . SER A 1 359 ? 15.794 -2.450 10.180 1.00 31.27 359 SER A N 1
ATOM 2846 C CA . SER A 1 359 ? 16.254 -1.669 9.022 1.00 31.27 359 SER A CA 1
ATOM 2847 C C . SER A 1 359 ? 15.586 -2.106 7.716 1.00 31.27 359 SER A C 1
ATOM 2849 O O . SER A 1 359 ? 16.192 -2.927 7.054 1.00 31.27 359 SER A O 1
ATOM 2851 N N . PHE A 1 360 ? 14.433 -1.584 7.276 1.00 28.77 360 PHE A N 1
ATOM 2852 C CA . PHE A 1 360 ? 13.968 -1.832 5.897 1.00 28.77 360 PHE A CA 1
ATOM 2853 C C . PHE A 1 360 ? 13.129 -0.699 5.277 1.00 28.77 360 PHE A C 1
ATOM 2855 O O . PHE A 1 360 ? 12.572 0.156 5.958 1.00 28.77 360 PHE A O 1
ATOM 2862 N N . LYS A 1 361 ? 13.191 -0.682 3.938 1.00 30.17 361 LYS A N 1
ATOM 2863 C CA . LYS A 1 361 ? 12.822 0.353 2.957 1.00 30.17 361 LYS A CA 1
ATOM 2864 C C . LYS A 1 361 ? 11.394 0.907 3.118 1.00 30.17 361 LYS A C 1
ATOM 2866 O O . LYS A 1 361 ? 10.489 0.189 3.516 1.00 30.17 361 LYS A O 1
ATOM 2871 N N . MET A 1 362 ? 11.218 2.186 2.757 1.00 33.38 362 MET A N 1
ATOM 2872 C CA . MET A 1 362 ? 9.910 2.852 2.638 1.00 33.38 362 MET A CA 1
ATOM 2873 C C . MET A 1 362 ? 8.973 2.065 1.704 1.00 33.38 362 MET A C 1
ATOM 2875 O O . MET A 1 362 ? 9.461 1.424 0.774 1.00 33.38 362 MET A O 1
ATOM 2879 N N . ALA A 1 363 ? 7.651 2.153 1.908 1.00 40.28 363 ALA A N 1
ATOM 2880 C CA . ALA A 1 363 ? 6.688 1.661 0.922 1.00 40.28 363 ALA A CA 1
ATOM 2881 C C . ALA A 1 363 ? 6.966 2.280 -0.450 1.00 40.28 363 ALA A C 1
ATOM 2883 O O . ALA A 1 363 ? 7.246 3.478 -0.564 1.00 40.28 363 ALA A O 1
ATOM 2884 N N . ALA A 1 364 ? 6.895 1.433 -1.474 1.00 54.66 364 ALA A N 1
ATOM 2885 C CA . ALA A 1 364 ? 7.220 1.804 -2.833 1.00 54.66 364 ALA A CA 1
ATOM 2886 C C . ALA A 1 364 ? 6.251 2.891 -3.323 1.00 54.66 364 ALA A C 1
ATOM 2888 O O . ALA A 1 364 ? 5.048 2.659 -3.420 1.00 54.66 364 ALA A O 1
ATOM 2889 N N . ALA A 1 365 ? 6.759 4.096 -3.581 1.00 75.25 365 ALA A N 1
ATOM 2890 C CA . ALA A 1 365 ? 5.990 5.188 -4.157 1.00 75.25 365 ALA A CA 1
ATOM 2891 C C . ALA A 1 365 ? 6.199 5.195 -5.679 1.00 75.25 365 ALA A C 1
ATOM 2893 O O . ALA A 1 365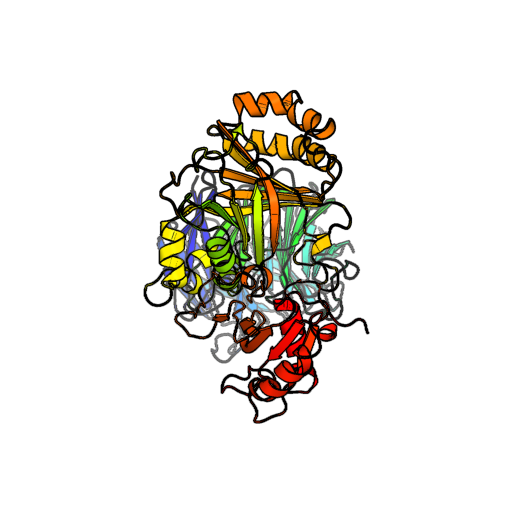 ? 7.184 5.783 -6.137 1.00 75.25 365 ALA A O 1
ATOM 2894 N N . PRO A 1 366 ? 5.331 4.555 -6.484 1.00 88.56 366 PRO A N 1
ATOM 2895 C CA . PRO A 1 366 ? 5.531 4.523 -7.921 1.00 88.56 366 PRO A CA 1
ATOM 2896 C C . PRO A 1 366 ? 5.484 5.936 -8.495 1.00 88.56 366 PRO A C 1
ATOM 2898 O O . PRO A 1 366 ? 4.692 6.786 -8.078 1.00 88.56 366 PRO A O 1
ATOM 2901 N N . GLY A 1 367 ? 6.335 6.193 -9.475 1.00 93.69 367 GLY A N 1
ATOM 2902 C CA . GLY A 1 367 ? 6.435 7.514 -10.066 1.00 93.69 367 GLY A CA 1
ATOM 2903 C C . GLY A 1 367 ? 7.425 7.573 -11.211 1.00 93.69 367 GLY A C 1
ATOM 2904 O O . GLY A 1 367 ? 7.767 6.561 -11.821 1.00 93.69 367 GLY A O 1
ATOM 2905 N N . LEU A 1 368 ? 7.860 8.785 -11.528 1.00 95.00 368 LEU A N 1
ATOM 2906 C CA . LEU A 1 368 ? 8.618 9.074 -12.733 1.00 95.00 368 LEU A CA 1
ATOM 2907 C C . LEU A 1 368 ? 9.773 10.019 -12.427 1.00 95.00 368 LEU A C 1
ATOM 2909 O O . LEU A 1 368 ? 9.569 11.127 -11.927 1.00 95.00 368 LEU A O 1
ATOM 2913 N N . LEU A 1 369 ? 10.984 9.623 -12.815 1.00 95.19 369 LEU A N 1
ATOM 2914 C CA . LEU A 1 369 ? 12.069 10.576 -13.025 1.00 95.19 369 LEU A CA 1
ATOM 2915 C C . LEU A 1 369 ? 11.969 11.086 -14.457 1.00 95.19 369 LEU A C 1
ATOM 2917 O O . LEU A 1 369 ? 12.227 10.331 -15.387 1.00 95.19 369 LEU A O 1
ATOM 2921 N N . TYR A 1 370 ? 11.620 12.357 -14.628 1.00 95.12 370 TYR A N 1
ATOM 2922 C CA . TYR A 1 370 ? 11.461 13.009 -15.925 1.00 95.12 370 TYR A CA 1
ATOM 2923 C C . TYR A 1 370 ? 12.568 14.046 -16.124 1.00 95.12 370 TYR A C 1
ATOM 2925 O O . TYR A 1 370 ? 12.745 14.946 -15.305 1.00 95.12 370 TYR A O 1
ATOM 2933 N N . VAL A 1 371 ? 13.344 13.922 -17.197 1.00 94.31 371 VAL A N 1
ATOM 2934 C CA . VAL A 1 371 ? 14.533 14.744 -17.434 1.00 94.31 371 VAL A CA 1
ATOM 2935 C C . VAL A 1 371 ? 14.492 15.307 -18.843 1.00 94.31 371 VAL A C 1
ATOM 2937 O O . VAL A 1 371 ? 14.519 14.556 -19.812 1.00 94.31 371 VAL A O 1
ATOM 2940 N N . THR A 1 372 ? 14.476 16.628 -18.973 1.00 92.81 372 THR A N 1
ATOM 2941 C CA . THR A 1 372 ? 14.630 17.312 -20.264 1.00 92.81 372 THR A CA 1
ATOM 2942 C C . THR A 1 372 ? 16.038 17.863 -20.413 1.00 92.81 372 THR A C 1
ATOM 2944 O O . THR A 1 372 ? 16.614 18.366 -19.447 1.00 92.81 372 THR A O 1
ATOM 2947 N N . MET A 1 373 ? 16.611 17.750 -21.612 1.00 91.81 373 MET A N 1
ATOM 2948 C CA . MET A 1 373 ? 18.003 18.108 -21.885 1.00 91.81 373 MET A CA 1
ATOM 2949 C C . MET A 1 373 ? 18.154 18.855 -23.205 1.00 91.81 373 MET A C 1
ATOM 2951 O O . MET A 1 373 ? 17.542 18.501 -24.213 1.00 91.81 373 MET A O 1
ATOM 2955 N N . GLN A 1 374 ? 19.052 19.837 -23.199 1.00 90.25 374 GLN A N 1
ATOM 2956 C CA . GLN A 1 374 ? 19.516 20.535 -24.389 1.00 90.25 374 GLN A CA 1
ATOM 2957 C C . GLN A 1 374 ? 21.053 20.543 -24.419 1.00 90.25 374 GLN A C 1
ATOM 2959 O O . GLN A 1 374 ? 21.675 21.279 -23.642 1.00 90.25 374 GLN A O 1
ATOM 2964 N N . PRO A 1 375 ? 21.681 19.736 -25.292 1.00 88.88 375 PRO A N 1
ATOM 2965 C CA . PRO A 1 375 ? 23.110 19.825 -25.572 1.00 88.88 375 PRO A CA 1
ATOM 2966 C C . PRO A 1 375 ? 23.484 21.212 -26.100 1.00 88.88 375 PRO A C 1
ATOM 2968 O O . PRO A 1 375 ? 22.749 21.803 -26.900 1.00 88.88 375 PRO A O 1
ATOM 2971 N N . ARG A 1 376 ? 24.630 21.736 -25.660 1.00 86.94 376 ARG A N 1
ATOM 2972 C CA . ARG A 1 376 ? 25.226 22.949 -26.231 1.00 86.94 376 ARG A CA 1
ATOM 2973 C C . ARG A 1 376 ? 25.864 22.644 -27.596 1.00 86.94 376 ARG A C 1
ATOM 2975 O O . ARG A 1 376 ? 26.273 21.507 -27.825 1.00 86.94 376 ARG A O 1
ATOM 2982 N N . PRO A 1 377 ? 26.023 23.642 -28.488 1.00 82.88 377 PRO A N 1
ATOM 2983 C CA . PRO A 1 377 ? 26.558 23.425 -29.839 1.00 82.88 377 PRO A CA 1
ATOM 2984 C C . PRO A 1 377 ? 27.953 22.784 -29.909 1.00 82.88 377 PRO A C 1
ATOM 2986 O O . PRO A 1 377 ? 28.317 22.221 -30.935 1.00 82.88 377 PRO A O 1
ATOM 2989 N N . ASN A 1 378 ? 28.744 22.892 -28.842 1.00 84.69 378 ASN A N 1
ATOM 2990 C CA . ASN A 1 378 ? 30.105 22.369 -28.751 1.00 84.69 378 ASN A CA 1
ATOM 2991 C C . ASN A 1 378 ? 30.186 20.906 -28.284 1.00 84.69 378 ASN A C 1
ATOM 2993 O O . ASN A 1 378 ? 31.288 20.370 -28.249 1.00 84.69 378 ASN A O 1
ATOM 2997 N N . LEU A 1 379 ? 29.068 20.275 -27.910 1.00 89.69 379 LEU A N 1
ATOM 2998 C CA . LEU A 1 379 ? 29.027 18.866 -27.525 1.00 89.69 379 LEU A CA 1
ATOM 2999 C C . LEU A 1 379 ? 28.640 18.009 -28.745 1.00 89.69 379 LEU A C 1
ATOM 3001 O O . LEU A 1 379 ? 27.494 18.096 -29.199 1.00 89.69 379 LEU A O 1
ATOM 3005 N N . PRO A 1 380 ? 29.548 17.174 -29.289 1.00 90.00 380 PRO A N 1
ATOM 3006 C CA . PRO A 1 380 ? 29.234 16.329 -30.434 1.00 90.00 380 PRO A CA 1
ATOM 3007 C C . PRO A 1 380 ? 28.091 15.354 -30.134 1.00 90.00 380 PRO A C 1
ATOM 3009 O O . PRO A 1 380 ? 28.056 14.714 -29.082 1.00 90.00 380 PRO A O 1
ATOM 3012 N N . PHE A 1 381 ? 27.183 15.177 -31.100 1.00 88.56 381 PHE A N 1
ATOM 3013 C CA . PHE A 1 381 ? 26.041 14.261 -30.978 1.00 88.56 381 PHE A CA 1
ATOM 3014 C C . PHE A 1 381 ? 26.462 12.833 -30.596 1.00 88.56 381 PHE A C 1
ATOM 3016 O O . PHE A 1 381 ? 25.792 12.192 -29.784 1.00 88.56 381 PHE A O 1
ATOM 3023 N N . ASN A 1 382 ? 27.578 12.352 -31.151 1.00 91.06 382 ASN A N 1
ATOM 3024 C CA . ASN A 1 382 ? 28.055 10.995 -30.897 1.00 91.06 382 ASN A CA 1
ATOM 3025 C C . ASN A 1 382 ? 28.595 10.832 -29.475 1.00 91.06 382 ASN A C 1
ATOM 3027 O O . ASN A 1 382 ? 28.297 9.831 -28.836 1.00 91.06 382 ASN A O 1
ATOM 3031 N N . GLU A 1 383 ? 29.311 11.833 -28.951 1.00 93.12 383 GLU A N 1
ATOM 3032 C CA . GLU A 1 383 ? 29.790 11.820 -27.564 1.00 93.12 383 GLU A CA 1
ATOM 3033 C C . GLU A 1 383 ? 28.620 11.866 -26.578 1.00 93.12 383 GLU A C 1
ATOM 3035 O O . GLU A 1 383 ? 28.565 11.076 -25.637 1.00 93.12 383 GLU A O 1
ATOM 3040 N N . PHE A 1 384 ? 27.639 12.739 -26.832 1.00 93.44 384 PHE A N 1
ATOM 3041 C CA . PHE A 1 384 ? 26.421 12.822 -26.029 1.00 93.44 384 PHE A CA 1
ATOM 3042 C C . PHE A 1 384 ? 25.635 11.506 -26.038 1.00 93.44 384 PHE A C 1
ATOM 3044 O O . PHE A 1 384 ? 25.148 11.063 -25.000 1.00 93.44 384 PHE A O 1
ATOM 3051 N N . THR A 1 385 ? 25.497 10.880 -27.206 1.00 93.38 385 THR A N 1
ATOM 3052 C CA . THR A 1 385 ? 24.704 9.658 -27.362 1.00 93.38 385 THR A CA 1
ATOM 3053 C C . THR A 1 385 ? 25.403 8.436 -26.784 1.00 93.38 385 THR A C 1
ATOM 3055 O O . THR A 1 385 ? 24.742 7.681 -26.075 1.00 93.38 385 THR A O 1
ATOM 3058 N N . ASP A 1 386 ? 26.711 8.274 -26.998 1.00 95.31 386 ASP A N 1
ATOM 3059 C CA . ASP A 1 386 ? 27.484 7.185 -26.392 1.00 95.31 386 ASP A CA 1
ATOM 3060 C C . ASP A 1 386 ? 27.474 7.285 -24.863 1.00 95.31 386 ASP A C 1
ATOM 3062 O O . ASP A 1 386 ? 27.133 6.320 -24.178 1.00 95.31 386 ASP A O 1
ATOM 3066 N N . TRP A 1 387 ? 27.735 8.477 -24.316 1.00 95.69 387 TRP A N 1
ATOM 3067 C CA . TRP A 1 387 ? 27.621 8.719 -22.879 1.00 95.69 387 TRP A CA 1
ATOM 3068 C C . TRP A 1 387 ? 26.238 8.330 -22.345 1.00 95.69 387 TRP A C 1
ATOM 3070 O O . TRP A 1 387 ? 26.135 7.592 -21.364 1.00 95.69 387 TRP A O 1
ATOM 3080 N N . TYR A 1 388 ? 25.162 8.775 -23.000 1.00 95.44 388 TYR A N 1
ATOM 3081 C CA . TYR A 1 388 ? 23.817 8.513 -22.499 1.00 95.44 388 TYR A CA 1
ATOM 3082 C C . TYR A 1 388 ? 23.447 7.028 -22.577 1.00 95.44 388 TYR A C 1
ATOM 3084 O O . TYR A 1 388 ? 22.950 6.452 -21.607 1.00 95.44 388 TYR A O 1
ATOM 3092 N N . ASN A 1 389 ? 23.661 6.409 -23.738 1.00 94.69 389 ASN A N 1
ATOM 3093 C CA . ASN A 1 389 ? 23.164 5.070 -24.037 1.00 94.69 389 ASN A CA 1
ATOM 3094 C C . ASN A 1 389 ? 24.042 3.972 -23.426 1.00 94.69 389 ASN A C 1
ATOM 3096 O O . ASN A 1 389 ? 23.504 2.931 -23.041 1.00 94.69 389 ASN A O 1
ATOM 3100 N N . ASN A 1 390 ? 25.356 4.202 -23.311 1.00 96.19 390 ASN A N 1
ATOM 3101 C CA . ASN A 1 390 ? 26.320 3.193 -22.872 1.00 96.19 390 ASN A CA 1
ATOM 3102 C C . ASN A 1 390 ? 26.926 3.442 -21.475 1.00 96.19 390 ASN A C 1
ATOM 3104 O O . ASN A 1 390 ? 27.652 2.586 -20.974 1.00 96.19 390 ASN A O 1
ATOM 3108 N N . GLU A 1 391 ? 26.616 4.557 -20.805 1.00 94.62 391 GLU A N 1
ATOM 3109 C CA . GLU A 1 391 ? 26.983 4.785 -19.395 1.00 94.62 391 GLU A CA 1
ATOM 3110 C C . GLU A 1 391 ? 25.811 5.311 -18.572 1.00 94.62 391 GLU A C 1
ATOM 3112 O O . GLU A 1 391 ? 25.351 4.628 -17.657 1.00 94.62 391 GLU A O 1
ATOM 3117 N N . HIS A 1 392 ? 25.297 6.499 -18.894 1.00 95.00 392 HIS A N 1
ATOM 3118 C CA . HIS A 1 392 ? 24.387 7.218 -18.008 1.00 95.00 392 HIS A CA 1
ATOM 3119 C C . HIS A 1 392 ? 23.088 6.452 -17.759 1.00 95.00 392 HIS A C 1
ATOM 3121 O O . HIS A 1 392 ? 22.732 6.223 -16.602 1.00 95.00 392 HIS A O 1
ATOM 3127 N N . GLY A 1 393 ? 22.399 6.049 -18.830 1.00 94.69 393 GLY A N 1
ATOM 3128 C CA . GLY A 1 393 ? 21.136 5.316 -18.787 1.00 94.69 393 GLY A CA 1
ATOM 3129 C C . GLY A 1 393 ? 21.269 3.965 -18.080 1.00 94.69 393 GLY A C 1
ATOM 3130 O O . GLY A 1 393 ? 20.600 3.773 -17.063 1.00 94.69 393 GLY A O 1
ATOM 3131 N N . PRO A 1 394 ? 22.155 3.053 -18.535 1.00 94.44 394 PRO A N 1
ATOM 3132 C CA . PRO A 1 394 ? 22.349 1.748 -17.901 1.00 94.44 394 PRO A CA 1
ATOM 3133 C C . PRO A 1 394 ? 22.621 1.819 -16.394 1.00 94.44 394 PRO A C 1
ATOM 3135 O O . PRO A 1 394 ? 22.056 1.030 -15.642 1.00 94.44 394 PRO A O 1
ATOM 3138 N N . LEU A 1 395 ? 23.394 2.807 -15.923 1.00 93.44 395 LEU A N 1
ATOM 3139 C CA . LEU A 1 395 ? 23.637 3.003 -14.487 1.00 93.44 395 LEU A CA 1
ATOM 3140 C C . LEU A 1 395 ? 22.354 3.249 -13.677 1.00 93.44 395 LEU A C 1
ATOM 3142 O O . LEU A 1 395 ? 22.289 2.845 -12.521 1.00 93.44 395 LEU A O 1
ATOM 3146 N N . ARG A 1 396 ? 21.325 3.884 -14.259 1.00 93.88 396 ARG A N 1
ATOM 3147 C CA . ARG A 1 396 ? 20.034 4.086 -13.576 1.00 93.88 396 ARG A CA 1
ATOM 3148 C C . ARG A 1 396 ? 19.210 2.807 -13.579 1.00 93.88 396 ARG A C 1
ATOM 3150 O O . ARG A 1 396 ? 18.595 2.502 -12.571 1.00 93.88 396 ARG A O 1
ATOM 3157 N N . LEU A 1 397 ? 19.240 2.046 -14.670 1.00 92.44 397 LEU A N 1
ATOM 3158 C CA . LEU A 1 397 ? 18.501 0.785 -14.807 1.00 92.44 397 LEU A CA 1
ATOM 3159 C C . LEU A 1 397 ? 19.075 -0.350 -13.939 1.00 92.44 397 LEU A C 1
ATOM 3161 O O . LEU A 1 397 ? 18.436 -1.383 -13.783 1.00 92.44 397 LEU A O 1
ATOM 3165 N N . ARG A 1 398 ? 20.273 -0.167 -13.373 1.00 91.69 398 ARG A N 1
ATOM 3166 C CA . ARG A 1 398 ? 20.846 -1.053 -12.346 1.00 91.69 398 ARG A CA 1
ATOM 3167 C C . ARG A 1 398 ? 20.310 -0.782 -10.941 1.00 91.69 398 ARG A C 1
ATOM 3169 O O . ARG A 1 398 ? 20.572 -1.562 -10.032 1.00 91.69 398 ARG A O 1
ATOM 3176 N N . LEU A 1 399 ? 19.601 0.326 -10.737 1.00 91.94 399 LEU A N 1
ATOM 3177 C CA . LEU A 1 399 ? 18.982 0.631 -9.455 1.00 91.94 399 LEU A CA 1
ATOM 3178 C C . LEU A 1 399 ? 17.713 -0.204 -9.311 1.00 91.94 399 LEU A C 1
ATOM 3180 O O . LEU A 1 399 ? 16.816 -0.106 -10.141 1.00 91.94 399 LEU A O 1
ATOM 3184 N N . ASP A 1 400 ? 17.607 -0.954 -8.213 1.00 87.81 400 ASP A N 1
ATOM 3185 C CA . ASP A 1 400 ? 16.479 -1.862 -7.940 1.00 87.81 400 ASP A CA 1
ATOM 3186 C C . ASP A 1 400 ? 15.090 -1.197 -8.036 1.00 87.81 400 ASP A C 1
ATOM 3188 O O . ASP A 1 400 ? 14.086 -1.880 -8.215 1.00 87.81 400 ASP A O 1
ATOM 3192 N N . PHE A 1 401 ? 15.017 0.126 -7.867 1.00 88.56 401 PHE A N 1
ATOM 3193 C CA . PHE A 1 401 ? 13.767 0.886 -7.872 1.00 88.56 401 PHE A CA 1
ATOM 3194 C C . PHE A 1 401 ? 13.451 1.562 -9.217 1.00 88.56 401 PHE A C 1
ATOM 3196 O O . PHE A 1 401 ? 12.458 2.279 -9.313 1.00 88.56 401 PHE A O 1
ATOM 3203 N N . VAL A 1 402 ? 14.275 1.363 -10.252 1.00 92.44 402 VAL A N 1
ATOM 3204 C CA . VAL A 1 402 ? 14.047 1.873 -11.612 1.00 92.44 402 VAL A CA 1
ATOM 3205 C C . VAL A 1 402 ? 13.700 0.697 -12.520 1.00 92.44 402 VAL A C 1
ATOM 3207 O O . VAL A 1 402 ? 14.564 -0.096 -12.881 1.00 92.44 402 VAL A O 1
ATOM 3210 N N . ALA A 1 403 ? 12.427 0.577 -12.896 1.00 87.00 403 ALA A N 1
ATOM 3211 C CA . ALA A 1 403 ? 11.928 -0.570 -13.653 1.00 87.00 403 ALA A CA 1
ATOM 3212 C C . ALA A 1 403 ? 12.332 -0.526 -15.131 1.00 87.00 403 ALA A C 1
ATOM 3214 O O . ALA A 1 403 ? 12.655 -1.547 -15.736 1.00 87.00 403 ALA A O 1
ATOM 3215 N N . ASN A 1 404 ? 12.271 0.659 -15.735 1.00 88.81 404 ASN A N 1
ATOM 3216 C CA . ASN A 1 404 ? 12.547 0.855 -17.150 1.00 88.81 404 ASN A CA 1
ATOM 3217 C C . ASN A 1 404 ? 13.046 2.291 -17.409 1.00 88.81 404 ASN A C 1
ATOM 3219 O O . ASN A 1 404 ? 13.113 3.129 -16.507 1.00 88.81 404 ASN A O 1
ATOM 3223 N N . GLY A 1 405 ? 13.403 2.583 -18.660 1.00 91.31 405 GLY A N 1
ATOM 3224 C CA . GLY A 1 405 ? 13.689 3.949 -19.063 1.00 91.31 405 GLY A CA 1
ATOM 3225 C C . GLY A 1 405 ? 13.682 4.140 -20.569 1.00 91.31 405 GLY A C 1
ATOM 3226 O O . GLY A 1 405 ? 14.000 3.231 -21.340 1.00 91.31 405 GLY A O 1
ATOM 3227 N N . PHE A 1 406 ? 13.372 5.362 -20.981 1.00 91.62 406 PHE A N 1
ATOM 3228 C CA . PHE A 1 406 ? 13.186 5.735 -22.376 1.00 91.62 406 PHE A CA 1
ATOM 3229 C C . PHE A 1 406 ? 13.858 7.065 -22.672 1.00 91.62 406 PHE A C 1
ATOM 3231 O O . PHE A 1 406 ? 13.964 7.928 -21.801 1.00 91.62 406 PHE A O 1
ATOM 3238 N N . ARG A 1 407 ? 14.271 7.248 -23.926 1.00 92.12 407 ARG A N 1
ATOM 3239 C CA . ARG A 1 407 ? 14.822 8.499 -24.443 1.00 92.12 407 ARG A CA 1
ATOM 3240 C C . ARG A 1 407 ? 14.076 8.902 -25.703 1.00 92.12 407 ARG A C 1
ATOM 3242 O O . ARG A 1 407 ? 13.962 8.105 -26.631 1.00 92.12 407 ARG A O 1
ATOM 3249 N N . GLY A 1 408 ? 13.591 10.136 -25.743 1.00 92.25 408 GLY A N 1
ATOM 3250 C CA . GLY A 1 408 ? 12.909 10.727 -26.889 1.00 92.25 408 GLY A CA 1
ATOM 3251 C C . GLY A 1 408 ? 13.668 11.929 -27.449 1.00 92.25 408 GLY A C 1
ATOM 3252 O O . GLY A 1 408 ? 14.325 12.654 -26.699 1.00 92.25 408 GLY A O 1
ATOM 3253 N N . ARG A 1 409 ? 13.551 12.146 -28.763 1.00 92.00 409 ARG A N 1
ATOM 3254 C CA . ARG A 1 409 ? 14.051 13.341 -29.466 1.00 92.00 409 ARG A CA 1
ATOM 3255 C C . ARG A 1 409 ? 12.875 14.128 -30.028 1.00 92.00 409 ARG A C 1
ATOM 3257 O O . ARG A 1 409 ? 11.943 13.531 -30.565 1.00 92.00 409 ARG A O 1
ATOM 3264 N N . ALA A 1 410 ? 12.885 15.444 -29.875 1.00 91.69 410 ALA A N 1
ATOM 3265 C CA . ALA A 1 410 ? 11.778 16.287 -30.294 1.00 91.69 410 ALA A CA 1
ATOM 3266 C C . ALA A 1 410 ? 11.593 16.239 -31.817 1.00 91.69 410 ALA A C 1
ATOM 3268 O O . ALA A 1 410 ? 12.566 16.271 -32.570 1.00 91.69 410 ALA A O 1
ATOM 3269 N N . ILE A 1 411 ? 10.340 16.157 -32.270 1.00 89.00 411 ILE A N 1
ATOM 3270 C CA . ILE A 1 411 ? 10.018 15.919 -33.691 1.00 89.00 411 ILE A CA 1
ATOM 3271 C C . ILE A 1 411 ? 10.178 17.153 -34.586 1.00 89.00 411 ILE A C 1
ATOM 3273 O O . ILE A 1 411 ? 10.249 17.038 -35.804 1.00 89.00 411 ILE A O 1
ATOM 3277 N N . ASP A 1 412 ? 10.205 18.337 -33.992 1.00 84.50 412 ASP A N 1
ATOM 3278 C CA . ASP A 1 412 ? 10.193 19.634 -34.668 1.00 84.50 412 ASP A CA 1
ATOM 3279 C C . ASP A 1 412 ? 11.522 20.392 -34.518 1.00 84.50 412 ASP A C 1
ATOM 3281 O O . ASP A 1 412 ? 11.616 21.556 -34.908 1.00 84.50 412 ASP A O 1
ATOM 3285 N N . PHE A 1 413 ? 12.540 19.757 -33.931 1.00 76.62 413 PHE A N 1
ATOM 3286 C CA . PHE A 1 413 ? 13.823 20.400 -33.653 1.00 76.62 413 PHE A CA 1
ATOM 3287 C C . PHE A 1 413 ? 14.574 20.772 -34.935 1.00 76.62 413 PHE A C 1
ATOM 3289 O O . PHE A 1 413 ? 15.136 21.860 -35.039 1.00 76.62 413 PHE A O 1
ATOM 3296 N N . ASP A 1 414 ? 14.527 19.894 -35.940 1.00 74.44 414 ASP A N 1
ATOM 3297 C CA . ASP A 1 414 ? 15.199 20.105 -37.224 1.00 74.44 414 ASP A CA 1
ATOM 3298 C C . ASP A 1 414 ? 14.454 21.126 -38.120 1.00 74.44 414 ASP A C 1
ATOM 3300 O O . ASP A 1 414 ? 14.917 21.449 -39.216 1.00 74.44 414 ASP A O 1
ATOM 3304 N N . GLN A 1 415 ? 13.319 21.680 -37.664 1.00 78.31 415 GLN A N 1
ATOM 3305 C CA . GLN A 1 415 ? 12.608 22.732 -38.390 1.00 78.31 415 GLN A CA 1
ATOM 3306 C C . GLN A 1 415 ? 13.398 24.059 -38.346 1.00 78.31 415 GLN A C 1
ATOM 3308 O O . GLN A 1 415 ? 13.840 24.468 -37.266 1.00 78.31 415 GLN A O 1
ATOM 3313 N N . PRO A 1 416 ? 13.548 24.783 -39.478 1.00 70.31 416 PRO A N 1
ATOM 3314 C CA . PRO A 1 416 ? 14.386 25.986 -39.570 1.00 70.31 416 PRO A CA 1
ATOM 3315 C C . PRO A 1 416 ? 14.103 27.044 -38.496 1.00 70.31 416 PRO A C 1
ATOM 3317 O O . PRO A 1 416 ? 15.024 27.662 -37.974 1.00 70.31 416 PRO A O 1
ATOM 3320 N N . GLN A 1 417 ? 12.834 27.213 -38.130 1.00 68.44 417 GLN A N 1
ATOM 3321 C CA . GLN A 1 417 ? 12.361 28.171 -37.134 1.00 68.44 417 GLN A CA 1
ATOM 3322 C C . GLN A 1 417 ? 12.724 27.818 -35.686 1.00 68.44 417 GLN A C 1
ATOM 3324 O O . GLN A 1 417 ? 12.594 28.679 -34.821 1.00 68.44 417 GLN A O 1
ATOM 3329 N N . ASN A 1 418 ? 13.126 26.579 -35.393 1.00 67.75 418 ASN A N 1
ATOM 3330 C CA . ASN A 1 418 ? 13.400 26.103 -34.032 1.00 67.75 418 ASN A CA 1
ATOM 3331 C C . ASN A 1 418 ? 14.885 25.811 -33.784 1.00 67.75 418 ASN A C 1
ATOM 3333 O O . ASN A 1 418 ? 15.305 25.671 -32.634 1.00 67.75 418 ASN A O 1
ATOM 3337 N N . LYS A 1 419 ? 15.694 25.784 -34.847 1.00 59.81 419 LYS A N 1
ATOM 3338 C CA . LYS A 1 419 ? 17.127 25.506 -34.787 1.00 59.81 419 LYS A CA 1
ATOM 3339 C C . LYS A 1 419 ? 17.861 26.601 -33.996 1.00 59.81 419 LYS A C 1
ATOM 3341 O O . LYS A 1 419 ? 17.923 27.747 -34.427 1.00 59.81 419 LYS A O 1
ATOM 3346 N N . GLY A 1 420 ? 18.427 26.243 -32.840 1.00 54.66 420 GLY A N 1
ATOM 3347 C CA . GLY A 1 420 ? 19.212 27.156 -31.992 1.00 54.66 420 GLY A CA 1
ATOM 3348 C C . GLY A 1 420 ? 18.413 28.019 -31.002 1.00 54.66 420 GLY A C 1
ATOM 3349 O O . GLY A 1 420 ? 18.992 28.934 -30.417 1.00 54.66 420 GLY A O 1
ATOM 3350 N N . LYS A 1 421 ? 17.112 27.753 -30.796 1.00 58.00 421 LYS A N 1
ATOM 3351 C CA . LYS A 1 421 ? 16.298 28.430 -29.765 1.00 58.00 421 LYS A CA 1
ATOM 3352 C C . LYS A 1 421 ? 16.696 28.038 -28.332 1.00 58.00 421 LYS A C 1
ATOM 3354 O O . LYS A 1 421 ? 17.355 27.024 -28.108 1.00 58.00 421 LYS A O 1
ATOM 3359 N N . ALA A 1 422 ? 16.301 28.875 -27.365 1.00 53.75 422 ALA A N 1
ATOM 3360 C CA . ALA A 1 422 ? 16.686 28.754 -25.961 1.00 53.75 422 ALA A CA 1
ATOM 3361 C C . ALA A 1 422 ? 16.225 27.418 -25.313 1.00 53.75 422 ALA A C 1
ATOM 3363 O O . ALA A 1 422 ? 15.096 26.983 -25.548 1.00 53.75 422 ALA A O 1
ATOM 3364 N N . PRO A 1 423 ? 17.061 26.792 -24.455 1.00 57.47 423 PRO A N 1
ATOM 3365 C CA . PRO A 1 423 ? 16.827 25.462 -23.871 1.00 57.47 423 PRO A CA 1
ATOM 3366 C C . PRO A 1 423 ? 15.561 25.269 -23.029 1.00 57.47 423 PRO A C 1
ATOM 3368 O O . PRO A 1 423 ? 15.107 24.139 -22.870 1.00 57.47 423 PRO A O 1
ATOM 3371 N N . GLU A 1 424 ? 15.059 26.336 -22.406 1.00 55.50 424 GLU A N 1
ATOM 3372 C CA . GLU A 1 424 ? 14.043 26.246 -21.345 1.00 55.50 424 GLU A CA 1
ATOM 3373 C C . GLU A 1 424 ? 12.618 26.107 -21.895 1.00 55.50 424 GLU A C 1
ATOM 3375 O O . GLU A 1 424 ? 11.758 25.554 -21.217 1.00 55.50 424 GLU A O 1
ATOM 3380 N N . GLU A 1 425 ? 12.384 26.511 -23.146 1.00 61.91 425 GLU A N 1
ATOM 3381 C CA . GLU A 1 425 ? 11.060 26.446 -23.777 1.00 61.91 425 GLU A CA 1
ATOM 3382 C C . GLU A 1 425 ? 10.908 25.250 -24.732 1.00 61.91 425 GLU A C 1
ATOM 3384 O O . GLU A 1 425 ? 9.801 24.747 -24.926 1.00 61.91 425 GLU A O 1
ATOM 3389 N N . LEU A 1 426 ? 12.005 24.767 -25.334 1.00 76.69 426 LEU A N 1
ATOM 3390 C CA . LEU A 1 426 ? 11.975 23.750 -26.397 1.00 76.69 426 LEU A CA 1
ATOM 3391 C C . LEU A 1 426 ? 13.140 22.743 -26.297 1.00 76.69 426 LEU A C 1
ATOM 3393 O O . LEU A 1 426 ? 13.933 22.636 -27.235 1.00 76.69 426 LEU A O 1
ATOM 3397 N N . PRO A 1 427 ? 13.260 21.967 -25.205 1.00 86.69 427 PRO A N 1
ATOM 3398 C CA . PRO A 1 427 ? 14.329 20.980 -25.080 1.00 86.69 427 PRO A CA 1
ATOM 3399 C C . PRO A 1 427 ? 14.254 19.932 -26.201 1.00 86.69 427 PRO A C 1
ATOM 3401 O O . PRO A 1 427 ? 13.188 19.364 -26.472 1.00 86.69 427 PRO A O 1
ATOM 3404 N N . GLU A 1 428 ? 15.394 19.672 -26.846 1.00 89.94 428 GLU A N 1
ATOM 3405 C CA . GLU A 1 428 ? 15.532 18.668 -27.906 1.00 89.94 428 GLU A CA 1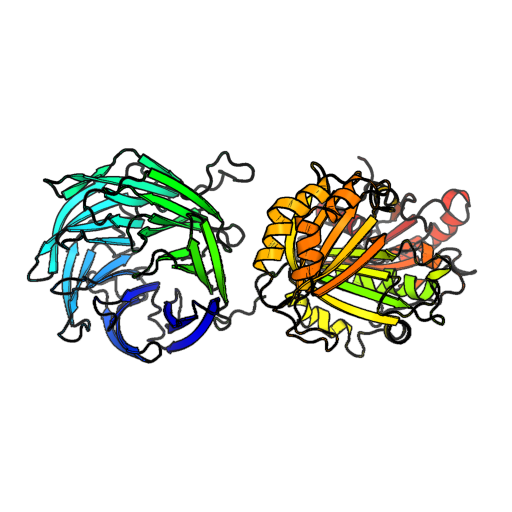
ATOM 3406 C C . GLU A 1 428 ? 15.343 17.245 -27.373 1.00 89.94 428 GLU A C 1
ATOM 3408 O O . GLU A 1 428 ? 14.743 16.410 -28.048 1.00 89.94 428 GLU A O 1
ATOM 3413 N N . TRP A 1 429 ? 15.823 16.961 -26.163 1.00 93.19 429 TRP A N 1
ATOM 3414 C CA . TRP A 1 429 ? 15.857 15.608 -25.618 1.00 93.19 429 TRP A CA 1
ATOM 3415 C C . TRP A 1 429 ? 15.023 15.476 -24.354 1.00 93.19 429 TRP A C 1
ATOM 3417 O O . TRP A 1 429 ? 15.010 16.359 -23.495 1.00 93.19 429 TRP A O 1
ATOM 3427 N N . VAL A 1 430 ? 14.380 14.320 -24.213 1.00 94.69 430 VAL A N 1
ATOM 3428 C CA . VAL A 1 430 ? 13.766 13.870 -22.965 1.00 94.69 430 VAL A CA 1
ATOM 3429 C C . VAL A 1 430 ? 14.274 12.477 -22.627 1.00 94.69 430 VAL A C 1
ATOM 3431 O O . VAL A 1 430 ? 14.455 11.645 -23.515 1.00 94.69 430 VAL A O 1
ATOM 3434 N N . ALA A 1 431 ? 14.492 12.219 -21.347 1.00 95.62 431 ALA A N 1
ATOM 3435 C CA . ALA A 1 431 ? 14.604 10.881 -20.805 1.00 95.62 431 ALA A CA 1
ATOM 3436 C C . ALA A 1 431 ? 13.646 10.748 -19.630 1.00 95.62 431 ALA A C 1
ATOM 3438 O O . ALA A 1 431 ? 13.531 11.666 -18.818 1.00 95.62 431 ALA A O 1
ATOM 3439 N N . TYR A 1 432 ? 12.960 9.618 -19.539 1.00 94.62 432 TYR A N 1
ATOM 3440 C CA . TYR A 1 432 ? 12.100 9.333 -18.404 1.00 94.62 432 TYR A CA 1
ATOM 3441 C C . TYR A 1 432 ? 12.236 7.884 -17.964 1.00 94.62 432 TYR A C 1
ATOM 3443 O O . TYR A 1 432 ? 12.430 6.994 -18.793 1.00 94.62 432 TYR A O 1
ATOM 3451 N N . TYR A 1 433 ? 12.180 7.679 -16.652 1.00 95.44 433 TYR A N 1
ATOM 3452 C CA . TYR A 1 433 ? 12.424 6.398 -16.002 1.00 95.44 433 TYR A CA 1
ATOM 3453 C C . TYR A 1 433 ? 11.274 6.083 -15.060 1.00 95.44 433 TYR A C 1
ATOM 3455 O O . TYR A 1 433 ? 11.030 6.850 -14.119 1.00 95.44 433 TYR A O 1
ATOM 3463 N N . ASP A 1 434 ? 10.589 4.969 -15.306 1.00 93.31 434 ASP A N 1
ATOM 3464 C CA . ASP A 1 434 ? 9.544 4.506 -14.403 1.00 93.31 434 ASP A CA 1
ATOM 3465 C C . ASP A 1 434 ? 10.205 3.973 -13.134 1.00 93.31 434 ASP A C 1
ATOM 3467 O O . ASP A 1 434 ? 11.043 3.066 -13.163 1.00 93.31 434 ASP A O 1
ATOM 3471 N N . CYS A 1 435 ? 9.847 4.585 -12.013 1.00 92.50 435 CYS A N 1
ATOM 3472 C CA . CYS A 1 435 ? 10.363 4.235 -10.704 1.00 92.50 435 CYS A CA 1
ATOM 3473 C C . CYS A 1 435 ? 9.291 3.438 -9.974 1.00 92.50 435 CYS A C 1
ATOM 3475 O O . CYS A 1 435 ? 8.175 3.930 -9.812 1.00 92.50 435 CYS A O 1
ATOM 3477 N N . THR A 1 436 ? 9.622 2.232 -9.516 1.00 88.44 436 THR A N 1
ATOM 3478 C CA . THR A 1 436 ? 8.738 1.476 -8.617 1.00 88.44 436 THR A CA 1
ATOM 3479 C C . THR A 1 436 ? 8.640 2.171 -7.264 1.00 88.44 436 THR A C 1
ATOM 3481 O O . THR A 1 436 ? 7.583 2.152 -6.646 1.00 88.44 436 THR A O 1
ATOM 3484 N N . ASP A 1 437 ? 9.714 2.851 -6.852 1.00 87.38 437 ASP A N 1
ATOM 3485 C CA . ASP A 1 437 ? 9.751 3.704 -5.671 1.00 87.38 437 ASP A CA 1
ATOM 3486 C C . ASP A 1 437 ? 10.592 4.966 -5.910 1.00 87.38 437 ASP A C 1
ATOM 3488 O O . ASP A 1 437 ? 11.826 4.914 -5.933 1.00 87.38 437 ASP A O 1
ATOM 3492 N N . VAL A 1 438 ? 9.948 6.127 -6.052 1.00 87.00 438 VAL A N 1
ATOM 3493 C CA . VAL A 1 438 ? 10.650 7.406 -6.215 1.00 87.00 438 VAL A CA 1
ATOM 3494 C C . VAL A 1 438 ? 11.510 7.743 -5.004 1.00 87.00 438 VAL A C 1
ATOM 3496 O O . VAL A 1 438 ? 12.539 8.391 -5.182 1.00 87.00 438 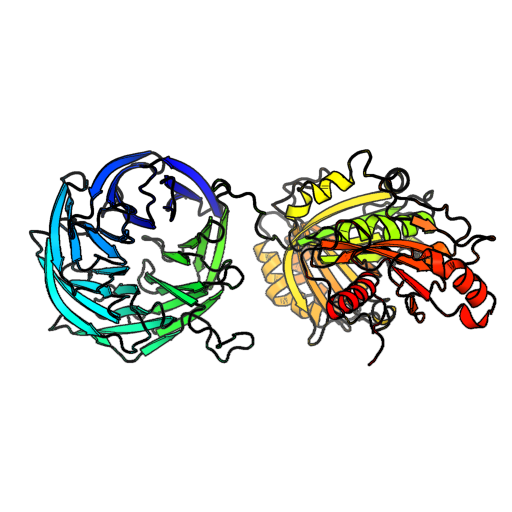VAL A O 1
ATOM 3499 N N . ASN A 1 439 ? 11.188 7.248 -3.800 1.00 83.88 439 ASN A N 1
ATOM 3500 C CA . ASN A 1 439 ? 11.996 7.496 -2.603 1.00 83.88 439 ASN A CA 1
ATOM 3501 C C . ASN A 1 439 ? 13.429 6.978 -2.751 1.00 83.88 439 ASN A C 1
ATOM 3503 O O . ASN A 1 439 ? 14.345 7.549 -2.151 1.00 83.88 439 ASN A O 1
ATOM 3507 N N . GLY A 1 440 ? 13.656 5.967 -3.599 1.00 84.94 440 GLY A N 1
ATOM 3508 C CA . GLY A 1 440 ? 14.992 5.493 -3.954 1.00 84.94 440 GLY A CA 1
ATOM 3509 C C . GLY A 1 440 ? 15.922 6.613 -4.441 1.00 84.94 440 GLY A C 1
ATOM 3510 O O . GLY A 1 440 ? 17.126 6.573 -4.179 1.00 84.94 440 GLY A O 1
ATOM 3511 N N . MET A 1 441 ? 15.378 7.683 -5.029 1.00 86.38 441 MET A N 1
ATOM 3512 C CA . MET A 1 441 ? 16.122 8.871 -5.470 1.00 86.38 441 MET A CA 1
ATOM 3513 C C . MET A 1 441 ? 16.742 9.684 -4.319 1.00 86.38 441 MET A C 1
ATOM 3515 O O . MET A 1 441 ? 17.578 10.554 -4.558 1.00 86.38 441 MET A O 1
ATOM 3519 N N . THR A 1 442 ? 16.348 9.427 -3.073 1.00 82.88 442 THR A N 1
ATOM 3520 C CA . THR A 1 442 ? 16.931 10.059 -1.874 1.00 82.88 442 THR A CA 1
ATOM 3521 C C . THR A 1 442 ? 17.959 9.172 -1.176 1.00 82.88 442 THR A C 1
ATOM 3523 O O . THR A 1 442 ? 18.644 9.614 -0.258 1.00 82.88 442 THR A O 1
ATOM 3526 N N . THR A 1 443 ? 18.094 7.922 -1.619 1.00 84.44 443 THR A N 1
ATOM 3527 C CA . THR A 1 443 ? 18.943 6.924 -0.968 1.00 84.44 443 THR A CA 1
ATOM 3528 C C . THR A 1 443 ? 20.369 6.933 -1.517 1.00 84.44 443 THR A C 1
ATOM 3530 O O . THR A 1 443 ? 20.658 7.487 -2.586 1.00 84.44 443 THR A O 1
ATOM 3533 N N . GLU A 1 444 ? 21.292 6.314 -0.779 1.00 90.06 444 GLU A N 1
ATOM 3534 C CA . GLU A 1 444 ? 22.697 6.235 -1.180 1.00 90.06 444 GLU A CA 1
ATOM 3535 C C . GLU A 1 444 ? 22.918 5.632 -2.581 1.00 90.06 444 GLU A C 1
ATOM 3537 O O . GLU A 1 444 ? 23.616 6.283 -3.358 1.00 90.06 444 GLU A O 1
ATOM 3542 N N . PRO A 1 445 ? 22.293 4.499 -2.975 1.00 87.88 445 PRO A N 1
ATOM 3543 C CA . PRO A 1 445 ? 22.483 3.910 -4.305 1.00 87.88 445 PRO A CA 1
ATOM 3544 C C . PRO A 1 445 ? 22.326 4.888 -5.478 1.00 87.88 445 PRO A C 1
ATOM 3546 O O . PRO A 1 445 ? 23.023 4.767 -6.480 1.00 87.88 445 PRO A O 1
ATOM 3549 N N . TYR A 1 446 ? 21.454 5.892 -5.357 1.00 89.75 446 TYR A N 1
ATOM 3550 C CA . TYR A 1 446 ? 21.279 6.916 -6.387 1.00 89.75 446 TYR A CA 1
ATOM 3551 C C . TYR A 1 446 ? 22.107 8.178 -6.158 1.00 89.75 446 TYR A C 1
ATOM 3553 O O . TYR A 1 446 ? 22.622 8.775 -7.107 1.00 89.75 446 TYR A O 1
ATOM 3561 N N . THR A 1 447 ? 22.221 8.638 -4.912 1.00 88.69 447 THR A N 1
ATOM 3562 C CA . THR A 1 447 ? 22.977 9.862 -4.603 1.00 88.69 447 THR A CA 1
ATOM 3563 C C . THR A 1 447 ? 24.479 9.664 -4.814 1.00 88.69 447 THR A C 1
ATOM 3565 O O . THR A 1 447 ? 25.153 10.594 -5.263 1.00 88.69 447 THR A O 1
ATOM 3568 N N . VAL A 1 448 ? 24.991 8.444 -4.606 1.00 89.69 448 VAL A N 1
ATOM 3569 C CA . VAL A 1 448 ? 26.396 8.073 -4.831 1.00 89.69 448 VAL A CA 1
ATOM 3570 C C . VAL A 1 448 ? 26.822 8.225 -6.293 1.00 89.69 448 VAL A C 1
ATOM 3572 O O . VAL A 1 448 ? 27.966 8.590 -6.540 1.00 89.69 448 VAL A O 1
ATOM 3575 N N . LEU A 1 449 ? 25.903 8.077 -7.260 1.00 88.00 449 LEU A N 1
ATOM 3576 C CA . LEU A 1 449 ? 26.190 8.244 -8.696 1.00 88.00 449 LEU A CA 1
ATOM 3577 C C . LEU A 1 449 ? 26.722 9.645 -9.053 1.00 88.00 449 LEU A C 1
ATOM 3579 O O . LEU A 1 449 ? 27.229 9.860 -10.151 1.00 88.00 449 LEU A O 1
ATOM 3583 N N . ARG A 1 450 ? 26.578 10.616 -8.143 1.00 84.19 450 ARG A N 1
ATOM 3584 C CA . ARG A 1 450 ? 27.048 11.999 -8.306 1.00 84.19 450 ARG A CA 1
ATOM 3585 C C . ARG A 1 450 ? 28.300 12.320 -7.490 1.00 84.19 450 ARG A C 1
ATOM 3587 O O . ARG A 1 450 ? 28.820 13.424 -7.639 1.00 84.19 450 ARG A O 1
ATOM 3594 N N . LYS A 1 451 ? 28.751 11.414 -6.617 1.00 86.19 451 LYS A N 1
ATOM 3595 C CA . LYS A 1 451 ? 29.922 11.629 -5.760 1.00 86.19 451 LYS A CA 1
ATOM 3596 C C . LYS A 1 451 ? 31.214 11.535 -6.580 1.00 86.19 451 LYS A C 1
ATOM 3598 O O . LYS A 1 451 ? 31.287 10.837 -7.595 1.00 86.19 451 LYS A O 1
ATOM 3603 N N . GLU A 1 452 ? 32.235 12.248 -6.115 1.00 80.81 452 GLU A N 1
ATOM 3604 C CA . GLU A 1 452 ? 33.594 12.161 -6.650 1.00 80.81 452 GLU A CA 1
ATOM 3605 C C . GLU A 1 452 ? 34.113 10.714 -6.568 1.00 80.81 452 GLU A C 1
ATOM 3607 O O . GLU A 1 452 ? 33.781 9.978 -5.638 1.00 80.81 452 GLU A O 1
ATOM 3612 N N . GLY A 1 453 ? 34.865 10.275 -7.578 1.00 78.69 453 GLY A N 1
ATOM 3613 C CA . GLY A 1 453 ? 35.376 8.902 -7.679 1.00 78.69 453 GLY A CA 1
ATOM 3614 C C . GLY A 1 453 ? 34.387 7.874 -8.246 1.00 78.69 453 GLY A C 1
ATOM 3615 O O . GLY A 1 453 ? 34.828 6.877 -8.808 1.00 78.69 453 GLY A O 1
ATOM 3616 N N . VAL A 1 454 ? 33.073 8.126 -8.186 1.00 84.38 454 VAL A N 1
ATOM 3617 C CA . VAL A 1 454 ? 32.050 7.309 -8.881 1.00 84.38 454 VAL A CA 1
ATOM 3618 C C . VAL A 1 454 ? 31.697 7.918 -10.233 1.00 84.38 454 VAL A C 1
ATOM 3620 O O . VAL A 1 454 ? 31.559 7.218 -11.234 1.00 84.38 454 VAL A O 1
ATOM 3623 N N . ARG A 1 455 ? 31.579 9.245 -10.270 1.00 88.88 455 ARG A N 1
ATOM 3624 C CA . ARG A 1 455 ? 31.317 9.999 -11.490 1.00 88.88 455 ARG A CA 1
ATOM 3625 C C . ARG A 1 455 ? 32.547 9.982 -12.407 1.00 88.88 455 ARG A C 1
ATOM 3627 O O . ARG A 1 455 ? 33.616 10.423 -11.990 1.00 88.88 455 ARG A O 1
ATOM 3634 N N . SER A 1 456 ? 32.400 9.509 -13.645 1.00 92.69 456 SER A N 1
ATOM 3635 C CA . SER A 1 456 ? 33.500 9.501 -14.619 1.00 92.69 456 SER A CA 1
ATOM 3636 C C . SER A 1 456 ? 33.835 10.906 -15.125 1.00 92.69 456 SER A C 1
ATOM 3638 O O . SER A 1 456 ? 32.986 11.804 -15.122 1.00 92.69 456 SER A O 1
ATOM 3640 N N . GLN A 1 457 ? 35.060 11.094 -15.630 1.00 91.81 457 GLN A N 1
ATOM 3641 C CA . GLN A 1 457 ? 35.438 12.349 -16.287 1.00 91.81 457 GLN A CA 1
ATOM 3642 C C . GLN A 1 457 ? 34.536 12.642 -17.497 1.00 91.81 457 GLN A C 1
ATOM 3644 O O . GLN A 1 457 ? 34.121 13.781 -17.689 1.00 91.81 457 GLN A O 1
ATOM 3649 N N . ARG A 1 458 ? 34.133 11.604 -18.246 1.00 93.56 458 ARG A N 1
ATOM 3650 C CA . ARG A 1 458 ? 33.194 11.735 -19.368 1.00 93.56 458 ARG A CA 1
ATOM 3651 C C . ARG A 1 458 ? 31.846 12.311 -18.922 1.00 93.56 458 ARG A C 1
ATOM 3653 O O . ARG A 1 458 ? 31.354 13.251 -19.535 1.00 93.56 458 ARG A O 1
ATOM 3660 N N . GLU A 1 459 ? 31.267 11.809 -17.832 1.00 93.62 459 GLU A N 1
ATOM 3661 C CA . GLU A 1 459 ? 30.019 12.334 -17.253 1.00 93.62 459 GLU A CA 1
ATOM 3662 C C . GLU A 1 459 ? 30.177 13.773 -16.731 1.00 93.62 459 GLU A C 1
ATOM 3664 O O . GLU A 1 459 ? 29.220 14.551 -16.755 1.00 93.62 459 GLU A O 1
ATOM 3669 N N . ILE A 1 460 ? 31.357 14.154 -16.234 1.00 92.25 460 ILE A N 1
ATOM 3670 C CA . ILE A 1 460 ? 31.650 15.538 -15.828 1.00 92.25 460 ILE A CA 1
ATOM 3671 C C . ILE A 1 460 ? 31.654 16.457 -17.055 1.00 92.25 460 ILE A C 1
ATOM 3673 O O . ILE A 1 460 ? 30.902 17.438 -17.085 1.00 92.25 460 ILE A O 1
ATOM 3677 N N . ASP A 1 461 ? 32.432 16.106 -18.077 1.00 92.69 461 ASP A N 1
ATOM 3678 C CA . ASP A 1 461 ? 32.629 16.910 -19.285 1.00 92.69 461 ASP A CA 1
ATOM 3679 C C . ASP A 1 461 ? 31.320 17.078 -20.066 1.00 92.69 461 ASP A C 1
ATOM 3681 O O . ASP A 1 461 ? 30.933 18.198 -20.418 1.00 92.69 461 ASP A O 1
ATOM 3685 N N . VAL A 1 462 ? 30.585 15.981 -20.266 1.00 93.56 462 VAL A N 1
ATOM 3686 C CA . VAL A 1 462 ? 29.325 15.972 -21.016 1.00 93.56 462 VAL A CA 1
ATOM 3687 C C . VAL A 1 462 ? 28.245 16.776 -20.286 1.00 93.56 462 VAL A C 1
ATOM 3689 O O . VAL A 1 462 ? 27.665 17.690 -20.872 1.00 93.56 462 VAL A O 1
ATOM 3692 N N . MET A 1 463 ? 28.016 16.531 -18.991 1.00 91.25 463 MET A N 1
ATOM 3693 C CA . MET A 1 463 ? 27.002 17.265 -18.215 1.00 91.25 463 MET A CA 1
ATOM 3694 C C . MET A 1 463 ? 27.305 18.762 -18.095 1.00 91.25 463 MET A C 1
ATOM 3696 O O . MET A 1 463 ? 26.373 19.560 -18.033 1.00 91.25 463 MET A O 1
ATOM 3700 N N . SER A 1 464 ? 28.581 19.169 -18.086 1.00 91.62 464 SER A N 1
ATOM 3701 C CA . SER A 1 464 ? 28.950 20.595 -18.082 1.00 91.62 464 SER A CA 1
ATOM 3702 C C . SER A 1 464 ? 28.525 21.329 -19.367 1.00 91.62 464 SER A C 1
ATOM 3704 O O . SER A 1 464 ? 28.362 22.554 -19.369 1.00 91.62 464 SER A O 1
ATOM 3706 N N . ASN A 1 465 ? 28.275 20.575 -20.444 1.00 91.94 465 ASN A N 1
ATOM 3707 C CA . ASN A 1 465 ? 27.857 21.067 -21.755 1.00 91.94 465 ASN A CA 1
ATOM 3708 C C . ASN A 1 465 ? 26.391 20.752 -22.092 1.00 91.94 465 ASN A C 1
ATOM 3710 O O . ASN A 1 465 ? 25.980 20.877 -23.246 1.00 91.94 465 ASN A O 1
ATOM 3714 N N . ILE A 1 466 ? 25.575 20.392 -21.098 1.00 90.25 466 ILE A N 1
ATOM 3715 C CA . ILE A 1 466 ? 24.141 20.142 -21.275 1.00 90.25 466 ILE A CA 1
ATOM 3716 C C . ILE A 1 466 ? 23.358 21.029 -20.313 1.00 90.25 466 ILE A C 1
ATOM 3718 O O . ILE A 1 466 ? 23.620 21.061 -19.112 1.00 90.25 466 ILE A O 1
ATOM 3722 N N . LYS A 1 467 ? 22.342 21.729 -20.823 1.00 89.00 467 LYS A N 1
ATOM 3723 C CA . LYS A 1 467 ? 21.297 22.271 -19.953 1.00 89.00 467 LYS A CA 1
ATOM 3724 C C . LYS A 1 467 ? 20.352 21.128 -19.607 1.00 89.00 467 LYS A C 1
ATOM 3726 O O . LYS A 1 467 ? 19.747 20.546 -20.503 1.00 89.00 467 LYS A O 1
ATOM 3731 N N . VAL A 1 468 ? 20.242 20.815 -18.322 1.00 89.00 468 VAL A N 1
ATOM 3732 C CA . VAL A 1 468 ? 19.390 19.747 -17.800 1.00 89.00 468 VAL A CA 1
ATOM 3733 C C . VAL A 1 468 ? 18.314 20.334 -16.897 1.00 89.00 468 VAL A C 1
ATOM 3735 O O . VAL A 1 468 ? 18.585 21.233 -16.105 1.00 89.00 468 VAL A O 1
ATOM 3738 N N . ASP A 1 469 ? 17.103 19.808 -17.014 1.00 88.19 469 ASP A N 1
ATOM 3739 C CA . ASP A 1 469 ? 16.012 20.046 -16.080 1.00 88.19 469 ASP A CA 1
ATOM 3740 C C . ASP A 1 469 ? 15.465 18.694 -15.619 1.00 88.19 469 ASP A C 1
ATOM 3742 O O . ASP A 1 469 ? 14.903 17.925 -16.399 1.00 88.19 469 ASP A O 1
ATOM 3746 N N . ARG A 1 470 ? 15.712 18.389 -14.345 1.00 90.12 470 ARG A N 1
ATOM 3747 C CA . ARG A 1 470 ? 15.265 17.179 -13.654 1.00 90.12 470 ARG A CA 1
ATOM 3748 C C . ARG A 1 470 ? 13.966 17.455 -12.905 1.00 90.12 470 ARG A C 1
ATOM 3750 O O . ARG A 1 470 ? 13.923 18.387 -12.112 1.00 90.12 470 ARG A O 1
ATOM 3757 N N . ARG A 1 471 ? 12.957 16.611 -13.084 1.00 90.81 471 ARG A N 1
ATOM 3758 C CA . ARG A 1 471 ? 11.689 16.632 -12.348 1.00 90.81 471 ARG A CA 1
ATOM 3759 C C . ARG A 1 471 ? 11.354 15.232 -11.850 1.00 90.81 471 ARG A C 1
ATOM 3761 O O . ARG A 1 471 ? 11.725 14.240 -12.476 1.00 90.81 471 ARG A O 1
ATOM 3768 N N . ILE A 1 472 ? 10.697 15.162 -10.700 1.00 92.12 472 ILE A N 1
ATOM 3769 C CA . ILE A 1 472 ? 10.300 13.905 -10.067 1.00 92.12 472 ILE A CA 1
ATOM 3770 C C . ILE A 1 472 ? 8.809 13.994 -9.783 1.00 92.12 472 ILE A C 1
ATOM 3772 O O . ILE A 1 472 ? 8.352 14.959 -9.169 1.00 92.12 472 ILE A O 1
ATOM 3776 N N . PHE A 1 473 ? 8.069 12.998 -10.248 1.00 93.12 473 PHE A N 1
ATOM 3777 C CA . PHE A 1 473 ? 6.622 12.968 -10.128 1.00 93.12 473 PHE A CA 1
ATOM 3778 C C . PHE A 1 473 ? 6.143 11.682 -9.459 1.00 93.12 473 PHE A C 1
ATOM 3780 O O . PHE A 1 473 ? 6.704 10.617 -9.704 1.00 93.12 473 PHE A O 1
ATOM 3787 N N . ASP A 1 474 ? 5.076 11.785 -8.676 1.00 90.75 474 ASP A N 1
ATOM 3788 C CA . ASP A 1 474 ? 4.303 10.653 -8.172 1.00 90.75 474 ASP A CA 1
ATOM 3789 C C . ASP A 1 474 ? 3.283 10.216 -9.235 1.00 90.75 474 ASP A C 1
ATOM 3791 O O . ASP A 1 474 ? 2.687 11.048 -9.927 1.00 90.75 474 ASP A O 1
ATOM 3795 N N . PHE A 1 475 ? 3.090 8.907 -9.390 1.00 92.56 475 PHE A N 1
ATOM 3796 C CA . PHE A 1 475 ? 2.092 8.349 -10.302 1.00 92.56 475 PHE A CA 1
ATOM 3797 C C . PHE A 1 475 ? 0.664 8.588 -9.788 1.00 92.56 475 PHE A C 1
ATOM 3799 O O . PHE A 1 475 ? 0.400 8.446 -8.597 1.00 92.56 475 PHE A O 1
ATOM 3806 N N . VAL A 1 476 ? -0.260 8.928 -10.695 1.00 89.06 476 VAL A N 1
ATOM 3807 C CA . VAL A 1 476 ? -1.675 9.199 -10.380 1.00 89.06 476 VAL A CA 1
ATOM 3808 C C . VAL A 1 476 ? -2.597 8.159 -11.015 1.00 89.06 476 VAL A C 1
ATOM 3810 O O . VAL A 1 476 ? -3.318 7.461 -10.313 1.00 89.06 476 VAL A O 1
ATOM 3813 N N . GLU A 1 477 ? -2.601 8.054 -12.346 1.00 87.56 477 GLU A N 1
ATOM 3814 C CA . GLU A 1 477 ? -3.452 7.103 -13.073 1.00 87.56 477 GLU A CA 1
ATOM 3815 C C . GLU A 1 477 ? -2.869 6.757 -14.451 1.00 87.56 477 GLU A C 1
ATOM 3817 O O . GLU A 1 477 ? -2.034 7.480 -15.004 1.00 87.56 477 GLU A O 1
ATOM 3822 N N . SER A 1 478 ? -3.339 5.652 -15.034 1.00 92.00 478 SER A N 1
ATOM 3823 C CA . SER A 1 478 ? -3.001 5.228 -16.394 1.00 92.00 478 SER A CA 1
ATOM 3824 C C . SER A 1 478 ? -4.230 4.671 -17.104 1.00 92.00 478 SER A C 1
ATOM 3826 O O . SER A 1 478 ? -5.062 4.003 -16.494 1.00 92.00 478 SER A O 1
ATOM 3828 N N . ARG A 1 479 ? -4.324 4.917 -18.411 1.00 91.12 479 ARG A N 1
ATOM 3829 C CA . ARG A 1 479 ? -5.300 4.309 -19.323 1.00 91.12 479 ARG A CA 1
ATOM 3830 C C . ARG A 1 479 ? -4.559 3.811 -20.553 1.00 91.12 479 ARG A C 1
ATOM 3832 O O . ARG A 1 479 ? -3.627 4.470 -21.007 1.00 91.12 479 ARG A O 1
ATOM 3839 N N . SER A 1 480 ? -4.962 2.676 -21.107 1.00 92.62 480 SER A N 1
ATOM 3840 C CA . SER A 1 480 ? -4.334 2.124 -22.311 1.00 92.62 480 SER A CA 1
ATOM 3841 C C . SER A 1 480 ? -5.358 1.530 -23.265 1.00 92.62 480 SER A C 1
ATOM 3843 O O . SER A 1 480 ? -6.471 1.192 -22.860 1.00 92.62 480 SER A O 1
ATOM 3845 N N . ALA A 1 481 ? -4.989 1.454 -24.541 1.00 88.50 481 ALA A N 1
ATOM 3846 C CA . ALA A 1 481 ? -5.792 0.822 -25.570 1.00 88.50 481 ALA A CA 1
ATOM 3847 C C . ALA A 1 481 ? -5.910 -0.685 -25.308 1.00 88.50 481 ALA A C 1
ATOM 3849 O O . ALA A 1 481 ? -4.991 -1.327 -24.794 1.00 88.50 481 ALA A O 1
ATOM 3850 N N . THR A 1 482 ? -7.042 -1.275 -25.685 1.00 82.56 482 THR A N 1
ATOM 3851 C CA . THR A 1 482 ? -7.264 -2.715 -25.536 1.00 82.56 482 THR A CA 1
ATOM 3852 C C . THR A 1 482 ? -6.185 -3.504 -26.279 1.00 82.56 482 THR A C 1
ATOM 3854 O O . THR A 1 482 ? -5.954 -3.289 -27.466 1.00 82.56 482 THR A O 1
ATOM 3857 N N . GLY A 1 483 ? -5.517 -4.424 -25.577 1.00 72.56 483 GLY A N 1
ATOM 3858 C CA . GLY A 1 483 ? -4.436 -5.238 -26.143 1.00 72.56 483 GLY A CA 1
ATOM 3859 C C . GLY A 1 483 ? -3.081 -4.528 -26.252 1.00 72.56 483 GLY A C 1
ATOM 3860 O O . GLY A 1 483 ? -2.132 -5.136 -26.748 1.00 72.56 483 GLY A O 1
ATOM 3861 N N . PHE A 1 484 ? -2.960 -3.281 -25.780 1.00 77.81 484 PHE A N 1
ATOM 3862 C CA . PHE A 1 484 ? -1.670 -2.604 -25.676 1.00 77.81 484 PHE A CA 1
ATOM 3863 C C . PHE A 1 484 ? -0.743 -3.353 -24.712 1.00 77.81 484 PHE A C 1
ATOM 3865 O O . PHE A 1 484 ? -1.126 -3.684 -23.591 1.00 77.81 484 PHE A O 1
ATOM 3872 N N . LYS A 1 485 ? 0.497 -3.577 -25.151 1.00 74.25 485 LYS A N 1
ATOM 3873 C CA . LYS A 1 485 ? 1.591 -4.069 -24.314 1.00 74.25 485 LYS A CA 1
ATOM 3874 C C . LYS A 1 485 ? 2.694 -3.011 -24.263 1.00 74.25 485 LYS A C 1
ATOM 3876 O O . LYS A 1 485 ? 3.172 -2.611 -25.330 1.00 74.25 485 LYS A O 1
ATOM 3881 N N . PRO A 1 486 ? 3.105 -2.558 -23.068 1.00 70.81 486 PRO A N 1
ATOM 3882 C CA . PRO A 1 486 ? 4.175 -1.582 -22.919 1.00 70.81 486 PRO A CA 1
ATOM 3883 C C . PRO A 1 486 ? 5.499 -2.037 -23.550 1.00 70.81 486 PRO A C 1
ATOM 3885 O O . PRO A 1 486 ? 5.803 -3.227 -23.623 1.00 70.81 486 PRO A O 1
ATOM 3888 N N . ALA A 1 487 ? 6.324 -1.089 -23.996 1.00 65.69 487 ALA A N 1
ATOM 3889 C CA . ALA A 1 487 ? 7.580 -1.360 -24.704 1.00 65.69 487 ALA A CA 1
ATOM 3890 C C . ALA A 1 487 ? 8.622 -2.146 -23.876 1.00 65.69 487 ALA A C 1
ATOM 3892 O O . ALA A 1 487 ? 9.554 -2.746 -24.431 1.00 65.69 487 ALA A O 1
ATOM 3893 N N . GLU A 1 488 ? 8.471 -2.124 -22.560 1.00 67.00 488 GLU A N 1
ATOM 3894 C CA . GLU A 1 488 ? 9.189 -2.879 -21.541 1.00 67.00 488 GLU A CA 1
ATOM 3895 C C . GLU A 1 488 ? 8.733 -4.344 -21.428 1.00 67.00 488 GLU A C 1
ATOM 3897 O O . GLU A 1 488 ? 9.562 -5.201 -21.145 1.00 67.00 488 GLU A O 1
ATOM 3902 N N . GLU A 1 489 ? 7.470 -4.642 -21.740 1.00 65.19 489 GLU A N 1
ATOM 3903 C CA . GLU A 1 489 ? 6.866 -5.985 -21.675 1.00 65.19 489 GLU A CA 1
ATOM 3904 C C . GLU A 1 489 ? 6.813 -6.693 -23.037 1.00 65.19 489 GLU A C 1
ATOM 3906 O O . GLU A 1 489 ? 6.562 -7.897 -23.127 1.00 65.19 489 GLU A O 1
ATOM 3911 N N . LEU A 1 490 ? 7.030 -5.950 -24.125 1.00 60.22 490 LEU A N 1
ATOM 3912 C CA . LEU A 1 490 ? 7.128 -6.514 -25.466 1.00 60.22 490 LEU A CA 1
ATOM 3913 C C . LEU A 1 490 ? 8.351 -7.432 -25.575 1.00 60.22 490 LEU A C 1
ATOM 3915 O O . LEU A 1 490 ? 9.480 -6.975 -25.368 1.00 60.22 490 LEU A O 1
ATOM 3919 N N . ASP A 1 491 ? 8.099 -8.682 -25.980 1.00 55.88 491 ASP A N 1
ATOM 3920 C CA . ASP A 1 491 ? 9.099 -9.727 -26.217 1.00 55.88 491 ASP A CA 1
ATOM 3921 C C . ASP A 1 491 ? 10.323 -9.161 -26.967 1.00 55.88 491 ASP A C 1
ATOM 3923 O O . ASP A 1 491 ? 10.154 -8.601 -28.057 1.00 55.88 491 ASP A O 1
ATOM 3927 N N . PRO A 1 492 ? 11.548 -9.308 -26.421 1.00 52.19 492 PRO A N 1
ATOM 3928 C CA . PRO A 1 492 ? 12.781 -8.948 -27.114 1.00 52.19 492 PRO A CA 1
ATOM 3929 C C . PRO A 1 492 ? 12.916 -9.586 -28.502 1.00 52.19 492 PRO A C 1
ATOM 3931 O O . PRO A 1 492 ? 13.714 -9.110 -29.299 1.00 52.19 492 PRO A O 1
ATOM 3934 N N . SER A 1 493 ? 12.167 -10.660 -28.796 1.00 45.56 493 SER A N 1
ATOM 3935 C CA . SER A 1 493 ? 12.128 -11.327 -30.102 1.00 45.56 493 SER A CA 1
ATOM 3936 C C . SER A 1 493 ? 11.442 -10.533 -31.218 1.00 45.56 493 SER A C 1
ATOM 3938 O O . SER A 1 493 ? 11.654 -10.828 -32.398 1.00 45.56 493 SER A O 1
ATOM 3940 N N . GLN A 1 494 ? 10.650 -9.515 -30.870 1.00 49.91 494 GLN A N 1
ATOM 3941 C CA . GLN A 1 494 ? 10.116 -8.555 -31.831 1.00 49.91 494 GLN A CA 1
ATOM 3942 C C . GLN A 1 494 ? 11.198 -7.511 -32.144 1.00 49.91 494 GLN A C 1
ATOM 3944 O O . GLN A 1 494 ? 11.786 -6.961 -31.209 1.00 49.91 494 GLN A O 1
ATOM 3949 N N . PRO A 1 495 ? 11.470 -7.204 -33.426 1.00 48.75 495 PRO A N 1
ATOM 3950 C CA . PRO A 1 495 ? 12.529 -6.267 -33.783 1.00 48.75 495 PRO A CA 1
ATOM 3951 C C . PRO A 1 495 ? 12.295 -4.906 -33.113 1.00 48.75 495 PRO A C 1
ATOM 3953 O O . PRO A 1 495 ? 11.158 -4.423 -33.059 1.00 48.75 495 PRO A O 1
ATOM 3956 N N . GLU A 1 496 ? 13.361 -4.261 -32.620 1.00 50.94 496 GLU A N 1
ATOM 3957 C CA . GLU A 1 496 ? 13.267 -2.945 -31.957 1.00 50.94 496 GLU A CA 1
ATOM 3958 C C . GLU A 1 496 ? 12.654 -1.875 -32.885 1.00 50.94 496 GLU A C 1
ATOM 3960 O O . GLU A 1 496 ? 12.109 -0.874 -32.414 1.00 50.94 496 GLU A O 1
ATOM 3965 N N . THR A 1 497 ? 12.650 -2.116 -34.201 1.00 45.16 497 THR A N 1
ATOM 3966 C CA . THR A 1 497 ? 11.978 -1.285 -35.212 1.00 45.16 497 THR A CA 1
ATOM 3967 C C . THR A 1 497 ? 10.462 -1.190 -35.018 1.00 45.16 497 THR A C 1
ATOM 3969 O O . THR A 1 497 ? 9.876 -0.185 -35.400 1.00 45.16 497 THR A O 1
ATOM 3972 N N . SER A 1 498 ? 9.827 -2.163 -34.353 1.00 45.56 498 SER A N 1
ATOM 3973 C CA . SER A 1 498 ? 8.410 -2.085 -33.951 1.00 45.56 498 SER A CA 1
ATOM 3974 C C . SER A 1 498 ? 8.139 -1.027 -32.868 1.00 45.56 498 SER A C 1
ATOM 3976 O O . SER A 1 498 ? 6.991 -0.642 -32.655 1.00 45.56 498 SER A O 1
ATOM 3978 N N . LYS A 1 499 ? 9.195 -0.542 -32.193 1.00 53.09 499 LYS A N 1
ATOM 3979 C CA . LYS A 1 499 ? 9.165 0.479 -31.129 1.00 53.09 499 LYS A CA 1
ATOM 3980 C C . LYS A 1 499 ? 9.708 1.830 -31.622 1.00 53.09 499 LYS A C 1
ATOM 3982 O O . LYS A 1 499 ? 9.284 2.882 -31.139 1.00 53.09 499 LYS A O 1
ATOM 3987 N N . GLN A 1 500 ? 10.635 1.821 -32.588 1.00 56.62 500 GLN A N 1
ATOM 3988 C CA . GLN A 1 500 ? 11.173 3.029 -33.222 1.00 56.62 500 GLN A CA 1
ATOM 3989 C C . GLN A 1 500 ? 10.087 3.742 -34.026 1.00 56.62 500 GLN A C 1
ATOM 3991 O O . GLN A 1 500 ? 9.809 3.427 -35.177 1.00 56.62 500 GLN A O 1
ATOM 3996 N N . GLY A 1 501 ? 9.492 4.759 -33.415 1.00 67.62 501 GLY A N 1
ATOM 3997 C CA . GLY A 1 501 ? 8.483 5.567 -34.082 1.00 67.62 501 GLY A CA 1
ATOM 3998 C C . GLY A 1 501 ? 7.348 6.011 -33.196 1.00 67.62 501 GLY A C 1
ATOM 3999 O O . GLY A 1 501 ? 6.704 6.988 -33.562 1.00 67.62 501 GLY A O 1
ATOM 4000 N N . ASN A 1 502 ? 7.152 5.368 -32.041 1.00 86.69 502 ASN A N 1
ATOM 4001 C CA . ASN A 1 502 ? 6.124 5.801 -31.108 1.00 86.69 502 ASN A CA 1
ATOM 4002 C C . ASN A 1 502 ? 6.318 7.277 -30.765 1.00 86.69 502 ASN A C 1
ATOM 4004 O O . ASN A 1 502 ? 7.432 7.742 -30.489 1.00 86.69 502 ASN A O 1
ATOM 4008 N N . VAL A 1 503 ? 5.213 8.004 -30.820 1.00 91.81 503 VAL A N 1
ATOM 4009 C CA . VAL A 1 503 ? 5.172 9.433 -30.568 1.00 91.81 503 VAL A CA 1
ATOM 4010 C C . VAL A 1 503 ? 4.743 9.650 -29.126 1.00 91.81 503 VAL A C 1
ATOM 4012 O O . VAL A 1 503 ? 3.758 9.088 -28.657 1.00 91.81 503 VAL A O 1
ATOM 4015 N N . ILE A 1 504 ? 5.516 10.459 -28.416 1.00 92.94 504 ILE A N 1
ATOM 4016 C CA . ILE A 1 504 ? 5.316 10.801 -27.014 1.00 92.94 504 ILE A CA 1
ATOM 4017 C C . ILE A 1 504 ? 4.905 12.267 -26.970 1.00 92.94 504 ILE A C 1
ATOM 4019 O O . ILE A 1 504 ? 5.693 13.142 -27.325 1.00 92.94 504 ILE A O 1
ATOM 4023 N N . LEU A 1 505 ? 3.685 12.544 -26.530 1.00 94.50 505 LEU A N 1
ATOM 4024 C CA . LEU A 1 505 ? 3.208 13.893 -26.257 1.00 94.50 505 LEU A CA 1
ATOM 4025 C C . LEU A 1 505 ? 3.219 14.116 -24.743 1.00 94.50 505 LEU A C 1
ATOM 4027 O O . LEU A 1 505 ? 2.386 13.570 -24.021 1.00 94.50 505 LEU A O 1
ATOM 4031 N N . ALA A 1 506 ? 4.169 14.923 -24.276 1.00 95.31 506 ALA A N 1
ATOM 4032 C CA . ALA A 1 506 ? 4.253 15.358 -22.889 1.00 95.31 506 ALA A CA 1
ATOM 4033 C C . ALA A 1 506 ? 3.517 16.692 -22.717 1.00 95.31 506 ALA A C 1
ATOM 4035 O O . ALA A 1 506 ? 3.766 17.651 -23.456 1.00 95.31 506 ALA A O 1
ATOM 4036 N N . VAL A 1 507 ? 2.617 16.747 -21.738 1.00 94.75 507 VAL A N 1
ATOM 4037 C CA . VAL A 1 507 ? 1.837 17.933 -21.378 1.00 94.75 507 VAL A CA 1
ATOM 4038 C C . VAL A 1 507 ? 2.066 18.231 -19.901 1.00 94.75 507 VAL A C 1
ATOM 4040 O O . VAL A 1 507 ? 1.648 17.460 -19.041 1.00 94.75 507 VAL A O 1
ATOM 4043 N N . CYS A 1 508 ? 2.732 19.345 -19.618 1.00 93.56 508 CYS A N 1
ATOM 4044 C CA . CYS A 1 508 ? 3.004 19.839 -18.271 1.00 93.56 508 CYS A CA 1
ATOM 4045 C C . CYS A 1 508 ? 2.091 21.026 -17.980 1.00 93.56 508 CYS A C 1
ATOM 4047 O O . CYS A 1 508 ? 2.062 21.976 -18.764 1.00 93.56 508 CYS A O 1
ATOM 4049 N N . ILE A 1 509 ? 1.350 20.974 -16.878 1.00 94.75 509 ILE A N 1
ATOM 4050 C CA . ILE A 1 509 ? 0.365 21.989 -16.497 1.00 94.75 509 ILE A CA 1
ATOM 4051 C C . ILE A 1 509 ? 0.633 22.466 -15.073 1.00 94.75 509 ILE A C 1
ATOM 4053 O O . ILE A 1 509 ? 0.877 21.652 -14.189 1.00 94.75 509 ILE A O 1
ATOM 4057 N N . THR A 1 510 ? 0.514 23.771 -14.839 1.00 94.31 510 THR A N 1
ATOM 4058 C CA . THR A 1 510 ? 0.292 24.328 -13.496 1.00 94.31 510 THR A CA 1
ATOM 4059 C C . THR A 1 510 ? -1.093 24.963 -13.442 1.00 94.31 510 THR A C 1
ATOM 4061 O O . THR A 1 510 ? -1.627 25.397 -14.469 1.00 94.31 510 THR A O 1
ATOM 4064 N N . LEU A 1 511 ? -1.694 25.007 -12.256 1.00 93.94 511 LEU A N 1
ATOM 4065 C CA . LEU A 1 511 ? -3.055 25.507 -12.061 1.00 93.94 511 LEU A CA 1
ATOM 4066 C C . LEU A 1 511 ? -3.053 26.837 -11.306 1.00 93.94 511 LEU A C 1
ATOM 4068 O O . LEU A 1 511 ? -2.115 27.157 -10.573 1.00 93.94 511 LEU A O 1
ATOM 4072 N N . HIS A 1 512 ? -4.117 27.616 -11.481 1.00 92.75 512 HIS A N 1
ATOM 4073 C CA . HIS A 1 512 ? -4.428 28.684 -10.538 1.00 92.75 512 HIS A CA 1
ATOM 4074 C C . HIS A 1 512 ? -4.801 28.078 -9.168 1.00 92.75 512 HIS A C 1
ATOM 4076 O O . HIS A 1 512 ? -5.366 26.982 -9.133 1.00 92.75 512 HIS A O 1
ATOM 4082 N N . PRO A 1 513 ? -4.512 28.760 -8.042 1.00 88.31 513 PRO A N 1
ATOM 4083 C CA . PRO A 1 513 ? -4.812 28.229 -6.710 1.00 88.31 513 PRO A CA 1
ATOM 4084 C C . PRO A 1 513 ? -6.288 27.829 -6.542 1.00 88.31 513 PRO A C 1
ATOM 4086 O O . PRO A 1 513 ? -7.178 28.613 -6.878 1.00 88.31 513 PRO A O 1
ATOM 4089 N N . GLY A 1 514 ? -6.551 26.631 -6.007 1.00 85.00 514 GLY A N 1
ATOM 4090 C CA . GLY A 1 514 ? -7.904 26.146 -5.696 1.00 85.00 514 GLY A CA 1
ATOM 4091 C C . GLY A 1 514 ? -8.695 25.604 -6.895 1.00 85.00 514 GLY A C 1
ATOM 4092 O O . GLY A 1 514 ? -9.907 25.405 -6.795 1.00 85.00 514 GLY A O 1
ATOM 4093 N N . LYS A 1 515 ? -8.046 25.399 -8.047 1.00 91.44 515 LYS A N 1
ATOM 4094 C CA . LYS A 1 515 ? -8.680 24.937 -9.295 1.00 91.44 515 LYS A CA 1
ATOM 4095 C C . LYS A 1 515 ? -8.509 23.440 -9.578 1.00 91.44 515 LYS A C 1
ATOM 4097 O O . LYS A 1 515 ? -8.908 22.955 -10.636 1.00 91.44 515 LYS A O 1
ATOM 4102 N N . GLU A 1 516 ? -7.965 22.683 -8.633 1.00 86.94 516 GLU A N 1
ATOM 4103 C CA . GLU A 1 516 ? -7.641 21.261 -8.770 1.00 86.94 516 GLU A CA 1
ATOM 4104 C C . GLU A 1 516 ? -8.890 20.417 -9.046 1.00 86.94 516 GLU A C 1
ATOM 4106 O O . GLU A 1 516 ? -8.903 19.612 -9.975 1.00 86.94 516 GLU A O 1
ATOM 4111 N N . ALA A 1 517 ? -9.966 20.629 -8.282 1.00 81.56 517 ALA A N 1
ATOM 4112 C CA . ALA A 1 517 ? -11.210 19.873 -8.440 1.00 81.56 517 ALA A CA 1
ATOM 4113 C C . ALA A 1 517 ? -11.823 20.052 -9.839 1.00 81.56 517 ALA A C 1
ATOM 4115 O O . ALA A 1 517 ? -12.293 19.092 -10.450 1.00 81.56 517 ALA A O 1
ATOM 4116 N N . GLU A 1 518 ? -11.773 21.274 -10.368 1.00 88.31 518 GLU A N 1
ATOM 4117 C CA . GLU A 1 518 ? -12.269 21.611 -11.701 1.00 88.31 518 GLU A CA 1
ATOM 4118 C C . GLU A 1 518 ? -11.417 20.956 -12.799 1.00 88.31 518 GLU A C 1
ATOM 4120 O O . GLU A 1 518 ? -11.956 20.337 -13.720 1.00 88.31 518 GLU A O 1
ATOM 4125 N N . PHE A 1 519 ? -10.090 20.995 -12.646 1.00 89.94 519 PHE A N 1
ATOM 4126 C CA . PHE A 1 519 ? -9.145 20.320 -13.535 1.00 89.94 519 PHE A CA 1
ATOM 4127 C C . PHE A 1 519 ? -9.356 18.800 -13.570 1.00 89.94 519 PHE A C 1
ATOM 4129 O O . PHE A 1 519 ? -9.412 18.202 -14.647 1.00 89.94 519 PHE A O 1
ATOM 4136 N N . TYR A 1 520 ? -9.520 18.160 -12.407 1.00 87.44 520 TYR A N 1
ATOM 4137 C CA . TYR A 1 520 ? -9.772 16.720 -12.328 1.00 87.44 520 TYR A CA 1
ATOM 4138 C C . TYR A 1 520 ? -11.115 16.326 -12.939 1.00 87.44 520 TYR A C 1
ATOM 4140 O O . TYR A 1 520 ? -11.190 15.301 -13.622 1.00 87.44 520 TYR A O 1
ATOM 4148 N N . ARG A 1 521 ? -12.154 17.145 -12.737 1.00 89.44 521 ARG A N 1
ATOM 4149 C CA . ARG A 1 521 ? -13.475 16.932 -13.332 1.00 89.44 521 ARG A CA 1
ATOM 4150 C C . ARG A 1 521 ? -13.400 16.932 -14.855 1.00 89.44 521 ARG A C 1
ATOM 4152 O O . ARG A 1 521 ? -13.827 15.966 -15.479 1.00 89.44 521 ARG A O 1
ATOM 4159 N N . TRP A 1 522 ? -12.768 17.947 -15.442 1.00 93.88 522 TRP A N 1
ATOM 4160 C CA . TRP A 1 522 ? -12.568 18.030 -16.891 1.00 93.88 522 TRP A CA 1
ATOM 4161 C C . TRP A 1 522 ? -11.811 16.829 -17.461 1.00 93.88 522 TRP A C 1
ATOM 4163 O O . TRP A 1 522 ? -12.221 16.252 -18.469 1.00 93.88 522 TRP A O 1
ATOM 4173 N N . LEU A 1 523 ? -10.729 16.409 -16.801 1.00 88.88 523 LEU A N 1
ATOM 4174 C CA . LEU A 1 523 ? -9.949 15.258 -17.253 1.00 88.88 523 LEU A CA 1
ATOM 4175 C C . LEU A 1 523 ? -10.763 13.967 -17.234 1.00 88.88 523 LEU A C 1
ATOM 4177 O O . LEU A 1 523 ? -10.714 13.203 -18.198 1.00 88.88 523 LEU A O 1
ATOM 4181 N N . LYS A 1 524 ? -11.503 13.728 -16.148 1.00 86.19 524 LYS A N 1
ATOM 4182 C CA . LYS A 1 524 ? -12.254 12.489 -15.947 1.00 86.19 524 LYS A CA 1
ATOM 4183 C C . LYS A 1 524 ? -13.494 12.406 -16.832 1.00 86.19 524 LYS A C 1
ATOM 4185 O O . LYS A 1 524 ? -13.737 11.343 -17.391 1.00 86.19 524 LYS A O 1
ATOM 4190 N N . GLU A 1 525 ? -14.268 13.484 -16.912 1.00 89.75 525 GLU A N 1
ATOM 4191 C CA . GLU A 1 525 ? -15.590 13.489 -17.552 1.00 89.75 525 GLU A CA 1
ATOM 4192 C C . GLU A 1 525 ? -15.528 13.738 -19.063 1.00 89.75 525 GLU A C 1
ATOM 4194 O O . GLU A 1 525 ? -16.455 13.363 -19.776 1.00 89.75 525 GLU A O 1
ATOM 4199 N N . GLU A 1 526 ? -14.459 14.365 -19.563 1.00 92.94 526 GLU A N 1
ATOM 4200 C CA . GLU A 1 526 ? -14.384 14.776 -20.967 1.00 92.94 526 GLU A CA 1
ATOM 4201 C C . GLU A 1 526 ? -13.025 14.458 -21.599 1.00 92.94 526 GLU A C 1
ATOM 4203 O O . GLU A 1 526 ? -12.931 13.679 -22.551 1.00 92.94 526 GLU A O 1
ATOM 4208 N N . HIS A 1 527 ? -11.949 15.063 -21.097 1.00 94.00 527 HIS A N 1
ATOM 4209 C CA . HIS A 1 527 ? -10.735 15.211 -21.895 1.00 94.00 527 HIS A CA 1
ATOM 4210 C C . HIS A 1 527 ? -10.017 13.888 -22.168 1.00 94.00 527 HIS A C 1
ATOM 4212 O O . HIS A 1 527 ? -9.622 13.626 -23.306 1.00 94.00 527 HIS A O 1
ATOM 4218 N N . LEU A 1 528 ? -9.858 13.027 -21.155 1.00 91.81 528 LEU A N 1
ATOM 4219 C CA . LEU A 1 528 ? -9.126 11.766 -21.317 1.00 91.81 528 LEU A CA 1
ATOM 4220 C C . LEU A 1 528 ? -9.840 10.799 -22.271 1.00 91.81 528 LEU A C 1
ATOM 4222 O O . LEU A 1 528 ? -9.174 10.107 -23.043 1.00 91.81 528 LEU A O 1
ATOM 4226 N N . ASP A 1 529 ? -11.173 10.799 -22.271 1.00 92.81 529 ASP A N 1
ATOM 4227 C CA . ASP A 1 529 ? -11.988 9.968 -23.164 1.00 92.81 529 ASP A CA 1
ATOM 4228 C C . ASP A 1 529 ? -12.022 10.503 -24.598 1.00 92.81 529 ASP A C 1
ATOM 4230 O O . ASP A 1 529 ? -12.227 9.747 -25.547 1.00 92.81 529 ASP A O 1
ATOM 4234 N N . MET A 1 530 ? -11.822 11.807 -24.793 1.00 95.56 530 MET A N 1
ATOM 4235 C CA . MET A 1 530 ? -11.646 12.371 -26.130 1.00 95.56 530 MET A CA 1
ATOM 4236 C C . MET A 1 530 ? -10.252 12.076 -26.685 1.00 95.56 530 MET A C 1
ATOM 4238 O O . MET A 1 530 ? -10.126 11.716 -27.854 1.00 95.56 530 MET A O 1
ATOM 4242 N N . LEU A 1 531 ? -9.207 12.181 -25.858 1.00 93.69 531 LEU A N 1
ATOM 4243 C CA . LEU A 1 531 ? -7.836 11.888 -26.284 1.00 93.69 531 LEU A CA 1
ATOM 4244 C C . LEU A 1 531 ? -7.635 10.412 -26.651 1.00 93.69 531 LEU A C 1
ATOM 4246 O O . LEU A 1 531 ? -6.881 10.127 -27.579 1.00 93.69 531 LEU A O 1
ATOM 4250 N N . SER A 1 532 ? -8.334 9.482 -25.989 1.00 93.69 532 SER A N 1
ATOM 4251 C CA . SER A 1 532 ? -8.259 8.050 -26.319 1.00 93.69 532 SER A CA 1
ATOM 4252 C C . SER A 1 532 ? -8.849 7.693 -27.689 1.00 93.69 532 SER A C 1
ATOM 4254 O O . SER A 1 532 ? -8.554 6.628 -28.226 1.00 93.69 532 SER A O 1
ATOM 4256 N N . LYS A 1 533 ? -9.648 8.590 -28.282 1.00 95.06 533 LYS A N 1
ATOM 4257 C CA . LYS A 1 533 ? -10.239 8.426 -29.621 1.00 95.06 533 LYS A CA 1
ATOM 4258 C C . LYS A 1 533 ? -9.328 8.909 -30.745 1.00 95.06 533 LYS A C 1
ATOM 4260 O O . LYS A 1 533 ? -9.648 8.691 -31.910 1.00 95.06 533 LYS A O 1
ATOM 4265 N N . ILE A 1 534 ? -8.218 9.575 -30.425 1.00 96.19 534 ILE A N 1
ATOM 4266 C CA . ILE A 1 534 ? -7.265 10.020 -31.441 1.00 96.19 534 ILE A CA 1
ATOM 4267 C C . ILE A 1 534 ? -6.663 8.775 -32.116 1.00 96.19 534 ILE A C 1
ATOM 4269 O O . ILE A 1 534 ? -6.142 7.901 -31.415 1.00 96.19 534 ILE A O 1
ATOM 4273 N N . PRO A 1 535 ? -6.689 8.682 -33.460 1.00 95.94 535 PRO A N 1
ATOM 4274 C CA . PRO A 1 535 ? -6.106 7.554 -34.175 1.00 95.94 535 PRO A CA 1
ATOM 4275 C C . PRO A 1 535 ? -4.664 7.274 -33.740 1.00 95.94 535 PRO A C 1
ATOM 4277 O O . PRO A 1 535 ? -3.851 8.191 -33.612 1.00 95.94 535 PRO A O 1
ATOM 4280 N N . GLY A 1 536 ? -4.351 6.001 -33.504 1.00 91.88 536 GLY A N 1
ATOM 4281 C CA . GLY A 1 536 ? -3.028 5.573 -33.052 1.00 91.88 536 GLY A CA 1
ATOM 4282 C C . GLY A 1 536 ? -2.744 5.800 -31.562 1.00 91.88 536 GLY A C 1
ATOM 4283 O O . GLY A 1 536 ? -1.598 5.622 -31.164 1.00 91.88 536 GLY A O 1
ATOM 4284 N N . TRP A 1 537 ? -3.720 6.188 -30.730 1.00 95.25 537 TRP A N 1
ATOM 4285 C CA . TRP A 1 537 ? -3.540 6.265 -29.272 1.00 95.25 537 TRP A CA 1
ATOM 4286 C C . TRP A 1 537 ? -3.222 4.892 -28.663 1.00 95.25 537 TRP A C 1
ATOM 4288 O O . TRP A 1 537 ? -3.894 3.904 -28.956 1.00 95.25 537 TRP A O 1
ATOM 4298 N N . LEU A 1 538 ? -2.201 4.836 -27.803 1.00 91.88 538 LEU A N 1
ATOM 4299 C CA . LEU A 1 538 ? -1.752 3.606 -27.145 1.00 91.88 538 LEU A CA 1
ATOM 4300 C C . LEU A 1 538 ? -1.948 3.657 -25.630 1.00 91.88 538 LEU A C 1
ATOM 4302 O O . LEU A 1 538 ? -2.484 2.719 -25.040 1.00 91.88 538 LEU A O 1
ATOM 4306 N N . ARG A 1 539 ? -1.492 4.737 -24.987 1.00 93.12 539 ARG A N 1
ATOM 4307 C CA . ARG A 1 539 ? -1.499 4.875 -23.526 1.00 93.12 539 ARG A CA 1
ATOM 4308 C C . ARG A 1 539 ? -1.502 6.342 -23.108 1.00 93.12 539 ARG A C 1
ATOM 4310 O O . ARG A 1 539 ? -0.887 7.184 -23.750 1.00 93.12 539 ARG A O 1
ATOM 4317 N N . THR A 1 540 ? -2.154 6.641 -21.991 1.00 95.12 540 THR A N 1
ATOM 4318 C CA . THR A 1 540 ? -2.051 7.913 -21.270 1.00 95.12 540 THR A CA 1
ATOM 4319 C C . THR A 1 540 ? -1.663 7.623 -19.831 1.00 95.12 540 THR A C 1
ATOM 4321 O O . THR A 1 540 ? -2.325 6.821 -19.180 1.00 95.12 540 THR A O 1
ATOM 4324 N N . ARG A 1 541 ? -0.631 8.295 -19.320 1.00 94.75 541 ARG A N 1
ATOM 4325 C CA . ARG A 1 541 ? -0.208 8.226 -17.916 1.00 94.75 541 ARG A CA 1
ATOM 4326 C C . ARG A 1 541 ? -0.178 9.613 -17.307 1.00 94.75 541 ARG A C 1
ATOM 4328 O O . ARG A 1 541 ? 0.257 10.562 -17.960 1.00 94.75 541 ARG A O 1
ATOM 4335 N N . ARG A 1 542 ? -0.629 9.719 -16.063 1.00 95.25 542 ARG A N 1
ATOM 4336 C CA . ARG A 1 542 ? -0.702 10.973 -15.322 1.00 95.25 542 ARG A CA 1
ATOM 4337 C C . ARG A 1 542 ? 0.131 10.918 -14.061 1.00 95.25 542 ARG A C 1
ATOM 4339 O O . ARG A 1 542 ? 0.153 9.907 -13.362 1.00 95.25 542 ARG A O 1
ATOM 4346 N N . PHE A 1 543 ? 0.766 12.044 -13.786 1.00 95.44 543 PHE A N 1
ATOM 4347 C CA . PHE A 1 543 ? 1.672 12.233 -12.676 1.00 95.44 543 PHE A CA 1
ATOM 4348 C C . PHE A 1 543 ? 1.523 13.643 -12.090 1.00 95.44 543 PHE A C 1
ATOM 4350 O O . PHE A 1 543 ? 1.059 14.566 -12.766 1.00 95.44 543 PHE A O 1
ATOM 4357 N N . ILE A 1 544 ? 1.940 13.810 -10.841 1.00 93.06 544 ILE A N 1
ATOM 4358 C CA . ILE A 1 544 ? 1.929 15.079 -10.099 1.00 93.06 544 ILE A CA 1
ATOM 4359 C C . ILE A 1 544 ? 3.279 15.280 -9.409 1.00 93.06 544 ILE A C 1
ATOM 4361 O O . ILE A 1 544 ? 3.925 14.287 -9.078 1.00 93.06 544 ILE A O 1
ATOM 4365 N N . THR A 1 545 ? 3.758 16.521 -9.251 1.00 90.06 545 THR A N 1
ATOM 4366 C CA . THR A 1 545 ? 5.028 16.801 -8.550 1.00 90.06 545 THR A CA 1
ATOM 4367 C C . THR A 1 545 ? 5.095 16.003 -7.251 1.00 90.06 545 THR A C 1
ATOM 4369 O O . THR A 1 545 ? 4.155 16.030 -6.457 1.00 90.06 545 THR A O 1
ATOM 4372 N N . SER A 1 546 ? 6.189 15.266 -7.049 1.00 84.38 546 SER A N 1
ATOM 4373 C CA . SER A 1 546 ? 6.323 14.419 -5.865 1.00 84.38 546 SER A CA 1
ATOM 4374 C C . SER A 1 546 ? 6.412 15.283 -4.611 1.00 84.38 546 SER A C 1
ATOM 4376 O O . SER A 1 546 ? 7.355 16.055 -4.455 1.00 84.38 546 SER A O 1
ATOM 4378 N N . SER A 1 547 ? 5.473 15.114 -3.682 1.00 71.38 547 SER A N 1
ATOM 4379 C CA . SER A 1 547 ? 5.524 15.767 -2.365 1.00 71.38 547 SER A CA 1
ATOM 4380 C C . SER A 1 547 ? 6.607 15.177 -1.454 1.00 71.38 547 SER A C 1
ATOM 4382 O O . SER A 1 547 ? 6.893 15.709 -0.383 1.00 71.38 547 SER A O 1
ATOM 4384 N N . LYS A 1 548 ? 7.210 14.056 -1.869 1.00 67.19 548 LYS A N 1
ATOM 4385 C CA . LYS A 1 548 ? 8.174 13.278 -1.085 1.00 67.19 548 LYS A CA 1
ATOM 4386 C C . LYS A 1 548 ? 9.616 13.727 -1.301 1.00 67.19 548 LYS A C 1
ATOM 4388 O O . LYS A 1 548 ? 10.480 13.406 -0.484 1.00 67.19 548 LYS A O 1
ATOM 4393 N N . ILE A 1 549 ? 9.899 14.412 -2.411 1.00 69.50 549 ILE A N 1
ATOM 4394 C CA . ILE A 1 549 ? 11.262 14.760 -2.817 1.00 69.50 549 ILE A CA 1
ATOM 4395 C C . ILE A 1 549 ? 11.326 16.250 -3.149 1.00 69.50 549 ILE A C 1
ATOM 4397 O O . ILE A 1 549 ? 10.665 16.668 -4.099 1.00 69.50 549 ILE A O 1
ATOM 4401 N N . PRO A 1 550 ? 12.153 17.032 -2.426 1.00 68.12 550 PRO A N 1
ATOM 4402 C CA . PRO A 1 550 ? 12.365 18.444 -2.725 1.00 68.12 550 PRO A CA 1
ATOM 4403 C C . PRO A 1 550 ? 12.779 18.659 -4.176 1.00 68.12 550 PRO A C 1
ATOM 4405 O O . PRO A 1 550 ? 13.493 17.830 -4.762 1.00 68.12 550 PRO A O 1
ATOM 4408 N N . ASN A 1 551 ? 12.358 19.779 -4.759 1.00 66.69 551 ASN A N 1
ATOM 4409 C CA . ASN A 1 551 ? 12.548 19.995 -6.178 1.00 66.69 551 ASN A CA 1
ATOM 4410 C C . ASN A 1 551 ? 14.049 20.104 -6.511 1.00 66.69 551 ASN A C 1
ATOM 4412 O O . ASN A 1 551 ? 14.752 20.983 -6.010 1.00 66.69 551 ASN A O 1
ATOM 4416 N N . PRO A 1 552 ? 14.589 19.232 -7.375 1.00 62.56 552 PRO A N 1
ATOM 4417 C CA . PRO A 1 552 ? 16.033 19.089 -7.521 1.00 62.56 552 PRO A CA 1
ATOM 4418 C C . PRO A 1 552 ? 16.767 20.248 -8.217 1.00 62.56 552 PRO A C 1
ATOM 4420 O O . PRO A 1 552 ? 17.993 20.182 -8.314 1.00 62.56 552 PRO A O 1
ATOM 4423 N N . ASN A 1 553 ? 16.052 21.271 -8.704 1.00 63.06 553 ASN A N 1
ATOM 4424 C CA . ASN A 1 553 ? 16.615 22.396 -9.465 1.00 63.06 553 ASN A CA 1
ATOM 4425 C C . ASN A 1 553 ? 16.312 23.777 -8.844 1.00 63.06 553 ASN A C 1
ATOM 4427 O O . ASN A 1 553 ? 16.268 24.758 -9.583 1.00 63.06 553 ASN A O 1
ATOM 4431 N N . ASN A 1 554 ? 16.073 23.874 -7.527 1.00 52.50 554 ASN A N 1
ATOM 4432 C CA . ASN A 1 554 ? 15.677 25.127 -6.850 1.00 52.50 554 ASN A CA 1
ATOM 4433 C C . ASN A 1 554 ? 14.430 25.794 -7.467 1.00 52.50 554 ASN A C 1
ATOM 4435 O O . ASN A 1 554 ? 14.295 27.019 -7.449 1.00 52.50 554 ASN A O 1
ATOM 4439 N N . ARG A 1 555 ? 13.528 25.004 -8.059 1.00 63.50 555 ARG A N 1
ATOM 4440 C CA . ARG A 1 555 ? 12.193 25.505 -8.401 1.00 63.50 555 ARG A CA 1
ATOM 4441 C C . ARG A 1 555 ? 11.411 25.720 -7.107 1.00 63.50 555 ARG A C 1
ATOM 4443 O O . ARG A 1 555 ? 11.753 25.134 -6.086 1.00 63.50 555 ARG A O 1
ATOM 4450 N N . ASN A 1 556 ? 10.375 26.551 -7.165 1.00 65.00 556 ASN A N 1
ATOM 4451 C CA . ASN A 1 556 ? 9.509 26.774 -6.016 1.00 65.00 556 ASN A CA 1
ATOM 4452 C C . ASN A 1 556 ? 8.895 25.436 -5.563 1.00 65.00 556 ASN A C 1
ATOM 4454 O O . ASN A 1 556 ? 8.163 24.818 -6.335 1.00 65.00 556 ASN A O 1
ATOM 4458 N N . ASP A 1 557 ? 9.215 24.995 -4.343 1.00 62.22 557 ASP A N 1
ATOM 4459 C CA . ASP A 1 557 ? 8.709 23.739 -3.774 1.00 62.22 557 ASP A CA 1
ATOM 4460 C C . ASP A 1 557 ? 7.179 23.769 -3.583 1.00 62.22 557 ASP A C 1
ATOM 4462 O O . ASP A 1 557 ? 6.546 22.716 -3.556 1.00 62.22 557 ASP A O 1
ATOM 4466 N N . ASP A 1 558 ? 6.576 24.963 -3.552 1.00 67.62 558 ASP A N 1
ATOM 4467 C CA . ASP A 1 558 ? 5.124 25.150 -3.460 1.00 67.62 558 ASP A CA 1
ATOM 4468 C C . ASP A 1 558 ? 4.405 25.038 -4.823 1.00 67.62 558 ASP A C 1
ATOM 4470 O O . ASP A 1 558 ? 3.174 25.014 -4.880 1.00 67.62 558 ASP A O 1
ATOM 4474 N N . GLU A 1 559 ? 5.134 25.004 -5.949 1.00 78.00 559 GLU A N 1
ATOM 4475 C CA . GLU A 1 559 ? 4.522 24.944 -7.282 1.00 78.00 559 GLU A CA 1
ATOM 4476 C C . GLU A 1 559 ? 4.284 23.493 -7.735 1.00 78.00 559 GLU A C 1
ATOM 4478 O O . GLU A 1 559 ? 5.202 22.748 -8.092 1.00 78.00 559 GLU A O 1
ATOM 4483 N N . ILE A 1 560 ? 3.008 23.101 -7.755 1.00 88.06 560 ILE A N 1
ATOM 4484 C CA . ILE A 1 560 ? 2.559 21.776 -8.188 1.00 88.06 560 ILE A CA 1
ATOM 4485 C C . ILE A 1 560 ? 2.422 21.740 -9.715 1.00 88.06 560 ILE A C 1
ATOM 4487 O O . ILE A 1 560 ? 1.660 22.503 -10.314 1.00 88.06 560 ILE A O 1
ATOM 4491 N N . GLU A 1 561 ? 3.133 20.805 -10.343 1.00 91.50 561 GLU A N 1
ATOM 4492 C CA . GLU A 1 561 ? 3.087 20.537 -11.776 1.00 91.50 561 GLU A CA 1
ATOM 4493 C C . GLU A 1 561 ? 2.378 19.198 -12.024 1.00 91.50 561 GLU A C 1
ATOM 4495 O O . GLU A 1 561 ? 2.666 18.180 -11.392 1.00 91.50 561 GLU A O 1
ATOM 4500 N N . TYR A 1 562 ? 1.454 19.200 -12.977 1.00 94.69 562 TYR A N 1
ATOM 4501 C CA . TYR A 1 562 ? 0.720 18.032 -13.441 1.00 94.69 562 TYR A CA 1
ATOM 4502 C C . TYR A 1 562 ? 1.293 17.606 -14.787 1.00 94.69 562 TYR A C 1
ATOM 4504 O O . TYR A 1 562 ? 1.151 18.320 -15.783 1.00 94.69 562 TYR A O 1
ATOM 4512 N N . LEU A 1 563 ? 1.935 16.441 -14.825 1.00 96.19 563 LEU A N 1
ATOM 4513 C CA . LEU A 1 563 ? 2.488 15.867 -16.044 1.00 96.19 563 LEU A CA 1
ATOM 4514 C C . LEU A 1 563 ? 1.539 14.801 -16.585 1.00 96.19 563 LEU A C 1
ATOM 4516 O O . LEU A 1 563 ? 1.183 13.847 -15.898 1.00 96.19 563 LEU A O 1
ATOM 4520 N N . THR A 1 564 ? 1.178 14.931 -17.854 1.00 96.44 564 THR A N 1
ATOM 4521 C CA . THR A 1 564 ? 0.506 13.876 -18.609 1.00 96.44 564 THR A CA 1
ATOM 4522 C C . THR A 1 564 ? 1.388 13.449 -19.772 1.00 96.44 564 THR A C 1
ATOM 4524 O O . THR A 1 564 ? 1.849 14.284 -20.549 1.00 96.44 564 THR A O 1
ATOM 4527 N N . ILE A 1 565 ? 1.631 12.146 -19.889 1.00 95.94 565 ILE A N 1
ATOM 4528 C CA . ILE A 1 565 ? 2.349 11.537 -21.007 1.00 95.94 565 ILE A CA 1
ATOM 4529 C C . ILE A 1 565 ? 1.347 10.733 -21.824 1.00 95.94 565 ILE A C 1
ATOM 4531 O O . ILE A 1 565 ? 0.781 9.755 -21.330 1.00 95.94 565 ILE A O 1
ATOM 4535 N N . HIS A 1 566 ? 1.157 11.130 -23.077 1.00 95.06 566 HIS A N 1
ATOM 4536 C CA . HIS A 1 566 ? 0.406 10.362 -24.060 1.00 95.06 566 HIS A CA 1
ATOM 4537 C C . HIS A 1 566 ? 1.370 9.661 -25.014 1.00 95.06 566 HIS A C 1
ATOM 4539 O O . HIS A 1 566 ? 2.280 10.285 -25.559 1.00 95.06 566 HIS A O 1
ATOM 4545 N N . GLU A 1 567 ? 1.153 8.373 -25.230 1.00 92.69 567 GLU A N 1
ATOM 4546 C CA . GLU A 1 567 ? 1.912 7.534 -26.146 1.00 92.69 567 GLU A CA 1
ATOM 4547 C C . GLU A 1 567 ? 1.020 7.151 -27.325 1.00 92.69 567 GLU A C 1
ATOM 4549 O O . GLU A 1 567 ? -0.117 6.704 -27.149 1.00 92.69 567 GLU A O 1
ATOM 4554 N N . PHE A 1 568 ? 1.560 7.324 -28.525 1.00 92.75 568 PHE A N 1
ATOM 4555 C CA . PHE A 1 568 ? 0.908 7.040 -29.793 1.00 92.75 568 PHE A CA 1
ATOM 4556 C C . PHE A 1 568 ? 1.792 6.148 -30.661 1.00 92.75 568 PHE A C 1
ATOM 4558 O O . PHE A 1 568 ? 3.020 6.173 -30.548 1.00 92.75 568 PHE A O 1
ATOM 4565 N N . GLY A 1 569 ? 1.167 5.393 -31.560 1.00 89.00 569 GLY A N 1
ATOM 4566 C CA . GLY A 1 569 ? 1.864 4.682 -32.621 1.00 89.00 569 GLY A CA 1
ATOM 4567 C C . GLY A 1 569 ? 2.555 5.641 -33.605 1.00 89.00 569 GLY A C 1
ATOM 4568 O O . GLY A 1 569 ? 2.276 6.846 -33.602 1.00 89.00 569 GLY A O 1
ATOM 4569 N N . PRO A 1 570 ? 3.456 5.132 -34.465 1.00 85.62 570 PRO A N 1
ATOM 4570 C CA . PRO A 1 570 ? 4.183 5.953 -35.437 1.00 85.62 570 PRO A CA 1
ATOM 4571 C C . PRO A 1 570 ? 3.263 6.690 -36.414 1.00 85.62 570 PRO A C 1
ATOM 4573 O O . PRO A 1 570 ? 3.494 7.857 -36.725 1.00 85.62 570 PRO A O 1
ATOM 4576 N N . GLU A 1 571 ? 2.198 6.019 -36.848 1.00 89.25 571 GLU A N 1
ATOM 4577 C CA . GLU A 1 571 ? 1.091 6.610 -37.592 1.00 89.25 571 GLU A CA 1
ATOM 4578 C C . GLU A 1 571 ? -0.020 6.962 -36.601 1.00 89.25 571 GLU A C 1
ATOM 4580 O O . GLU A 1 571 ? -0.563 6.090 -35.920 1.00 89.25 571 GLU A O 1
ATOM 4585 N N . ASN A 1 572 ? -0.322 8.253 -36.467 1.00 93.38 572 ASN A N 1
ATOM 4586 C CA . ASN A 1 572 ? -1.281 8.741 -35.483 1.00 93.38 572 ASN A CA 1
ATOM 4587 C C . ASN A 1 572 ? -1.989 10.021 -35.947 1.00 93.38 572 ASN A C 1
ATOM 4589 O O . ASN A 1 572 ? -1.557 10.697 -36.878 1.00 93.38 572 ASN A O 1
ATOM 4593 N N . GLY A 1 573 ? -3.088 10.346 -35.268 1.00 93.00 573 GLY A N 1
ATOM 4594 C CA . GLY A 1 573 ? -3.936 11.504 -35.540 1.00 93.00 573 GLY A CA 1
ATOM 4595 C C . GLY A 1 573 ? -3.587 12.754 -34.729 1.00 93.00 573 GLY A C 1
ATOM 4596 O O . GLY A 1 573 ? -4.450 13.621 -34.564 1.00 93.00 573 GLY A O 1
ATOM 4597 N N . ILE A 1 574 ? -2.370 12.881 -34.181 1.00 92.75 574 ILE A N 1
ATOM 4598 C CA . ILE A 1 574 ? -1.989 14.088 -33.436 1.00 92.75 574 ILE A CA 1
ATOM 4599 C C . ILE A 1 574 ? -2.049 15.301 -34.373 1.00 92.75 574 ILE A C 1
ATOM 4601 O O . ILE A 1 574 ? -1.291 15.426 -35.327 1.00 92.75 574 ILE A O 1
ATOM 4605 N N . GLY A 1 575 ? -2.956 16.225 -34.060 1.00 90.00 575 GLY A N 1
ATOM 4606 C CA . GLY A 1 575 ? -3.187 17.455 -34.826 1.00 90.00 575 GLY A CA 1
ATOM 4607 C C . GLY A 1 575 ? -4.363 17.349 -35.799 1.00 90.00 575 GLY A C 1
ATOM 4608 O O . GLY A 1 575 ? -4.798 18.374 -36.320 1.00 90.00 575 GLY A O 1
ATOM 4609 N N . GLY A 1 576 ? -4.903 16.141 -35.987 1.00 94.62 576 GLY A N 1
ATOM 4610 C CA . GLY A 1 576 ? -6.102 15.866 -36.773 1.00 94.62 576 GLY A CA 1
ATOM 4611 C C . GLY A 1 576 ? -7.415 16.247 -36.072 1.00 94.62 576 GLY A C 1
ATOM 4612 O O . GLY A 1 576 ? -7.396 16.812 -34.972 1.00 94.62 576 GLY A O 1
ATOM 4613 N N . PRO A 1 577 ? -8.568 15.943 -36.697 1.00 96.81 577 PRO A N 1
ATOM 4614 C CA . PRO A 1 577 ? -9.888 16.388 -36.246 1.00 96.81 577 PRO A CA 1
ATOM 4615 C C . PRO A 1 577 ? -10.233 15.983 -34.810 1.00 96.81 577 PRO A C 1
ATOM 4617 O O . PRO A 1 577 ? -10.725 16.813 -34.051 1.00 96.81 577 PRO A O 1
ATOM 4620 N N . GLU A 1 578 ? -9.928 14.751 -34.401 1.00 96.31 578 GLU A N 1
ATOM 4621 C CA . GLU A 1 578 ? -10.201 14.242 -33.052 1.00 96.31 578 GLU A CA 1
ATOM 4622 C C . GLU A 1 578 ? -9.358 14.975 -32.004 1.00 96.31 578 GLU A C 1
ATOM 4624 O O . GLU A 1 578 ? -9.859 15.353 -30.944 1.00 96.31 578 GLU A O 1
ATOM 4629 N N . HIS A 1 579 ? -8.088 15.253 -32.325 1.00 94.88 579 HIS A N 1
ATOM 4630 C CA . HIS A 1 579 ? -7.218 16.021 -31.439 1.00 94.88 579 HIS A CA 1
ATOM 4631 C C . HIS A 1 579 ? -7.692 17.477 -31.326 1.00 94.88 579 HIS A C 1
ATOM 4633 O O . HIS A 1 579 ? -7.714 18.032 -30.229 1.00 94.88 579 HIS A O 1
ATOM 4639 N N . GLN A 1 580 ? -8.127 18.087 -32.434 1.00 94.62 580 GLN A N 1
ATOM 4640 C CA . GLN A 1 580 ? -8.716 19.429 -32.421 1.00 94.62 580 GLN A CA 1
ATOM 4641 C C . GLN A 1 580 ? -10.029 19.465 -31.632 1.00 94.62 580 GLN A C 1
ATOM 4643 O O . GLN A 1 580 ? -10.250 20.400 -30.865 1.00 94.62 580 GLN A O 1
ATOM 4648 N N . ALA A 1 581 ? -10.884 18.450 -31.763 1.00 94.81 581 ALA A N 1
ATOM 4649 C CA . ALA A 1 581 ? -12.131 18.355 -31.012 1.00 94.81 581 ALA A CA 1
ATOM 4650 C C . ALA A 1 581 ? -11.867 18.304 -29.500 1.00 94.81 581 ALA A C 1
ATOM 4652 O O . ALA A 1 581 ? -12.459 19.085 -28.757 1.00 94.81 581 ALA A O 1
ATOM 4653 N N . ALA A 1 582 ? -10.909 17.477 -29.061 1.00 93.19 582 ALA A N 1
ATOM 4654 C CA . ALA A 1 582 ? -10.516 17.357 -27.653 1.00 93.19 582 ALA A CA 1
ATOM 4655 C C . ALA A 1 582 ? -9.988 18.667 -27.045 1.00 93.19 582 ALA A C 1
ATOM 4657 O O . ALA A 1 582 ? -9.982 18.829 -25.829 1.00 93.19 582 ALA A O 1
ATOM 4658 N N . GLN A 1 583 ? -9.518 19.601 -27.875 1.00 90.56 583 GLN A N 1
ATOM 4659 C CA . GLN A 1 583 ? -8.979 20.883 -27.429 1.00 90.56 583 GLN A CA 1
ATOM 4660 C C . GLN A 1 583 ? -9.997 22.030 -27.454 1.00 90.56 583 GLN A C 1
ATOM 4662 O O . GLN A 1 583 ? -9.717 23.075 -26.861 1.00 90.56 583 GLN A O 1
ATOM 4667 N N . ASN A 1 584 ? -11.124 21.881 -28.152 1.00 93.94 584 ASN A N 1
ATOM 4668 C CA . ASN A 1 584 ? -11.998 23.001 -28.518 1.00 93.94 584 ASN A CA 1
ATOM 4669 C C . ASN A 1 584 ? -13.437 22.887 -27.990 1.00 93.94 584 ASN A C 1
ATOM 4671 O O . ASN A 1 584 ? -14.282 23.699 -28.379 1.00 93.94 584 ASN A O 1
ATOM 4675 N N . THR A 1 585 ? -13.718 21.937 -27.093 1.00 96.19 585 THR A N 1
ATOM 4676 C CA . THR A 1 585 ? -14.996 21.888 -26.367 1.00 96.19 585 THR A CA 1
ATOM 4677 C C . THR A 1 585 ? -15.192 23.155 -25.521 1.00 96.19 585 THR A C 1
ATOM 4679 O O . THR A 1 585 ? -14.206 23.794 -25.134 1.00 96.19 585 THR A O 1
ATOM 4682 N N . PRO A 1 586 ? -16.443 23.544 -25.210 1.00 96.62 586 PRO A N 1
ATOM 4683 C CA . PRO A 1 586 ? -16.703 24.642 -24.283 1.00 96.62 586 PRO A CA 1
ATOM 4684 C C . PRO A 1 586 ? -15.975 24.463 -22.944 1.00 96.62 586 PRO A C 1
ATOM 4686 O O . PRO A 1 586 ? -15.319 25.396 -22.491 1.00 96.62 586 PRO A O 1
ATOM 4689 N N . PHE A 1 587 ? -15.985 23.247 -22.384 1.00 95.69 587 PHE A N 1
ATOM 4690 C CA . PHE A 1 587 ? -15.330 22.959 -21.108 1.00 95.69 587 PHE A CA 1
ATOM 4691 C C . PHE A 1 587 ? -13.798 23.041 -21.217 1.00 95.69 587 PHE A C 1
ATOM 4693 O O . PHE A 1 587 ? -13.147 23.668 -20.390 1.00 95.69 587 PHE A O 1
ATOM 4700 N N . SER A 1 588 ? -13.199 22.530 -22.299 1.00 93.81 588 SER A N 1
ATOM 4701 C CA . SER A 1 588 ? -11.756 22.683 -22.547 1.00 93.81 588 SER A CA 1
ATOM 4702 C C . SER A 1 588 ? -11.330 24.144 -22.706 1.00 93.81 588 SER A C 1
ATOM 4704 O O . SER A 1 588 ? -10.208 24.493 -22.337 1.00 93.81 588 SER A O 1
ATOM 4706 N N . LYS A 1 589 ? -12.188 25.003 -23.271 1.00 95.19 589 LYS A N 1
ATOM 4707 C CA . LYS A 1 589 ? -11.921 26.447 -23.372 1.00 95.19 589 LYS A CA 1
ATOM 4708 C C . LYS A 1 589 ? -11.972 27.116 -22.001 1.00 95.19 589 LYS A C 1
ATOM 4710 O O . LYS A 1 589 ? -11.030 27.822 -21.665 1.00 95.19 589 LYS A O 1
ATOM 4715 N N . GLU A 1 590 ? -12.993 26.815 -21.202 1.00 94.94 590 GLU A N 1
ATOM 4716 C CA . GLU A 1 590 ? -13.134 27.309 -19.824 1.00 94.94 590 GLU A CA 1
ATOM 4717 C C . GLU A 1 590 ? -11.925 26.924 -18.959 1.00 94.94 590 GLU A C 1
ATOM 4719 O O . GLU A 1 590 ? -11.300 27.779 -18.332 1.00 94.94 590 GLU A O 1
ATOM 4724 N N . ILE A 1 591 ? -11.506 25.657 -19.020 1.00 96.25 591 ILE A N 1
ATOM 4725 C CA . ILE A 1 591 ? -10.335 25.160 -18.289 1.00 96.25 591 ILE A CA 1
ATOM 4726 C C . ILE A 1 591 ? -9.055 25.888 -18.705 1.00 96.25 591 ILE A C 1
ATOM 4728 O O . ILE A 1 591 ? -8.237 26.253 -17.858 1.00 96.25 591 ILE A O 1
ATOM 4732 N N . LYS A 1 592 ? -8.860 26.117 -20.008 1.00 93.94 592 LYS A N 1
ATOM 4733 C CA . LYS A 1 592 ? -7.688 26.847 -20.514 1.00 93.94 592 LYS A CA 1
ATOM 4734 C C . LYS A 1 592 ? -7.663 28.305 -20.062 1.00 93.94 592 LYS A C 1
ATOM 4736 O O . LYS A 1 592 ? -6.573 28.838 -19.897 1.00 93.94 592 LYS A O 1
ATOM 4741 N N . GLU A 1 593 ? -8.822 28.938 -19.916 1.00 94.88 593 GLU A N 1
ATOM 4742 C CA . GLU A 1 593 ? -8.927 30.365 -19.605 1.00 94.88 593 GLU A CA 1
ATOM 4743 C C . GLU A 1 593 ? -8.912 30.655 -18.098 1.00 94.88 593 GLU A C 1
ATOM 4745 O O . GLU A 1 593 ? -8.382 31.681 -17.676 1.00 94.88 593 GLU A O 1
ATOM 4750 N N . HIS A 1 594 ? -9.481 29.766 -17.277 1.00 95.00 594 HIS A N 1
ATOM 4751 C CA . HIS A 1 594 ? -9.755 30.059 -15.864 1.00 95.00 594 HIS A CA 1
ATOM 4752 C C . HIS A 1 594 ? -9.134 29.078 -14.862 1.00 95.00 594 HIS A C 1
ATOM 4754 O O . HIS A 1 594 ? -9.062 29.389 -13.671 1.00 95.00 594 HIS A O 1
ATOM 4760 N N . THR A 1 595 ? -8.689 27.902 -15.305 1.00 95.12 595 THR A N 1
ATOM 4761 C CA . THR A 1 595 ? -8.167 26.845 -14.421 1.00 95.12 595 THR A CA 1
ATOM 4762 C C . THR A 1 595 ? -6.656 26.687 -14.585 1.00 95.12 595 THR A C 1
ATOM 4764 O O . THR A 1 595 ? -5.919 26.657 -13.599 1.00 95.12 595 THR A O 1
ATOM 4767 N N . ILE A 1 596 ? -6.182 26.610 -15.829 1.00 95.94 596 ILE A N 1
ATOM 4768 C CA . ILE A 1 596 ? -4.769 26.423 -16.16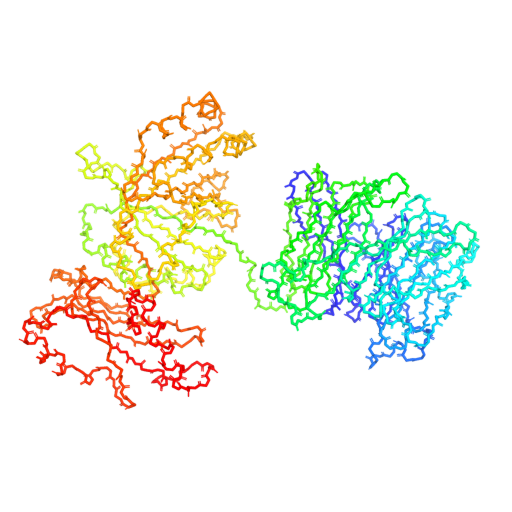7 1.00 95.94 596 ILE A CA 1
ATOM 4769 C C . ILE A 1 596 ? -4.021 27.753 -16.053 1.00 95.94 596 ILE A C 1
ATOM 4771 O O . ILE A 1 596 ? -4.341 28.709 -16.749 1.00 95.94 596 ILE A O 1
ATOM 4775 N N . LYS A 1 597 ? -2.966 27.778 -15.232 1.00 94.44 597 LYS A N 1
ATOM 4776 C CA . LYS A 1 597 ? -2.046 28.918 -15.107 1.00 94.44 597 LYS A CA 1
ATOM 4777 C C . LYS A 1 597 ? -0.967 28.873 -16.187 1.00 94.44 597 LYS A C 1
ATOM 4779 O O . LYS A 1 597 ? -0.729 29.863 -16.872 1.00 94.44 597 LYS A O 1
ATOM 4784 N N . THR A 1 598 ? -0.301 27.730 -16.351 1.00 92.19 598 THR A N 1
ATOM 4785 C CA . THR A 1 598 ? 0.680 27.518 -17.427 1.00 92.19 598 THR A CA 1
ATOM 4786 C C . THR A 1 598 ? 0.501 26.149 -18.057 1.00 92.19 598 THR A C 1
ATOM 4788 O O . THR A 1 598 ? 0.093 25.192 -17.401 1.00 92.19 598 THR A O 1
ATOM 4791 N N . ILE A 1 599 ? 0.818 26.054 -19.348 1.00 91.56 599 ILE A N 1
ATOM 4792 C CA . ILE A 1 599 ? 0.802 24.794 -20.081 1.00 91.56 599 ILE A CA 1
ATOM 4793 C C . ILE A 1 599 ? 1.972 24.719 -21.051 1.00 91.56 599 ILE A C 1
ATOM 4795 O O . ILE A 1 599 ? 2.157 25.593 -21.894 1.00 91.56 599 ILE A O 1
ATOM 4799 N N . ILE A 1 600 ? 2.738 23.639 -20.955 1.00 88.69 600 ILE A N 1
ATOM 4800 C CA . ILE A 1 600 ? 3.852 23.331 -21.847 1.00 88.69 600 ILE A CA 1
ATOM 4801 C C . ILE A 1 600 ? 3.535 22.010 -22.532 1.00 88.69 600 ILE A C 1
ATOM 4803 O O . ILE A 1 600 ? 3.231 21.014 -21.878 1.00 88.69 600 ILE A O 1
ATOM 4807 N N . ARG A 1 601 ? 3.594 22.003 -23.864 1.00 90.25 601 ARG A N 1
ATOM 4808 C CA . ARG A 1 601 ? 3.387 20.806 -24.683 1.00 90.25 601 ARG A CA 1
ATOM 4809 C C . ARG A 1 601 ? 4.635 20.536 -25.496 1.00 90.25 601 ARG A C 1
ATOM 4811 O O . ARG A 1 601 ? 5.139 21.438 -26.163 1.00 90.25 601 ARG A O 1
ATOM 4818 N N . ARG A 1 602 ? 5.105 19.293 -25.481 1.00 90.50 602 ARG A N 1
ATOM 4819 C CA . ARG A 1 602 ? 6.259 18.889 -26.280 1.00 90.50 602 ARG A CA 1
ATOM 4820 C C . ARG A 1 602 ? 6.062 17.488 -26.833 1.00 90.50 602 ARG A C 1
ATOM 4822 O O . ARG A 1 602 ? 5.706 16.569 -26.099 1.00 90.50 602 ARG A O 1
ATOM 4829 N N . THR A 1 603 ? 6.309 17.349 -28.131 1.00 93.00 603 THR A N 1
ATOM 4830 C CA . THR A 1 603 ? 6.174 16.078 -28.838 1.00 93.00 603 THR A CA 1
ATOM 4831 C C . THR A 1 603 ? 7.548 15.523 -29.181 1.00 93.00 603 THR A C 1
ATOM 4833 O O . THR A 1 603 ? 8.376 16.201 -29.794 1.00 93.00 603 THR A O 1
ATOM 4836 N N . TYR A 1 604 ? 7.771 14.270 -28.813 1.00 93.19 604 TYR A N 1
ATOM 4837 C CA . TYR A 1 604 ? 9.003 13.535 -29.034 1.00 93.19 604 TYR A CA 1
ATOM 4838 C C . TYR A 1 604 ? 8.727 12.262 -29.825 1.00 93.19 604 TYR A C 1
ATOM 4840 O O . TYR A 1 604 ? 7.655 11.673 -29.728 1.00 93.19 604 TYR A O 1
ATOM 4848 N N . LYS A 1 605 ? 9.721 11.806 -30.578 1.00 91.69 605 LYS A N 1
ATOM 4849 C CA . LYS A 1 605 ? 9.772 10.452 -31.123 1.00 91.69 605 LYS A CA 1
ATOM 4850 C C . LYS A 1 605 ? 10.640 9.606 -30.203 1.00 91.69 605 LYS A C 1
ATOM 4852 O O . LYS A 1 605 ? 11.730 10.051 -29.828 1.00 91.69 605 LYS A O 1
ATOM 4857 N N . LEU A 1 606 ? 10.182 8.406 -29.848 1.00 88.94 606 LEU A N 1
ATOM 4858 C CA . LEU A 1 606 ? 11.001 7.451 -29.105 1.00 88.94 606 LEU A CA 1
ATOM 4859 C C . LEU A 1 606 ? 12.281 7.166 -29.904 1.00 88.94 606 LEU A C 1
ATOM 4861 O O . LEU A 1 606 ? 12.227 6.741 -31.058 1.00 88.94 606 LEU A O 1
ATOM 4865 N N . HIS A 1 607 ? 13.423 7.444 -29.286 1.00 88.19 607 HIS A N 1
ATOM 4866 C CA . HIS A 1 607 ? 14.745 7.322 -29.889 1.00 88.19 607 HIS A CA 1
ATOM 4867 C C . HIS A 1 607 ? 15.473 6.076 -29.385 1.00 88.19 607 HIS A C 1
ATOM 4869 O O . HIS A 1 607 ? 16.074 5.356 -30.175 1.00 88.19 607 HIS A O 1
ATOM 4875 N N . TYR A 1 608 ? 15.405 5.810 -28.078 1.00 88.31 608 TYR A N 1
ATOM 4876 C CA . TYR A 1 608 ? 16.102 4.684 -27.463 1.00 88.31 608 TYR A CA 1
ATOM 4877 C C . TYR A 1 608 ? 15.347 4.160 -26.240 1.00 88.31 608 TYR A C 1
ATOM 4879 O O . TYR A 1 608 ? 14.741 4.935 -25.499 1.00 88.31 608 TYR A O 1
ATOM 4887 N N . THR A 1 609 ? 15.399 2.846 -26.015 1.00 87.94 609 THR A N 1
ATOM 4888 C CA . THR A 1 609 ? 14.892 2.213 -24.787 1.00 87.94 609 THR A CA 1
ATOM 4889 C C . THR A 1 609 ? 16.070 1.682 -23.986 1.00 87.94 609 THR A C 1
ATOM 4891 O O . THR A 1 609 ? 16.906 0.954 -24.520 1.00 87.94 609 THR A O 1
ATOM 4894 N N . PHE A 1 610 ? 16.168 2.024 -22.711 1.00 88.75 610 PHE A N 1
ATOM 4895 C CA . PHE A 1 610 ? 17.274 1.564 -21.882 1.00 88.75 610 PHE A CA 1
ATOM 4896 C C . PHE A 1 610 ? 17.092 0.101 -21.454 1.00 88.75 610 PHE A C 1
ATOM 4898 O O . PHE A 1 610 ? 15.988 -0.443 -21.418 1.00 88.75 610 PHE A O 1
ATOM 4905 N N . GLY A 1 611 ? 18.219 -0.533 -21.152 1.00 87.88 611 GLY A N 1
ATOM 4906 C CA . GLY A 1 611 ? 18.304 -1.785 -20.409 1.00 87.88 611 GLY A CA 1
ATOM 4907 C C . GLY A 1 611 ? 19.336 -1.620 -19.287 1.00 87.88 611 GLY A C 1
ATOM 4908 O O . GLY A 1 611 ? 20.062 -0.621 -19.285 1.00 87.88 611 GLY A O 1
ATOM 4909 N N . PRO A 1 612 ? 19.431 -2.573 -18.346 1.00 90.50 612 PRO A N 1
ATOM 4910 C CA . PRO A 1 612 ? 20.391 -2.516 -17.235 1.00 90.50 612 PRO A CA 1
ATOM 4911 C C . PRO A 1 612 ? 21.855 -2.696 -17.675 1.00 90.50 612 PRO A C 1
ATOM 4913 O O . PRO A 1 612 ? 22.773 -2.542 -16.867 1.00 90.50 612 PRO A O 1
ATOM 4916 N N . ALA A 1 613 ? 22.085 -2.999 -18.956 1.00 93.81 613 ALA A N 1
ATOM 4917 C CA . ALA A 1 613 ? 23.403 -3.121 -19.556 1.00 93.81 613 ALA A CA 1
ATOM 4918 C C . ALA A 1 613 ? 23.531 -2.286 -20.848 1.00 93.81 613 ALA A C 1
ATOM 4920 O O . ALA A 1 613 ? 22.568 -2.176 -21.619 1.00 93.81 613 ALA A O 1
ATOM 4921 N N . PRO A 1 614 ? 24.719 -1.703 -21.101 1.00 95.75 614 PRO A N 1
ATOM 4922 C CA . PRO A 1 614 ? 25.015 -0.990 -22.340 1.00 95.75 614 PRO A CA 1
ATOM 4923 C C . PRO A 1 614 ? 25.041 -1.944 -23.538 1.00 95.75 614 PRO A C 1
ATOM 4925 O O . PRO A 1 614 ? 25.489 -3.086 -23.426 1.00 95.75 614 PRO A O 1
ATOM 4928 N N . ARG A 1 615 ? 24.554 -1.477 -24.694 1.00 94.19 615 ARG A N 1
ATOM 4929 C CA . ARG A 1 615 ? 24.415 -2.321 -25.896 1.00 94.19 615 ARG A CA 1
ATOM 4930 C C . ARG A 1 615 ? 24.453 -1.585 -27.235 1.00 94.19 615 ARG A C 1
ATOM 4932 O O . ARG A 1 615 ? 24.311 -2.237 -28.270 1.00 94.19 615 ARG A O 1
ATOM 4939 N N . ASP A 1 616 ? 24.594 -0.261 -27.230 1.00 94.44 616 ASP A N 1
ATOM 4940 C CA . ASP A 1 616 ? 24.539 0.548 -28.447 1.00 94.44 616 ASP A CA 1
ATOM 4941 C C . ASP A 1 616 ? 25.894 0.511 -29.162 1.00 94.44 616 ASP A C 1
ATOM 4943 O O . ASP A 1 616 ? 26.799 1.293 -28.867 1.00 94.44 616 ASP A O 1
ATOM 4947 N N . LEU A 1 617 ? 26.044 -0.450 -30.076 1.00 95.31 617 LEU A N 1
ATOM 4948 C CA . LEU A 1 617 ? 27.228 -0.586 -30.925 1.00 95.31 617 LEU A CA 1
ATOM 4949 C C . LEU A 1 617 ? 27.212 0.374 -32.123 1.00 95.31 617 LEU A C 1
ATOM 4951 O O . LEU A 1 617 ? 28.277 0.662 -32.665 1.00 95.31 617 LEU A O 1
ATOM 4955 N N . ALA A 1 618 ? 26.040 0.867 -32.539 1.00 93.31 618 ALA A N 1
ATOM 4956 C CA . ALA A 1 618 ? 25.888 1.724 -33.717 1.00 93.31 618 ALA A CA 1
ATOM 4957 C C . ALA A 1 618 ? 26.626 3.045 -33.544 1.00 93.31 618 ALA A C 1
ATOM 4959 O O . ALA A 1 618 ? 27.348 3.475 -34.444 1.00 93.31 618 ALA A O 1
ATOM 4960 N N . ILE A 1 619 ? 26.531 3.649 -32.359 1.00 92.06 619 ILE A N 1
ATOM 4961 C CA . ILE A 1 619 ? 27.251 4.892 -32.085 1.00 92.06 619 ILE A CA 1
ATOM 4962 C C . ILE A 1 619 ? 28.777 4.704 -32.110 1.00 92.06 619 ILE A C 1
ATOM 4964 O O . ILE A 1 619 ? 29.506 5.602 -32.526 1.00 92.06 619 ILE A O 1
ATOM 4968 N N . LEU A 1 620 ? 29.253 3.508 -31.747 1.00 94.81 620 LEU A N 1
ATOM 4969 C CA . LEU A 1 620 ? 30.668 3.143 -31.653 1.00 94.81 620 LEU A CA 1
ATOM 4970 C C . LEU A 1 620 ? 31.314 2.799 -33.003 1.00 94.81 620 LEU A C 1
ATOM 4972 O O . LEU A 1 620 ? 32.528 2.606 -33.062 1.00 94.81 620 LEU A O 1
ATOM 4976 N N . GLU A 1 621 ? 30.555 2.746 -34.101 1.00 91.75 621 GLU A N 1
ATOM 4977 C CA . GLU A 1 621 ? 31.148 2.678 -35.444 1.00 91.75 621 GLU A CA 1
ATOM 4978 C C . GLU A 1 621 ? 31.907 3.957 -35.812 1.00 91.75 621 GLU A C 1
ATOM 4980 O O . GLU A 1 621 ? 32.780 3.941 -36.688 1.00 91.75 621 GLU A O 1
ATOM 4985 N N . ASN A 1 622 ? 31.595 5.069 -35.139 1.00 87.62 622 ASN A N 1
ATOM 4986 C CA . ASN A 1 622 ? 32.296 6.317 -35.350 1.00 87.62 622 ASN A CA 1
ATOM 4987 C C . ASN A 1 622 ? 33.736 6.234 -34.813 1.00 87.62 622 ASN A C 1
ATOM 4989 O O . ASN A 1 622 ? 33.967 6.149 -33.608 1.00 87.62 622 ASN A O 1
ATOM 4993 N N . LYS A 1 623 ? 34.703 6.321 -35.730 1.00 82.25 623 LYS A N 1
ATOM 4994 C CA . LYS A 1 623 ? 36.142 6.209 -35.449 1.00 82.25 623 LYS A CA 1
ATOM 4995 C C . LYS A 1 623 ? 36.732 7.413 -34.710 1.00 82.25 623 LYS A C 1
ATOM 4997 O O . LYS A 1 623 ? 37.843 7.308 -34.198 1.00 82.25 623 LYS A O 1
ATOM 5002 N N . ASP A 1 624 ? 36.009 8.529 -34.666 1.00 85.56 624 ASP A N 1
ATOM 5003 C CA . ASP A 1 624 ? 36.420 9.746 -33.964 1.00 85.56 624 ASP A CA 1
ATOM 5004 C C . ASP A 1 624 ? 36.054 9.696 -32.471 1.00 85.56 624 ASP A C 1
ATOM 5006 O O . ASP A 1 624 ? 36.542 10.511 -31.686 1.00 85.56 624 ASP A O 1
ATOM 5010 N N . LEU A 1 625 ? 35.219 8.733 -32.052 1.00 90.19 625 LEU A N 1
ATOM 5011 C CA . LEU A 1 625 ? 34.950 8.505 -30.636 1.00 90.19 625 LEU A CA 1
ATOM 5012 C C . LEU A 1 625 ? 36.185 7.944 -29.936 1.00 90.19 625 LEU A C 1
ATOM 5014 O O . LEU A 1 625 ? 36.881 7.057 -30.432 1.00 90.19 625 LEU A O 1
ATOM 5018 N N . LYS A 1 626 ? 36.425 8.438 -28.724 1.00 90.44 626 LYS A N 1
ATOM 5019 C CA . LYS A 1 626 ? 37.474 7.916 -27.851 1.00 90.44 626 LYS A CA 1
ATOM 5020 C C . LYS A 1 626 ? 36.953 6.690 -27.094 1.00 90.44 626 LYS A C 1
ATOM 5022 O O . LYS A 1 626 ? 35.798 6.705 -26.669 1.00 90.44 626 LYS A O 1
ATOM 5027 N N . PRO A 1 627 ? 37.788 5.657 -26.877 1.00 93.50 627 PRO A N 1
ATOM 5028 C CA . PRO A 1 627 ? 37.458 4.591 -25.943 1.00 93.50 627 PRO A CA 1
ATOM 5029 C C . PRO A 1 627 ? 37.153 5.149 -24.554 1.00 93.50 627 PRO A C 1
ATOM 5031 O O . PRO A 1 627 ? 37.772 6.124 -24.118 1.00 93.50 627 PRO A O 1
ATOM 5034 N N . PHE A 1 628 ? 36.234 4.502 -23.851 1.00 95.19 628 PHE A N 1
ATOM 5035 C CA . PHE A 1 628 ? 35.863 4.850 -22.485 1.00 95.19 628 PHE A CA 1
ATOM 5036 C C . PHE A 1 628 ? 36.032 3.648 -21.559 1.00 95.19 628 PHE A C 1
ATOM 5038 O O . PHE A 1 628 ? 35.762 2.514 -21.951 1.00 95.19 628 PHE A O 1
ATOM 5045 N N . GLU A 1 629 ? 36.429 3.922 -20.319 1.00 95.50 629 GLU A N 1
ATOM 5046 C CA . GLU A 1 629 ? 36.430 2.983 -19.199 1.00 95.50 629 GLU A CA 1
ATOM 5047 C C . GLU A 1 629 ? 35.809 3.687 -17.983 1.00 95.50 629 GLU A C 1
ATOM 5049 O O . GLU A 1 629 ? 36.150 4.833 -17.678 1.00 95.50 629 GLU A O 1
ATOM 5054 N N . SER A 1 630 ? 34.868 3.021 -17.311 1.00 93.81 630 SER A N 1
ATOM 5055 C CA . SER A 1 630 ? 34.259 3.510 -16.073 1.00 93.81 630 SER A CA 1
ATOM 5056 C C . SER A 1 630 ? 35.262 3.503 -14.915 1.00 93.81 630 SER A C 1
ATOM 5058 O O . SER A 1 630 ? 36.245 2.765 -14.932 1.00 93.81 630 SER A O 1
ATOM 5060 N N . CYS A 1 631 ? 35.013 4.294 -13.866 1.00 91.94 631 CYS A N 1
ATOM 5061 C CA . CYS A 1 631 ? 35.924 4.399 -12.716 1.00 91.94 631 CYS A CA 1
ATOM 5062 C C . CYS A 1 631 ? 36.177 3.053 -12.008 1.00 91.94 631 CYS A C 1
ATOM 5064 O O . CYS A 1 631 ? 37.280 2.800 -11.530 1.00 91.94 631 CYS A O 1
ATOM 5066 N N . ASP A 1 632 ? 35.166 2.181 -11.972 1.00 90.62 632 ASP A N 1
ATOM 5067 C CA . ASP A 1 632 ? 35.242 0.818 -11.429 1.00 90.62 632 ASP A CA 1
ATOM 5068 C C . ASP A 1 632 ? 35.868 -0.200 -12.402 1.00 90.62 632 ASP A C 1
ATOM 5070 O O . ASP A 1 632 ? 36.087 -1.352 -12.032 1.00 90.62 632 ASP A O 1
ATOM 5074 N N . LYS A 1 633 ? 36.172 0.221 -13.639 1.00 92.50 633 LYS A N 1
ATOM 5075 C CA . LYS A 1 633 ? 36.698 -0.593 -14.748 1.00 92.50 633 LYS A CA 1
ATOM 5076 C C . LYS A 1 633 ? 35.789 -1.739 -15.187 1.00 92.50 633 LYS A C 1
ATOM 5078 O O . LYS A 1 633 ? 36.218 -2.614 -15.938 1.00 92.50 633 LYS A O 1
ATOM 5083 N N . LEU A 1 634 ? 34.536 -1.740 -14.738 1.00 91.94 634 LEU A N 1
ATOM 5084 C CA . LEU A 1 634 ? 33.574 -2.787 -15.061 1.00 91.94 634 LEU A CA 1
ATOM 5085 C C . LEU A 1 634 ? 32.858 -2.535 -16.382 1.00 91.94 634 LEU A C 1
ATOM 5087 O O . LEU A 1 634 ? 32.242 -3.454 -16.904 1.00 91.94 634 LEU A O 1
ATOM 5091 N N . THR A 1 635 ? 32.890 -1.312 -16.914 1.00 95.94 635 THR A N 1
ATOM 5092 C CA . THR A 1 635 ? 32.265 -0.961 -18.192 1.00 95.94 635 THR A CA 1
ATOM 5093 C C . THR A 1 635 ? 33.260 -0.271 -19.112 1.00 95.94 635 THR A C 1
ATOM 5095 O O . THR A 1 635 ? 33.889 0.715 -18.733 1.00 95.94 635 THR A O 1
ATOM 5098 N N . ARG A 1 636 ? 33.368 -0.764 -20.347 1.00 96.81 636 ARG A N 1
ATOM 5099 C CA . ARG A 1 636 ? 34.176 -0.168 -21.409 1.00 96.81 636 ARG A CA 1
ATOM 5100 C C . ARG A 1 636 ? 33.400 -0.056 -22.708 1.00 96.81 636 ARG A C 1
ATOM 5102 O O . ARG A 1 636 ? 32.721 -1.003 -23.104 1.00 96.81 636 ARG A O 1
ATOM 5109 N N . THR A 1 637 ? 33.573 1.060 -23.408 1.00 96.56 637 THR A N 1
ATOM 5110 C CA . THR A 1 637 ? 33.182 1.181 -24.817 1.00 96.56 637 THR A CA 1
ATOM 5111 C C . THR A 1 637 ? 34.434 1.286 -25.674 1.00 96.56 637 THR A C 1
ATOM 5113 O O . THR A 1 637 ? 35.373 2.021 -25.364 1.00 96.56 637 THR A O 1
ATOM 5116 N N . ILE A 1 638 ? 34.475 0.490 -26.737 1.00 95.31 638 ILE A N 1
ATOM 5117 C CA . ILE A 1 638 ? 35.624 0.356 -27.626 1.00 95.31 638 ILE A CA 1
ATOM 5118 C C . ILE A 1 638 ? 35.127 0.672 -29.038 1.00 95.31 638 ILE A C 1
ATOM 5120 O O . ILE A 1 638 ? 34.564 -0.208 -29.697 1.00 95.31 638 ILE A O 1
ATOM 5124 N N . PRO A 1 639 ? 35.296 1.923 -29.499 1.00 94.56 639 PRO A N 1
ATOM 5125 C CA . PRO A 1 639 ? 34.966 2.315 -30.859 1.00 94.56 639 PRO A CA 1
ATOM 5126 C C . PRO A 1 639 ? 35.706 1.480 -31.903 1.00 94.56 639 PRO A C 1
ATOM 5128 O O . PRO A 1 639 ? 36.820 0.991 -31.673 1.00 94.56 639 PRO A O 1
ATOM 5131 N N . ALA A 1 640 ? 35.090 1.326 -33.072 1.00 90.44 640 ALA A N 1
ATOM 5132 C CA . ALA A 1 640 ? 35.732 0.680 -34.202 1.00 90.44 640 ALA A CA 1
ATOM 5133 C C . ALA A 1 640 ? 37.005 1.450 -34.576 1.00 90.44 640 ALA A C 1
ATOM 5135 O O . ALA A 1 640 ? 36.983 2.658 -34.799 1.00 90.44 640 ALA A O 1
ATOM 5136 N N . SER A 1 641 ? 38.126 0.743 -34.681 1.00 83.06 641 SER A N 1
ATOM 5137 C CA . SER A 1 641 ? 39.411 1.331 -35.055 1.00 83.06 641 SER A CA 1
ATOM 5138 C C . SER A 1 641 ? 40.039 0.556 -36.216 1.00 83.06 641 SER A C 1
ATOM 5140 O O . SER A 1 641 ? 39.611 -0.566 -36.511 1.00 83.06 641 SER A O 1
ATOM 5142 N N . PRO A 1 642 ? 41.074 1.102 -36.879 1.00 75.50 642 PRO A N 1
ATOM 5143 C CA . PRO A 1 642 ? 41.810 0.363 -37.902 1.00 75.50 642 PRO A CA 1
ATOM 5144 C C . PRO A 1 642 ? 42.384 -0.982 -37.419 1.00 75.50 642 PRO A C 1
ATOM 5146 O O . PRO A 1 642 ? 42.559 -1.876 -38.241 1.00 75.50 642 PRO A O 1
ATOM 5149 N N . SER A 1 643 ? 42.659 -1.152 -36.117 1.00 69.38 643 SER A N 1
ATOM 5150 C CA . SER A 1 643 ? 43.261 -2.374 -35.558 1.00 69.38 643 SER A CA 1
ATOM 5151 C C . SER A 1 643 ? 42.240 -3.413 -35.076 1.00 69.38 643 SER A C 1
ATOM 5153 O O . SER A 1 643 ? 42.482 -4.607 -35.226 1.00 69.38 643 SER A O 1
ATOM 5155 N N . THR A 1 644 ? 41.094 -2.993 -34.534 1.00 65.69 644 THR A N 1
ATOM 5156 C CA . THR A 1 644 ? 40.026 -3.891 -34.044 1.00 65.69 644 THR A CA 1
ATOM 5157 C C . THR A 1 644 ? 38.910 -4.142 -35.062 1.00 65.69 644 THR A C 1
ATOM 5159 O O . THR A 1 644 ? 38.164 -5.097 -34.900 1.00 65.69 644 THR A O 1
ATOM 5162 N N . SER A 1 645 ? 38.817 -3.347 -36.139 1.00 80.44 645 SER A N 1
ATOM 5163 C CA . SER A 1 645 ? 37.879 -3.470 -37.279 1.00 80.44 645 SER A CA 1
ATOM 5164 C C . SER A 1 645 ? 36.365 -3.429 -36.986 1.00 80.44 645 SER A C 1
ATOM 5166 O O . SER A 1 645 ? 35.600 -3.200 -37.922 1.00 80.44 645 SER A O 1
ATOM 5168 N N . TRP A 1 646 ? 35.917 -3.616 -35.743 1.00 90.50 646 TRP A N 1
ATOM 5169 C CA . TRP A 1 646 ? 34.516 -3.536 -35.303 1.00 90.50 646 TRP A CA 1
ATOM 5170 C C . TRP A 1 646 ? 34.415 -2.944 -33.886 1.00 90.50 646 TRP A C 1
ATOM 5172 O O . TRP A 1 646 ? 35.399 -2.991 -33.138 1.00 90.50 646 TRP A O 1
ATOM 5182 N N . PRO A 1 647 ? 33.255 -2.375 -33.507 1.00 95.25 647 PRO A N 1
ATOM 5183 C CA . PRO A 1 647 ? 33.041 -1.857 -32.162 1.00 95.25 647 PRO A CA 1
ATOM 5184 C C . PRO A 1 647 ? 32.801 -2.980 -31.146 1.00 95.25 647 PRO A C 1
ATOM 5186 O O . PRO A 1 647 ? 32.357 -4.080 -31.494 1.00 95.25 647 PRO A O 1
ATOM 5189 N N . ALA A 1 648 ? 33.059 -2.686 -29.873 1.00 96.00 648 ALA A N 1
ATOM 5190 C CA . ALA A 1 648 ? 32.752 -3.582 -28.767 1.00 96.00 648 ALA A CA 1
ATOM 5191 C C . ALA A 1 648 ? 32.354 -2.833 -27.491 1.00 96.00 648 ALA A C 1
ATOM 5193 O O . ALA A 1 648 ? 32.805 -1.718 -27.232 1.00 96.00 648 ALA A O 1
ATOM 5194 N N . ILE A 1 649 ? 31.547 -3.495 -26.669 1.00 98.00 649 ILE A N 1
ATOM 5195 C CA . ILE A 1 649 ? 31.177 -3.073 -25.321 1.00 98.00 649 ILE A CA 1
ATOM 5196 C C . ILE A 1 649 ? 31.519 -4.210 -24.369 1.00 98.00 649 ILE A C 1
ATOM 5198 O O . ILE A 1 649 ? 31.148 -5.358 -24.611 1.00 98.00 649 ILE A O 1
ATOM 5202 N N . GLU A 1 650 ? 32.197 -3.884 -23.279 1.00 97.50 650 GLU A N 1
ATOM 5203 C CA . GLU A 1 650 ? 32.387 -4.790 -22.151 1.00 97.50 650 GLU A CA 1
ATOM 5204 C C . GLU A 1 650 ? 31.629 -4.228 -20.961 1.00 97.50 650 GLU A C 1
ATOM 5206 O O . GLU A 1 650 ? 31.738 -3.039 -20.664 1.00 97.50 650 GLU A O 1
ATOM 5211 N N . SER A 1 651 ? 30.814 -5.052 -20.314 1.00 97.38 651 SER A N 1
ATOM 5212 C CA . SER A 1 651 ? 30.085 -4.654 -19.114 1.00 97.38 651 SER A CA 1
ATOM 5213 C C . SER A 1 651 ? 29.616 -5.887 -18.346 1.00 97.38 651 SER A C 1
ATOM 5215 O O . SER A 1 651 ? 30.165 -6.972 -18.512 1.00 97.38 651 SER A O 1
ATOM 5217 N N . PHE A 1 652 ? 28.602 -5.742 -17.503 1.00 95.25 652 PHE A N 1
ATOM 5218 C CA . PHE A 1 652 ? 27.978 -6.841 -16.782 1.00 95.25 652 PHE A CA 1
ATOM 5219 C C . PHE A 1 652 ? 26.467 -6.630 -16.660 1.00 95.25 652 PHE A C 1
ATOM 5221 O O . PHE A 1 652 ? 25.965 -5.505 -16.793 1.00 95.25 652 PHE A O 1
ATOM 5228 N N . ILE A 1 653 ? 25.762 -7.729 -16.405 1.00 94.44 653 ILE A N 1
ATOM 5229 C CA . ILE A 1 653 ? 24.387 -7.736 -15.896 1.00 94.44 653 ILE A CA 1
ATOM 5230 C C . ILE A 1 653 ? 24.397 -8.231 -14.452 1.00 94.44 653 ILE A C 1
ATOM 5232 O O . ILE A 1 653 ? 25.310 -8.961 -14.076 1.00 94.44 653 ILE A O 1
ATOM 5236 N N . THR A 1 654 ? 23.344 -7.933 -13.699 1.00 91.69 654 THR A N 1
ATOM 5237 C CA . THR A 1 654 ? 23.092 -8.544 -12.390 1.00 91.69 654 THR A CA 1
ATOM 5238 C C . THR A 1 654 ? 21.853 -9.428 -12.499 1.00 91.69 654 THR A C 1
ATOM 5240 O O . THR A 1 654 ? 20.793 -8.980 -12.936 1.00 91.69 654 THR A O 1
ATOM 5243 N N . THR A 1 655 ? 21.994 -10.700 -12.146 1.00 90.31 655 THR A N 1
ATOM 5244 C CA . THR A 1 655 ? 20.910 -11.697 -12.156 1.00 90.31 655 THR A CA 1
ATOM 5245 C C . THR A 1 655 ? 19.961 -11.508 -10.959 1.00 90.31 655 THR A C 1
ATOM 5247 O O . THR A 1 655 ? 20.319 -10.812 -10.001 1.00 90.31 655 THR A O 1
ATOM 5250 N N . PRO A 1 656 ? 18.752 -12.112 -10.964 1.00 84.75 656 PRO A N 1
ATOM 5251 C CA . PRO A 1 656 ? 17.786 -11.964 -9.868 1.00 84.75 656 PRO A CA 1
ATOM 5252 C C . PRO A 1 656 ? 18.333 -12.342 -8.485 1.00 84.75 656 PRO A C 1
ATOM 5254 O O . PRO A 1 656 ? 17.991 -11.696 -7.496 1.00 84.75 656 PRO A O 1
ATOM 5257 N N . ASP A 1 657 ? 19.236 -13.325 -8.415 1.00 87.56 657 ASP A N 1
ATOM 5258 C CA . ASP A 1 657 ? 19.896 -13.750 -7.176 1.00 87.56 657 ASP A CA 1
ATOM 5259 C C . ASP A 1 657 ? 21.190 -12.978 -6.862 1.00 87.56 657 ASP A C 1
ATOM 5261 O O . ASP A 1 657 ? 22.006 -13.415 -6.050 1.00 87.56 657 ASP A O 1
ATOM 5265 N N . LYS A 1 658 ? 21.346 -11.795 -7.475 1.00 87.00 658 LYS A N 1
ATOM 5266 C CA . LYS A 1 658 ? 22.415 -10.814 -7.231 1.00 87.00 658 LYS A CA 1
ATOM 5267 C C . LYS A 1 658 ? 23.818 -11.285 -7.638 1.00 87.00 658 LYS A C 1
ATOM 5269 O O . LYS A 1 658 ? 24.817 -10.828 -7.080 1.00 87.00 658 LYS A O 1
ATOM 5274 N N . THR A 1 659 ? 23.897 -12.145 -8.654 1.00 90.94 659 THR A N 1
ATOM 5275 C CA . THR A 1 659 ? 25.166 -12.531 -9.294 1.00 90.94 659 THR A CA 1
ATOM 5276 C C . THR A 1 659 ? 25.454 -11.640 -10.490 1.00 90.94 659 THR A C 1
ATOM 5278 O O . THR A 1 659 ? 24.629 -11.562 -11.406 1.00 90.94 659 THR A O 1
ATOM 5281 N N . ASP A 1 660 ? 26.634 -11.023 -10.516 1.00 92.56 660 ASP A N 1
ATOM 5282 C CA . ASP A 1 660 ? 27.095 -10.275 -11.681 1.00 92.56 660 ASP A CA 1
ATOM 5283 C C . ASP A 1 660 ? 27.682 -11.217 -12.734 1.00 92.56 660 ASP A C 1
ATOM 5285 O O . ASP A 1 660 ? 28.563 -12.030 -12.445 1.00 92.56 660 ASP A O 1
ATOM 5289 N N . ILE A 1 661 ? 27.202 -11.082 -13.969 1.00 92.81 661 ILE A N 1
ATOM 5290 C CA . ILE A 1 661 ? 27.653 -11.842 -15.135 1.00 92.81 661 ILE A CA 1
ATOM 5291 C C . ILE A 1 661 ? 28.323 -10.864 -16.103 1.00 92.81 661 ILE A C 1
ATOM 5293 O O . ILE A 1 661 ? 27.636 -10.151 -16.847 1.00 92.81 661 ILE A O 1
ATOM 5297 N N . PRO A 1 662 ? 29.665 -10.789 -16.093 1.00 94.19 662 PRO A N 1
ATOM 5298 C CA . PRO A 1 662 ? 30.405 -9.991 -17.052 1.00 94.19 662 PRO A CA 1
ATOM 5299 C C . PRO A 1 662 ? 30.173 -10.497 -18.479 1.00 94.19 662 PRO A C 1
ATOM 5301 O O . PRO A 1 662 ? 30.141 -11.708 -18.728 1.00 94.19 662 PRO A O 1
ATOM 5304 N N . PHE A 1 663 ? 30.110 -9.577 -19.437 1.00 95.56 663 PHE A N 1
ATOM 5305 C CA . PHE A 1 663 ? 29.971 -9.873 -20.855 1.00 95.56 663 PHE A CA 1
ATOM 5306 C C . PHE A 1 663 ? 30.807 -8.947 -21.741 1.00 95.56 663 PHE A C 1
ATOM 5308 O O . PHE A 1 663 ? 31.195 -7.841 -21.361 1.00 95.56 663 PHE A O 1
ATOM 5315 N N . ARG A 1 664 ? 30.999 -9.398 -22.980 1.00 96.56 664 ARG A N 1
ATOM 5316 C CA . ARG A 1 664 ? 31.480 -8.610 -24.107 1.00 96.56 664 ARG A CA 1
ATOM 5317 C C . ARG A 1 664 ? 30.554 -8.791 -25.305 1.00 96.56 664 ARG A C 1
ATOM 5319 O O . ARG A 1 664 ? 30.344 -9.913 -25.762 1.00 96.56 664 ARG A O 1
ATOM 5326 N N . LEU A 1 665 ? 30.031 -7.683 -25.812 1.00 97.12 665 LEU A N 1
ATOM 5327 C CA . LEU A 1 665 ? 29.175 -7.604 -26.992 1.00 97.12 665 LEU A CA 1
ATOM 5328 C C . LEU A 1 665 ? 29.938 -6.883 -28.108 1.00 97.12 665 LEU A C 1
ATOM 5330 O O . LEU A 1 665 ? 30.415 -5.771 -27.899 1.00 97.12 665 LEU A O 1
ATOM 5334 N N . GLU A 1 666 ? 30.075 -7.496 -29.282 1.00 96.06 666 GLU A N 1
ATOM 5335 C CA . GLU A 1 666 ? 30.878 -6.943 -30.382 1.00 96.06 666 GLU A CA 1
ATOM 5336 C C . GLU A 1 666 ? 30.414 -7.408 -31.769 1.00 96.06 666 GLU A C 1
ATOM 5338 O O . GLU A 1 666 ? 29.609 -8.331 -31.893 1.00 96.06 666 GLU A O 1
ATOM 5343 N N . GLY A 1 667 ? 30.949 -6.792 -32.824 1.00 94.62 667 GLY A N 1
ATOM 5344 C CA . GLY A 1 667 ? 30.675 -7.181 -34.209 1.00 94.62 667 GLY A CA 1
ATOM 5345 C C . GLY A 1 667 ? 29.682 -6.247 -34.891 1.00 94.62 667 GLY A C 1
ATOM 5346 O O . GLY A 1 667 ? 29.879 -5.034 -34.871 1.00 94.62 667 GLY A O 1
ATOM 5347 N N . ASN A 1 668 ? 28.652 -6.807 -35.537 1.00 94.00 668 ASN A N 1
ATOM 5348 C CA . ASN A 1 668 ? 27.644 -6.015 -36.244 1.00 94.00 668 ASN A CA 1
ATOM 5349 C C . ASN A 1 668 ? 26.935 -5.026 -35.300 1.00 94.00 668 ASN A C 1
ATOM 5351 O O . ASN A 1 668 ? 26.597 -5.367 -34.166 1.00 94.00 668 ASN A O 1
ATOM 5355 N N . SER A 1 669 ? 26.719 -3.803 -35.768 1.00 92.62 669 SER A N 1
ATOM 5356 C CA . SER A 1 669 ? 26.170 -2.724 -34.956 1.00 92.62 669 SER A CA 1
ATOM 5357 C C . SER A 1 669 ? 24.642 -2.624 -34.970 1.00 92.62 669 SER A C 1
ATOM 5359 O O . SER A 1 669 ? 24.076 -1.966 -34.095 1.00 92.62 669 SER A O 1
ATOM 5361 N N . ASP A 1 670 ? 23.965 -3.289 -35.914 1.00 90.19 670 ASP A N 1
ATOM 5362 C CA . ASP A 1 670 ? 22.505 -3.316 -35.986 1.00 90.19 670 ASP A CA 1
ATOM 5363 C C . ASP A 1 670 ? 21.947 -4.054 -34.755 1.00 90.19 670 ASP A C 1
ATOM 5365 O O . ASP A 1 670 ? 22.273 -5.228 -34.542 1.00 90.19 670 ASP A O 1
ATOM 5369 N N . PRO A 1 671 ? 21.087 -3.421 -33.934 1.00 85.69 671 PRO A N 1
ATOM 5370 C CA . PRO A 1 671 ? 20.502 -4.068 -32.762 1.00 85.69 671 PRO A CA 1
ATOM 5371 C C . PRO A 1 671 ? 19.688 -5.328 -33.102 1.00 85.69 671 PRO A C 1
ATOM 5373 O O . PRO A 1 671 ? 19.538 -6.193 -32.240 1.00 85.69 671 PRO A O 1
ATOM 5376 N N . ASN A 1 672 ? 19.214 -5.474 -34.343 1.00 84.25 672 ASN A N 1
ATOM 5377 C CA . ASN A 1 672 ? 18.440 -6.626 -34.809 1.00 84.25 672 ASN A CA 1
ATOM 5378 C C . ASN A 1 672 ? 19.287 -7.673 -35.551 1.00 84.25 672 ASN A C 1
ATOM 5380 O O . ASN A 1 672 ? 18.745 -8.689 -35.996 1.00 84.25 672 ASN A O 1
ATOM 5384 N N . ALA A 1 673 ? 20.599 -7.458 -35.703 1.00 89.75 673 ALA A N 1
ATOM 5385 C CA . ALA A 1 673 ? 21.462 -8.444 -36.339 1.00 89.75 673 ALA A CA 1
ATOM 5386 C C . ALA A 1 673 ? 21.494 -9.761 -35.535 1.00 89.75 673 ALA A C 1
ATOM 5388 O O . ALA A 1 673 ? 21.468 -9.745 -34.297 1.00 89.75 673 ALA A O 1
ATOM 5389 N N . PRO A 1 674 ? 21.572 -10.920 -36.218 1.00 91.19 674 PRO A N 1
ATOM 5390 C CA . PRO A 1 674 ? 21.619 -12.219 -35.558 1.00 91.19 674 PRO A CA 1
ATOM 5391 C C . PRO A 1 674 ? 22.814 -12.306 -34.602 1.00 91.19 674 PRO A C 1
ATOM 5393 O O . PRO A 1 674 ? 23.946 -11.991 -34.977 1.00 91.19 674 PRO A O 1
ATOM 5396 N N . THR A 1 675 ? 22.562 -12.758 -33.372 1.00 92.69 675 THR A N 1
ATOM 5397 C CA . THR A 1 675 ? 23.587 -12.858 -32.324 1.00 92.69 675 THR A CA 1
ATOM 5398 C C . THR A 1 675 ? 24.041 -14.300 -32.130 1.00 92.69 675 THR A C 1
ATOM 5400 O O . THR A 1 675 ? 23.222 -15.190 -31.916 1.00 92.69 675 THR A O 1
ATOM 5403 N N . ILE A 1 676 ? 25.355 -14.520 -32.147 1.00 95.00 676 ILE A N 1
ATOM 5404 C CA . ILE A 1 676 ? 25.992 -15.770 -31.726 1.00 95.00 676 ILE A CA 1
ATOM 5405 C C . ILE A 1 676 ? 26.434 -15.608 -30.271 1.00 95.00 676 ILE A C 1
ATOM 5407 O O . ILE A 1 676 ? 27.256 -14.742 -29.962 1.00 95.00 676 ILE A O 1
ATOM 5411 N N . VAL A 1 677 ? 25.900 -16.448 -29.382 1.00 94.19 677 VAL A N 1
ATOM 5412 C CA . VAL A 1 677 ? 26.299 -16.490 -27.970 1.00 94.19 677 VAL A CA 1
ATOM 5413 C C . VAL A 1 677 ? 27.397 -17.534 -27.786 1.00 94.19 677 VAL A C 1
ATOM 5415 O O . VAL A 1 677 ? 27.201 -18.707 -28.094 1.00 94.19 677 VAL A O 1
ATOM 5418 N N . LEU A 1 678 ? 28.555 -17.115 -27.281 1.00 93.25 678 LEU A N 1
ATOM 5419 C CA . LEU A 1 678 ? 29.685 -17.994 -26.989 1.00 93.25 678 LEU A CA 1
ATOM 5420 C C . LEU A 1 678 ? 29.751 -18.258 -25.484 1.00 93.25 678 LEU A C 1
ATOM 5422 O O . LEU A 1 678 ? 30.208 -17.414 -24.707 1.00 93.25 678 LEU A O 1
ATOM 5426 N N . SER A 1 679 ? 29.283 -19.442 -25.087 1.00 87.69 679 SER A N 1
ATOM 5427 C CA . SER A 1 679 ? 29.379 -19.933 -23.712 1.00 87.69 679 SER A CA 1
ATOM 5428 C C . SER A 1 679 ? 30.760 -20.543 -23.470 1.00 87.69 679 SER A C 1
ATOM 5430 O O . SER A 1 679 ? 31.202 -21.437 -24.193 1.00 87.69 679 SER A O 1
ATOM 5432 N N . ASN A 1 680 ? 31.478 -20.018 -22.480 1.00 80.12 680 ASN A N 1
ATOM 5433 C CA . ASN A 1 680 ? 32.824 -20.475 -22.145 1.00 80.12 680 ASN A CA 1
ATOM 5434 C C . ASN A 1 680 ? 32.774 -21.744 -21.286 1.00 80.12 680 ASN A C 1
ATOM 5436 O O . ASN A 1 680 ? 32.016 -21.808 -20.322 1.00 80.12 680 ASN A O 1
ATOM 5440 N N . CYS A 1 681 ? 33.646 -22.715 -21.576 1.00 67.75 681 CYS A N 1
ATOM 5441 C CA . CYS A 1 681 ? 33.879 -23.859 -20.688 1.00 67.75 681 CYS A CA 1
ATOM 5442 C C . CYS A 1 681 ? 34.525 -23.402 -19.366 1.00 67.75 681 CYS A C 1
ATOM 5444 O O . CYS A 1 681 ? 35.015 -22.277 -19.281 1.00 67.75 681 CYS A O 1
ATOM 5446 N N . ILE A 1 682 ? 34.560 -24.252 -18.336 1.00 65.31 682 ILE A N 1
ATOM 5447 C CA . ILE A 1 682 ? 35.227 -23.962 -17.055 1.00 65.31 682 ILE A CA 1
ATOM 5448 C C . ILE A 1 682 ? 36.721 -23.603 -17.250 1.00 65.31 682 ILE A C 1
ATOM 5450 O O . ILE A 1 682 ? 37.360 -24.063 -18.191 1.00 65.31 682 ILE A O 1
ATOM 5454 N N . LEU A 1 683 ? 37.279 -22.772 -16.357 1.00 73.38 683 LEU A N 1
ATOM 5455 C CA . LEU A 1 683 ? 38.699 -22.353 -16.291 1.00 73.38 683 LEU A CA 1
ATOM 5456 C C . LEU A 1 683 ? 39.243 -21.375 -17.361 1.00 73.38 683 LEU A C 1
ATOM 5458 O O . LEU A 1 683 ? 40.395 -20.971 -17.257 1.00 73.38 683 LEU A O 1
ATOM 5462 N N . VAL A 1 684 ? 38.449 -20.913 -18.337 1.00 82.56 684 VAL A N 1
ATOM 5463 C CA . VAL A 1 684 ? 38.902 -19.944 -19.374 1.00 82.56 684 VAL A CA 1
ATOM 5464 C C . VAL A 1 684 ? 38.098 -18.637 -19.426 1.00 82.56 684 VAL A C 1
ATOM 5466 O O . VAL A 1 684 ? 36.882 -18.651 -19.274 1.00 82.56 684 VAL A O 1
ATOM 5469 N N . GLU A 1 685 ? 38.744 -17.491 -19.616 1.00 86.00 685 GLU A N 1
ATOM 5470 C CA . GLU A 1 685 ? 38.045 -16.215 -19.835 1.00 86.00 685 GLU A CA 1
ATOM 5471 C C . GLU A 1 685 ? 37.473 -16.119 -21.259 1.00 86.00 685 GLU A C 1
ATOM 5473 O O . GLU A 1 685 ? 37.906 -16.846 -22.154 1.00 86.00 685 GLU A O 1
ATOM 5478 N N . TRP A 1 686 ? 36.550 -15.179 -21.519 1.00 88.69 686 TRP A N 1
ATOM 5479 C CA . TRP A 1 686 ? 36.003 -14.963 -22.863 1.00 88.69 686 TRP A CA 1
ATOM 5480 C C . TRP A 1 686 ? 37.071 -14.686 -23.916 1.00 88.69 686 TRP A C 1
ATOM 5482 O O . TRP A 1 686 ? 36.815 -14.900 -25.103 1.00 88.69 686 TRP A O 1
ATOM 5492 N N . GLY A 1 687 ? 38.264 -14.247 -23.499 1.00 89.81 687 GLY A N 1
ATOM 5493 C CA . GLY A 1 687 ? 39.429 -14.049 -24.354 1.00 89.81 687 GLY A CA 1
ATOM 5494 C C . GLY A 1 687 ? 39.848 -15.296 -25.138 1.00 89.81 687 GLY A C 1
ATOM 5495 O O . GLY A 1 687 ? 40.453 -15.142 -26.198 1.00 89.81 687 GLY A O 1
ATOM 5496 N N . ILE A 1 688 ? 39.457 -16.506 -24.709 1.00 91.81 688 ILE A N 1
ATOM 5497 C CA . ILE A 1 688 ? 39.714 -17.752 -25.454 1.00 91.81 688 ILE A CA 1
ATOM 5498 C C . ILE A 1 688 ? 39.201 -17.692 -26.901 1.00 91.81 688 ILE A C 1
ATOM 5500 O O . ILE A 1 688 ? 39.816 -18.246 -27.810 1.00 91.81 688 ILE A O 1
ATOM 5504 N N . TRP A 1 689 ? 38.116 -16.952 -27.142 1.00 93.06 689 TRP A N 1
ATOM 5505 C CA . TRP A 1 689 ? 37.516 -16.813 -28.467 1.00 93.06 689 TRP A CA 1
ATOM 5506 C C . TRP A 1 689 ? 38.171 -15.746 -29.349 1.00 93.06 689 TRP A C 1
ATOM 5508 O O . TRP A 1 689 ? 37.774 -15.615 -30.502 1.00 93.06 689 TRP A O 1
ATOM 5518 N N . ASN A 1 690 ? 39.161 -14.983 -28.867 1.00 92.31 690 ASN A N 1
ATOM 5519 C CA . ASN A 1 690 ? 39.737 -13.861 -29.623 1.00 92.31 690 ASN A CA 1
ATOM 5520 C C . ASN A 1 690 ? 40.246 -14.293 -31.010 1.00 92.31 690 ASN A C 1
ATOM 5522 O O . ASN A 1 690 ? 39.881 -13.690 -32.016 1.00 92.31 690 ASN A O 1
ATOM 5526 N N . SER A 1 691 ? 41.043 -15.365 -31.080 1.00 92.50 691 SER A N 1
ATOM 5527 C CA . SER A 1 691 ? 41.585 -15.860 -32.356 1.00 92.50 691 SER A CA 1
ATOM 5528 C C . SER A 1 691 ? 40.488 -16.396 -33.285 1.00 92.50 691 SER A C 1
ATOM 5530 O O . SER A 1 691 ? 40.512 -16.133 -34.492 1.00 92.50 691 SER A O 1
ATOM 5532 N N . PHE A 1 692 ? 39.481 -17.073 -32.717 1.00 93.75 692 PHE A N 1
ATOM 5533 C CA . PHE A 1 692 ? 38.310 -17.531 -33.461 1.00 93.75 692 PHE A CA 1
ATOM 5534 C C . PHE A 1 692 ? 37.551 -16.354 -34.076 1.00 93.75 692 PHE A C 1
ATOM 5536 O O . PHE A 1 692 ? 37.305 -16.375 -35.273 1.00 93.75 692 PHE A O 1
ATOM 5543 N N . ILE A 1 693 ? 37.236 -15.313 -33.302 1.00 93.81 693 ILE A N 1
ATOM 5544 C CA . ILE A 1 693 ? 36.467 -14.152 -33.775 1.00 93.81 693 ILE A CA 1
ATOM 5545 C C . ILE A 1 693 ? 37.228 -13.396 -34.866 1.00 93.81 693 ILE A C 1
ATOM 5547 O O . ILE A 1 693 ? 36.646 -13.084 -35.904 1.00 93.81 693 ILE A O 1
ATOM 5551 N N . THR A 1 694 ? 38.532 -13.160 -34.682 1.00 92.00 694 THR A N 1
ATOM 5552 C CA . THR A 1 694 ? 39.375 -12.528 -35.709 1.00 92.00 694 THR A CA 1
ATOM 5553 C C . THR A 1 694 ? 39.347 -13.313 -37.016 1.00 92.00 694 THR A C 1
ATOM 5555 O O . THR A 1 694 ? 39.161 -12.738 -38.089 1.00 92.00 694 THR A O 1
ATOM 5558 N N . THR A 1 695 ? 39.464 -14.639 -36.935 1.00 94.62 695 THR A N 1
ATOM 5559 C CA . THR A 1 695 ? 39.389 -15.514 -38.111 1.00 94.62 695 THR A CA 1
ATOM 5560 C C . THR A 1 695 ? 37.977 -15.530 -38.703 1.00 94.62 695 THR A C 1
ATOM 5562 O O . THR A 1 695 ? 37.813 -15.433 -39.916 1.00 94.62 695 THR A O 1
ATOM 5565 N N . PHE A 1 696 ? 36.943 -15.578 -37.864 1.00 95.31 696 PHE A N 1
ATOM 5566 C CA . PHE A 1 696 ? 35.540 -15.612 -38.264 1.00 95.31 696 PHE A CA 1
ATOM 5567 C C . PHE A 1 696 ? 35.147 -14.354 -39.044 1.00 95.31 696 PHE A C 1
ATOM 5569 O O . PHE A 1 696 ? 34.578 -14.471 -40.129 1.00 95.31 696 PHE A O 1
ATOM 5576 N N . PHE A 1 697 ? 35.510 -13.164 -38.558 1.00 93.75 697 PHE A N 1
ATOM 5577 C CA . PHE A 1 697 ? 35.228 -11.891 -39.230 1.00 93.75 697 PHE A CA 1
ATOM 5578 C C . PHE A 1 697 ? 36.171 -11.554 -40.392 1.00 93.75 697 PHE A C 1
ATOM 5580 O O . PHE A 1 697 ? 35.875 -10.626 -41.151 1.00 93.75 697 PHE A O 1
ATOM 5587 N N . SER A 1 698 ? 37.260 -12.311 -40.587 1.00 92.38 698 SER A N 1
ATOM 5588 C CA . SER A 1 698 ? 38.093 -12.188 -41.794 1.00 92.38 698 SER A CA 1
ATOM 5589 C C . SER A 1 698 ? 37.315 -12.537 -43.070 1.00 92.38 698 SER A C 1
ATOM 5591 O O . SER A 1 698 ? 37.606 -11.993 -44.133 1.00 92.38 698 SER A O 1
ATOM 5593 N N . ASN A 1 699 ? 36.270 -13.370 -42.958 1.00 94.50 699 ASN A N 1
ATOM 5594 C CA . ASN A 1 699 ? 35.299 -13.588 -44.022 1.00 94.50 699 ASN A CA 1
ATOM 5595 C C . ASN A 1 699 ? 34.223 -12.480 -43.992 1.00 94.50 699 ASN A C 1
ATOM 5597 O O . ASN A 1 699 ? 33.435 -12.424 -43.041 1.00 94.50 699 ASN A O 1
ATOM 5601 N N . PRO A 1 700 ? 34.107 -11.634 -45.037 1.00 93.12 700 PRO A N 1
ATOM 5602 C CA . PRO A 1 700 ? 33.115 -10.560 -45.083 1.00 93.12 700 PRO A CA 1
ATOM 5603 C C . PRO A 1 700 ? 31.666 -11.025 -44.879 1.00 93.12 700 PRO A C 1
ATOM 5605 O O . PRO A 1 700 ? 30.878 -10.292 -44.284 1.00 93.12 700 PRO A O 1
ATOM 5608 N N . ALA A 1 701 ? 31.317 -12.250 -45.296 1.00 95.12 701 ALA A N 1
ATOM 5609 C CA . ALA A 1 701 ? 29.968 -12.803 -45.142 1.00 95.12 701 ALA A CA 1
ATOM 5610 C C . ALA A 1 701 ? 29.540 -12.982 -43.673 1.00 95.12 701 ALA A C 1
ATOM 5612 O O . ALA A 1 701 ? 28.344 -13.049 -43.376 1.00 95.12 701 ALA A O 1
ATOM 5613 N N . ASN A 1 702 ? 30.504 -13.036 -42.751 1.00 95.44 702 ASN A N 1
ATOM 5614 C CA . ASN A 1 702 ? 30.267 -13.214 -41.323 1.00 95.44 702 ASN A CA 1
ATOM 5615 C C . ASN A 1 702 ? 30.072 -11.890 -40.570 1.00 95.44 702 ASN A C 1
ATOM 5617 O O . ASN A 1 702 ? 29.570 -11.904 -39.449 1.00 95.44 702 ASN A O 1
ATOM 5621 N N . LYS A 1 703 ? 30.372 -10.733 -41.181 1.00 92.38 703 LYS A N 1
ATOM 5622 C CA . LYS A 1 703 ? 30.188 -9.404 -40.557 1.00 92.38 703 LYS A CA 1
ATOM 5623 C C . LYS A 1 703 ? 28.722 -9.029 -40.297 1.00 92.38 703 LYS A C 1
ATOM 5625 O O . LYS A 1 703 ? 28.446 -8.002 -39.688 1.00 92.38 703 LYS A O 1
ATOM 5630 N N . LYS A 1 704 ? 27.777 -9.863 -40.739 1.00 94.06 704 LYS A N 1
ATOM 5631 C CA . LYS A 1 704 ? 26.346 -9.755 -40.424 1.00 94.06 704 LYS A CA 1
ATOM 5632 C C . LYS A 1 704 ? 25.986 -10.191 -38.998 1.00 94.06 704 LYS A C 1
ATOM 5634 O O . LYS A 1 704 ? 24.860 -9.957 -38.584 1.00 94.06 704 LYS A O 1
ATOM 5639 N N . TYR A 1 705 ? 26.891 -10.860 -38.276 1.00 95.44 705 TYR A N 1
ATOM 5640 C CA . TYR A 1 705 ? 26.620 -11.373 -36.932 1.00 95.44 705 TYR A CA 1
ATOM 5641 C C . TYR A 1 705 ? 27.115 -10.435 -35.833 1.00 95.44 705 TYR A C 1
ATOM 5643 O O . TYR A 1 705 ? 28.175 -9.812 -35.941 1.00 95.44 705 TYR A O 1
ATOM 5651 N N . ARG A 1 706 ? 26.367 -10.418 -34.732 1.00 95.31 706 ARG A N 1
ATOM 5652 C CA . ARG A 1 706 ? 26.817 -9.932 -33.425 1.00 95.31 706 ARG A CA 1
ATOM 5653 C C . ARG A 1 706 ? 27.401 -11.106 -32.653 1.00 95.31 706 ARG A C 1
ATOM 5655 O O . ARG A 1 706 ? 26.898 -12.223 -32.764 1.00 95.31 706 ARG A O 1
ATOM 5662 N N . ILE A 1 707 ? 28.430 -10.864 -31.855 1.00 96.38 707 ILE A N 1
ATOM 5663 C CA . ILE A 1 707 ? 29.014 -11.862 -30.964 1.00 96.38 707 ILE A CA 1
ATOM 5664 C C . ILE A 1 707 ? 28.796 -11.407 -29.527 1.00 96.38 707 ILE A C 1
ATOM 5666 O O . ILE A 1 707 ? 29.184 -10.300 -29.154 1.00 96.38 707 ILE A O 1
ATOM 5670 N N . LEU A 1 708 ? 28.192 -12.280 -28.725 1.00 96.44 708 LEU A N 1
ATOM 5671 C CA . LEU A 1 708 ? 28.034 -12.097 -27.290 1.00 96.44 708 LEU A CA 1
ATOM 5672 C C . LEU A 1 708 ? 28.857 -13.154 -26.561 1.00 96.44 708 LEU A C 1
ATOM 5674 O O . LEU A 1 708 ? 28.587 -14.349 -26.660 1.00 96.44 708 LEU A O 1
ATOM 5678 N N . ARG A 1 709 ? 29.863 -12.710 -25.816 1.00 95.25 709 ARG A N 1
ATOM 5679 C CA . ARG A 1 709 ? 30.678 -13.552 -24.938 1.00 95.25 709 ARG A CA 1
ATOM 5680 C C . ARG A 1 709 ? 30.390 -13.195 -23.492 1.00 95.25 709 ARG A C 1
ATOM 5682 O O . ARG A 1 709 ? 30.154 -12.030 -23.203 1.00 95.25 709 ARG A O 1
ATOM 5689 N N . TYR A 1 710 ? 30.455 -14.158 -22.581 1.00 93.81 710 TYR A N 1
ATOM 5690 C CA . TYR A 1 710 ? 30.223 -13.887 -21.162 1.00 93.81 710 TYR A CA 1
ATOM 5691 C C . TYR A 1 710 ? 30.998 -14.835 -20.252 1.00 93.81 710 TYR A C 1
ATOM 5693 O O . TYR A 1 710 ? 31.386 -15.935 -20.654 1.00 93.81 710 TYR A O 1
ATOM 5701 N N . HIS A 1 711 ? 31.257 -14.402 -19.025 1.00 90.69 711 HIS A N 1
ATOM 5702 C CA . HIS A 1 711 ? 31.798 -15.273 -17.989 1.00 90.69 711 HIS A CA 1
ATOM 5703 C C . HIS A 1 711 ? 30.644 -15.981 -17.286 1.00 90.69 711 HIS A C 1
ATOM 5705 O O . HIS A 1 711 ? 29.784 -15.330 -16.707 1.00 90.69 711 HIS A O 1
ATOM 5711 N N . THR A 1 712 ? 30.620 -17.311 -17.336 1.00 87.88 712 THR A N 1
ATOM 5712 C CA . THR A 1 712 ? 29.600 -18.103 -16.639 1.00 87.88 712 THR A CA 1
ATOM 5713 C C . THR A 1 712 ? 29.655 -17.861 -15.129 1.00 87.88 712 THR A C 1
ATOM 5715 O O . THR A 1 712 ? 30.718 -17.569 -14.577 1.00 87.88 712 THR A O 1
ATOM 5718 N N . ARG A 1 713 ? 28.526 -18.035 -14.439 1.00 87.50 713 ARG A N 1
ATOM 5719 C CA . ARG A 1 713 ? 28.461 -18.055 -12.972 1.00 87.50 713 ARG A CA 1
ATOM 5720 C C . ARG A 1 713 ? 29.503 -19.002 -12.365 1.00 87.50 713 ARG A C 1
ATOM 5722 O O . ARG A 1 713 ? 29.830 -20.038 -12.946 1.00 87.50 713 ARG A O 1
ATOM 5729 N N . GLY A 1 714 ? 30.040 -18.622 -11.203 1.00 79.88 714 GLY A N 1
ATOM 5730 C CA . GLY A 1 714 ? 31.102 -19.361 -10.503 1.00 79.88 714 GLY A CA 1
ATOM 5731 C C . GLY A 1 714 ? 32.532 -18.948 -10.873 1.00 79.88 714 GLY A C 1
ATOM 5732 O O . GLY A 1 714 ? 33.485 -19.596 -10.450 1.00 79.88 714 GLY A O 1
ATOM 5733 N N . ARG A 1 715 ? 32.707 -17.879 -11.666 1.00 79.12 715 ARG A N 1
ATOM 5734 C CA . ARG A 1 715 ? 34.029 -17.312 -12.008 1.00 79.12 715 ARG A CA 1
ATOM 5735 C C . ARG A 1 715 ? 34.572 -16.311 -11.008 1.00 79.12 715 ARG A C 1
ATOM 5737 O O . ARG A 1 715 ? 35.780 -16.106 -10.951 1.00 79.12 715 ARG A O 1
ATOM 5744 N N . THR A 1 716 ? 33.690 -15.701 -10.239 1.00 74.25 716 THR A N 1
ATOM 5745 C CA . THR A 1 716 ? 34.037 -14.841 -9.116 1.00 74.25 716 THR A CA 1
ATOM 5746 C C . THR A 1 716 ? 33.604 -15.538 -7.827 1.00 74.25 716 THR A C 1
ATOM 5748 O O . THR A 1 716 ? 32.805 -16.475 -7.853 1.00 74.25 716 THR A O 1
ATOM 5751 N N . ASN A 1 717 ? 34.112 -15.074 -6.683 1.00 75.81 717 ASN A N 1
ATOM 5752 C CA . ASN A 1 717 ? 33.711 -15.604 -5.374 1.00 75.81 717 ASN A CA 1
ATOM 5753 C C . ASN A 1 717 ? 32.225 -15.353 -5.053 1.00 75.81 717 ASN A C 1
ATOM 5755 O O . ASN A 1 717 ? 31.693 -15.961 -4.128 1.00 75.81 717 ASN A O 1
ATOM 5759 N N . ASN A 1 718 ? 31.559 -14.464 -5.795 1.00 80.38 718 ASN A N 1
ATOM 5760 C CA . ASN A 1 718 ? 30.132 -14.203 -5.674 1.00 80.38 718 ASN A CA 1
ATOM 5761 C C . ASN A 1 718 ? 29.380 -14.956 -6.781 1.00 80.38 718 ASN A C 1
ATOM 5763 O O . ASN A 1 718 ? 29.247 -14.453 -7.893 1.00 80.38 718 ASN A O 1
ATOM 5767 N N . ALA A 1 719 ? 28.920 -16.172 -6.481 1.00 82.31 719 ALA A N 1
ATOM 5768 C CA . ALA A 1 719 ? 28.179 -17.027 -7.415 1.00 82.31 719 ALA A CA 1
ATOM 5769 C C . ALA A 1 719 ? 26.654 -17.024 -7.176 1.00 82.31 719 ALA A C 1
ATOM 5771 O O . ALA A 1 719 ? 25.950 -17.859 -7.753 1.00 82.31 719 ALA A O 1
ATOM 5772 N N . GLY A 1 720 ? 26.166 -16.108 -6.333 1.00 84.44 720 GLY A N 1
ATOM 5773 C CA . GLY A 1 720 ? 24.771 -16.049 -5.902 1.00 84.44 720 GLY A CA 1
ATOM 5774 C C . GLY A 1 720 ? 24.448 -17.018 -4.768 1.00 84.44 720 GLY A C 1
ATOM 5775 O O . GLY A 1 720 ? 25.309 -17.750 -4.275 1.00 84.44 720 GLY A O 1
ATOM 5776 N N . SER A 1 721 ? 23.189 -17.000 -4.331 1.00 83.94 721 SER A N 1
ATOM 5777 C CA . SER A 1 721 ? 22.663 -17.888 -3.284 1.00 83.94 721 SER A CA 1
ATOM 5778 C C . SER A 1 721 ? 22.009 -19.158 -3.838 1.00 83.94 721 SER A C 1
ATOM 5780 O O . SER A 1 721 ? 21.734 -20.086 -3.075 1.00 83.94 721 SER A O 1
ATOM 5782 N N . THR A 1 722 ? 21.764 -19.217 -5.149 1.00 88.06 722 THR A N 1
ATOM 5783 C CA . THR A 1 722 ? 21.098 -20.349 -5.803 1.00 88.06 722 THR A CA 1
ATOM 5784 C C . THR A 1 722 ? 22.104 -21.464 -6.116 1.00 88.06 722 THR A C 1
ATOM 5786 O O . THR A 1 722 ? 23.178 -21.177 -6.652 1.00 88.06 722 THR A O 1
ATOM 5789 N N . PRO A 1 723 ? 21.793 -22.745 -5.834 1.00 89.06 723 PRO A N 1
ATOM 5790 C CA . PRO A 1 723 ? 22.645 -23.861 -6.236 1.00 89.06 723 PRO A CA 1
ATOM 5791 C C . PRO A 1 723 ? 22.916 -23.864 -7.745 1.00 89.06 723 PRO A C 1
ATOM 5793 O O . PRO A 1 723 ? 21.991 -23.760 -8.547 1.00 89.06 723 PRO A O 1
ATOM 5796 N N . VAL A 1 724 ? 24.183 -24.022 -8.137 1.00 88.06 724 VAL A N 1
ATOM 5797 C CA . VAL A 1 724 ? 24.576 -24.018 -9.552 1.00 88.06 724 VAL A CA 1
ATOM 5798 C C . VAL A 1 724 ? 24.123 -25.311 -10.232 1.00 88.06 724 VAL A C 1
ATOM 5800 O O . VAL A 1 724 ? 24.713 -26.371 -10.028 1.00 88.06 724 VAL A O 1
ATOM 5803 N N . THR A 1 725 ? 23.082 -25.210 -11.056 1.00 90.56 725 THR A N 1
ATOM 5804 C CA . THR A 1 725 ? 22.552 -26.286 -11.908 1.00 90.56 725 THR A CA 1
ATOM 5805 C C . THR A 1 725 ? 22.681 -25.916 -13.387 1.00 90.56 725 THR A C 1
ATOM 5807 O O . THR A 1 725 ? 22.952 -24.766 -13.732 1.00 90.56 725 THR A O 1
ATOM 5810 N N . MET A 1 726 ? 22.472 -26.884 -14.285 1.00 88.81 726 MET A N 1
ATOM 5811 C CA . MET A 1 726 ? 22.411 -26.596 -15.724 1.00 88.81 726 MET A CA 1
ATOM 5812 C C . MET A 1 726 ? 21.262 -25.648 -16.079 1.00 88.81 726 MET A C 1
ATOM 5814 O O . MET A 1 726 ? 21.447 -24.789 -16.938 1.00 88.81 726 MET A O 1
ATOM 5818 N N . ASP A 1 727 ? 20.124 -25.764 -15.391 1.00 91.12 727 ASP A N 1
ATOM 5819 C CA . ASP A 1 727 ? 18.978 -24.872 -15.584 1.00 91.12 727 ASP A CA 1
ATOM 5820 C C . ASP A 1 727 ? 19.337 -23.437 -15.191 1.00 91.12 727 ASP A C 1
ATOM 5822 O O . ASP A 1 727 ? 19.132 -22.522 -15.980 1.00 91.12 727 ASP A O 1
ATOM 5826 N N . LEU A 1 728 ? 20.008 -23.244 -14.047 1.00 90.88 728 LEU A N 1
ATOM 5827 C CA . LEU A 1 728 ? 20.463 -21.918 -13.624 1.00 90.88 728 LEU A CA 1
ATOM 5828 C C . LEU A 1 728 ? 21.454 -21.299 -14.624 1.00 90.88 728 LEU A C 1
ATOM 5830 O O . LEU A 1 728 ? 21.385 -20.109 -14.920 1.00 90.88 728 LEU A O 1
ATOM 5834 N N . LEU A 1 729 ? 22.371 -22.098 -15.179 1.00 89.81 729 LEU A N 1
ATOM 5835 C CA . LEU A 1 729 ? 23.309 -21.618 -16.201 1.00 89.81 729 LEU A CA 1
ATOM 5836 C C . LEU A 1 729 ? 22.605 -21.248 -17.517 1.00 89.81 729 LEU A C 1
ATOM 5838 O O . LEU A 1 729 ? 23.063 -20.342 -18.217 1.00 89.81 729 LEU A O 1
ATOM 5842 N N . ALA A 1 730 ? 21.510 -21.930 -17.864 1.00 90.00 730 ALA A N 1
ATOM 5843 C CA . ALA A 1 730 ? 20.664 -21.558 -18.994 1.00 90.00 730 ALA A CA 1
ATOM 5844 C C . ALA A 1 730 ? 19.869 -20.274 -18.697 1.00 90.00 730 ALA A C 1
ATOM 5846 O O . ALA A 1 730 ? 19.806 -19.381 -19.547 1.00 90.00 730 ALA A O 1
ATOM 5847 N N . ASP A 1 731 ? 19.345 -20.136 -17.479 1.00 90.94 731 ASP A N 1
ATOM 5848 C CA . ASP A 1 731 ? 18.648 -18.937 -17.011 1.00 90.94 731 ASP A CA 1
ATOM 5849 C C . ASP A 1 731 ? 19.560 -17.703 -17.011 1.00 90.94 731 ASP A C 1
ATOM 5851 O O . ASP A 1 731 ? 19.118 -16.619 -17.394 1.00 90.94 731 ASP A O 1
ATOM 5855 N N . ASP A 1 732 ? 20.850 -17.853 -16.692 1.00 91.75 732 ASP A N 1
ATOM 5856 C CA . ASP A 1 732 ? 21.838 -16.770 -16.793 1.00 91.75 732 ASP A CA 1
ATOM 5857 C C . ASP A 1 732 ? 21.972 -16.250 -18.237 1.00 91.75 732 ASP A C 1
ATOM 5859 O O . ASP A 1 732 ? 22.065 -15.039 -18.463 1.00 91.75 732 ASP A O 1
ATOM 5863 N N . ILE A 1 733 ? 21.934 -17.141 -19.238 1.00 91.31 733 ILE A N 1
ATOM 5864 C CA . ILE A 1 733 ? 21.935 -16.743 -20.656 1.00 91.31 733 ILE A CA 1
ATOM 5865 C C . ILE A 1 733 ? 20.646 -15.987 -20.979 1.00 91.31 733 ILE A C 1
ATOM 5867 O O . ILE A 1 733 ? 20.690 -14.951 -21.643 1.00 91.31 733 ILE A O 1
ATOM 5871 N N . ILE A 1 734 ? 19.497 -16.467 -20.499 1.00 89.94 734 ILE A N 1
ATOM 5872 C CA . ILE A 1 734 ? 18.205 -15.805 -20.712 1.00 89.94 734 ILE A CA 1
ATOM 5873 C C . ILE A 1 734 ? 18.208 -14.406 -20.080 1.00 89.94 734 ILE A C 1
ATOM 5875 O O . ILE A 1 734 ? 17.785 -13.445 -20.726 1.00 89.94 734 ILE A O 1
ATOM 5879 N N . ALA A 1 735 ? 18.725 -14.266 -18.859 1.00 90.81 735 ALA A N 1
ATOM 5880 C CA . ALA A 1 735 ? 18.878 -12.983 -18.181 1.00 90.81 735 ALA A CA 1
ATOM 5881 C C . ALA A 1 735 ? 19.775 -12.027 -18.983 1.00 90.81 735 ALA A C 1
ATOM 5883 O O . ALA A 1 735 ? 19.421 -10.860 -19.163 1.00 90.81 735 ALA A O 1
ATOM 5884 N N . LEU A 1 736 ? 20.885 -12.530 -19.535 1.00 91.88 736 LEU A N 1
ATOM 5885 C CA . LEU A 1 736 ? 21.805 -11.759 -20.371 1.00 91.88 736 LEU A CA 1
ATOM 5886 C C . LEU A 1 736 ? 21.140 -11.261 -21.657 1.00 91.88 736 LEU A C 1
ATOM 5888 O O . LEU A 1 736 ? 21.234 -10.077 -21.984 1.00 91.88 736 LEU A O 1
ATOM 5892 N N . LEU A 1 737 ? 20.425 -12.139 -22.361 1.00 90.75 737 LEU A N 1
ATOM 5893 C CA . LEU A 1 737 ? 19.694 -11.779 -23.576 1.00 90.75 737 LEU A CA 1
ATOM 5894 C C . LEU A 1 737 ? 18.592 -10.753 -23.285 1.00 90.75 737 LEU A C 1
ATOM 5896 O O . LEU A 1 737 ? 18.466 -9.777 -24.022 1.00 90.75 737 LEU A O 1
ATOM 5900 N N . ASN A 1 738 ? 17.845 -10.914 -22.189 1.00 87.06 738 ASN A N 1
ATOM 5901 C CA . ASN A 1 738 ? 16.804 -9.966 -21.785 1.00 87.06 738 ASN A CA 1
ATOM 5902 C C . ASN A 1 738 ? 17.392 -8.585 -21.449 1.00 87.06 738 ASN A C 1
ATOM 5904 O O . ASN A 1 738 ? 16.900 -7.568 -21.939 1.00 87.06 738 ASN A O 1
ATOM 5908 N N . ALA A 1 739 ? 18.469 -8.539 -20.658 1.00 89.75 739 ALA A N 1
ATOM 5909 C CA . ALA A 1 739 ? 19.142 -7.299 -20.269 1.00 89.75 739 ALA A CA 1
ATOM 5910 C C . ALA A 1 739 ? 19.705 -6.528 -21.475 1.00 89.75 739 ALA A C 1
ATOM 5912 O O . ALA A 1 739 ? 19.656 -5.296 -21.509 1.00 89.75 739 ALA A O 1
ATOM 5913 N N . LEU A 1 740 ? 20.198 -7.259 -22.478 1.00 90.62 740 LEU A N 1
ATOM 5914 C CA . LEU A 1 740 ? 20.695 -6.716 -23.742 1.00 90.62 740 LEU A CA 1
ATOM 5915 C C . LEU A 1 740 ? 19.603 -6.561 -24.808 1.00 90.62 740 LEU A C 1
ATOM 5917 O O . LEU A 1 740 ? 19.912 -6.135 -25.919 1.00 90.62 740 LEU A O 1
ATOM 5921 N N . ARG A 1 741 ? 18.342 -6.886 -24.493 1.00 85.75 741 ARG A N 1
ATOM 5922 C CA . ARG A 1 741 ? 17.202 -6.840 -25.423 1.00 85.75 741 ARG A CA 1
ATOM 5923 C C . ARG A 1 741 ? 17.483 -7.559 -26.748 1.00 85.75 741 ARG A C 1
ATOM 5925 O O . ARG A 1 741 ? 17.123 -7.078 -27.816 1.00 85.75 741 ARG A O 1
ATOM 5932 N N . ILE A 1 742 ? 18.152 -8.706 -26.670 1.00 86.62 742 ILE A N 1
ATOM 5933 C CA . ILE A 1 742 ? 18.454 -9.551 -27.823 1.00 86.62 742 ILE A CA 1
ATOM 5934 C C . ILE A 1 742 ? 17.306 -10.559 -27.998 1.00 86.62 742 ILE A C 1
ATOM 5936 O O . ILE A 1 742 ? 16.948 -11.231 -27.026 1.00 86.62 742 ILE A O 1
ATOM 5940 N N . PRO A 1 743 ? 16.746 -10.698 -29.215 1.00 75.44 743 PRO A N 1
ATOM 5941 C CA . PRO A 1 743 ? 15.770 -11.728 -29.545 1.00 75.44 743 PRO A CA 1
ATOM 5942 C C . PRO A 1 743 ? 16.163 -13.118 -29.050 1.00 75.44 743 PRO A C 1
ATOM 5944 O O . PRO A 1 743 ? 17.268 -13.594 -29.322 1.00 75.44 743 PRO A O 1
ATOM 5947 N N . LYS A 1 744 ? 15.239 -13.803 -28.370 1.00 70.25 744 LYS A N 1
ATOM 5948 C CA . LYS A 1 744 ? 15.427 -15.216 -28.028 1.00 70.25 744 LYS A CA 1
ATOM 5949 C C . LYS A 1 744 ? 15.429 -16.062 -29.309 1.00 70.25 744 LYS A C 1
ATOM 5951 O O . LYS A 1 744 ? 14.674 -15.751 -30.237 1.00 70.25 744 LYS A O 1
ATOM 5956 N N . PRO A 1 745 ? 16.239 -17.134 -29.380 1.00 57.09 745 PRO A N 1
ATOM 5957 C CA . PRO A 1 745 ? 16.105 -18.110 -30.453 1.00 57.09 745 PRO A CA 1
ATOM 5958 C C . PRO A 1 745 ? 14.679 -18.675 -30.427 1.00 57.09 745 PRO A C 1
ATOM 5960 O O . PRO A 1 745 ? 14.168 -19.023 -29.361 1.00 57.09 745 PRO A O 1
ATOM 5963 N N . ARG A 1 746 ? 14.012 -18.714 -31.587 1.00 51.59 746 ARG A N 1
ATOM 5964 C CA . ARG A 1 746 ? 12.727 -19.417 -31.700 1.00 51.59 746 ARG A CA 1
ATOM 5965 C C . ARG A 1 746 ? 12.996 -20.909 -31.450 1.00 51.59 746 ARG A C 1
ATOM 5967 O O . ARG A 1 746 ? 13.986 -21.393 -32.003 1.00 51.59 746 ARG A O 1
ATOM 5974 N N . PRO A 1 747 ? 12.193 -21.579 -30.606 1.00 41.03 747 PRO A N 1
ATOM 5975 C CA . PRO A 1 747 ? 12.340 -23.009 -30.356 1.00 41.03 747 PRO A CA 1
ATOM 5976 C C . PRO A 1 747 ? 12.218 -23.837 -31.637 1.00 41.03 747 PRO A C 1
ATOM 5978 O O . PRO A 1 747 ? 11.508 -23.388 -32.572 1.00 41.03 747 PRO A O 1
#

=== Feature glossary ===
The record interleaves many kinds of information about one protein. Here is each kind framed as the question it answers.

Q: What does the local fold look like, residue by residue?
A: A 3Di character summarizes, for each residue, the relative orientation of the Cα frame of its nearest spatial neighbor. Because it encodes fold topology rather than chemistry, 3Di alignments detect remote structural similarity that sequence alignment misses.

Q: Which residues are in helices, strands, or loops?
A: Secondary structure is the local, repeating backbone conformation. DSSP classifies it into eight states by reading the hydrogen-bond network: three helix types (H, G, I), two β types (E, B), two non-regular types (T, S), and unstructured coil (-).

Q: How big and how compact is the whole molecule?
A: Three whole-structure scalars: the radius of gyration (RMS distance of Cα from centroid, in Å), the count of Cα–Cα contacts (pairs closer than 8 Å and separated by more than four residues in sequence — i.e. tertiary, not local, contacts), and the bounding-box dimensions. Together they distinguish compact globular folds from extended fibres or disordered chains.

Q: How confident is the AlphaFold model at each residue?
A: For AlphaFold models, the B-factor field carries pLDDT — the model's own estimate of local accuracy on a 0–100 scale. Regions with pLDDT<50 should be treated as essentially unmodeled; they often correspond to intrinsically disordered segments.

Q: What family and function is it annotated with?
A: Functional annotations link the protein to curated databases. InterPro entries identify conserved domains and families by matching the sequence against member-database signatures (Pfam, PROSITE, CDD, …). Gene Ontology (GO) terms describe molecular function, biological process, and cellular component in a controlled vocabulary. CATH places the structure in a hierarchical fold classification (Class/Architecture/Topology/Homologous-superfamily). The organism is the source species.

Q: What known structures does this most resemble?
A: Nearest PDB neighbors are the top structural matches found by Foldseek when searching this structure against the entire Protein Data Bank. Each hit reports a TM-score (0 to 1; >0.5 almost always implies the same fold) and an E-value. These are *structural* homologs — they may share no detectable sequence similarity.

Q: Which residues are buried vs exposed?
A: Solvent-accessible surface area (SASA) is the area in Å² traced out by the centre of a 1.4 Å probe sphere (a water molecule) rolled over the protein's van der Waals surface (Shrake–Rupley / Lee–Richards construction). Buried residues have near-zero SASA; fully exposed residues can exceed 200 Å². The total SASA scales roughly with the number of surface residues.

Q: What are the backbone torsion angles?
A: φ (phi) and ψ (psi) are the two rotatable backbone dihedrals per residue: φ is the C(i-1)–N–Cα–C torsion, ψ is the N–Cα–C–N(i+1) torsion, both in degrees on (−180°, 180°]. α-helical residues cluster near (−60°, −45°); β-strand residues near (−120°, +130°). A Ramachandran plot is simply a scatter of (φ, ψ) for every residue.

Q: Are the domains correctly placed relative to each other?
A: Predicted aligned error is AlphaFold's pairwise confidence. Unlike pLDDT (per-residue), PAE is per-residue-pair and captures whether two parts of the structure are correctly placed relative to each other. Units are ångströms of expected positional error.

Q: What if only a Cα trace is available?
A: P-SEA three-state annotation labels each residue as helix, strand, or coil based purely on the geometry of the Cα trace. It serves as a fallback when the full backbone (and thus DSSP) is unavailable.

Q: What is the amino-acid chain?
A: This is the polypeptide sequence — one letter per residue, N-terminus first. Length ranges from a few dozen residues for small domains to over a thousand for large multi-domain proteins.

Q: What do the rendered images show?
A: The six renders are orthographic views along the three Cartesian axes in both directions. Representation (cartoon, sticks, or surface) and color scheme (sequence-rainbow or by-chain) vary across proteins so the training set covers all the common visualization conventions.

Q: What do the diagnostic plots show?
A: Plot images: a contact map (which residues are close in 3D, as an N×N binary image), a Ramachandran scatter (backbone torsion angles, revealing secondary-structure composition at a glance), and — for AlphaFold structures — a PAE heatmap (pairwise prediction confidence).

Q: How mobile is each atom in the crystal?
A: B-factor (Debye–Waller factor) reflects atomic displacement in the crystal lattice. It is an experimental observable (units Å²), not a prediction; low values mean the atom is pinned down, high values mean it moves or is heterogeneous across the crystal.

Q: Where is each backbone atom in 3D?
A: The mmCIF table is the protein's shape written out atom by atom. For each backbone N, Cα, C, and carbonyl O, it records an (x, y, z) coordinate triple in Å plus the residue type, chain letter, and residue number.